Protein AF-A0A930MRJ0-F1 (afdb_monomer)

Structure (mmCIF, N/CA/C/O backbone):
data_AF-A0A930MRJ0-F1
#
_entry.id   AF-A0A930MRJ0-F1
#
loop_
_atom_site.group_PDB
_atom_site.id
_atom_site.type_symbol
_atom_site.label_atom_id
_atom_site.label_alt_id
_atom_site.label_comp_id
_atom_site.label_asym_id
_atom_site.label_entity_id
_atom_site.label_seq_id
_atom_site.pdbx_PDB_ins_code
_atom_site.Cartn_x
_atom_site.Cartn_y
_atom_site.Cartn_z
_atom_site.occupancy
_atom_site.B_iso_or_equiv
_atom_site.auth_seq_id
_atom_site.auth_comp_id
_atom_site.auth_asym_id
_atom_site.auth_atom_id
_atom_site.pdbx_PDB_model_num
ATOM 1 N N . MET A 1 1 ? 36.360 -1.601 20.497 1.00 36.69 1 MET A N 1
ATOM 2 C CA . MET A 1 1 ? 34.882 -1.577 20.535 1.00 36.69 1 MET A CA 1
ATOM 3 C C . MET A 1 1 ? 34.408 -1.280 19.130 1.00 36.69 1 MET A C 1
ATOM 5 O O . MET A 1 1 ? 34.891 -0.322 18.547 1.00 36.69 1 MET A O 1
ATOM 9 N N . GLU A 1 2 ? 33.556 -2.135 18.584 1.00 38.72 2 GLU A N 1
ATOM 10 C CA . GLU A 1 2 ? 33.038 -2.045 17.213 1.00 38.72 2 GLU A CA 1
ATOM 11 C C . GLU A 1 2 ? 31.787 -1.153 17.187 1.00 38.72 2 GLU A C 1
ATOM 13 O O . GLU A 1 2 ? 31.042 -1.131 18.170 1.00 38.72 2 GLU A O 1
ATOM 18 N N . THR A 1 3 ? 31.554 -0.384 16.120 1.00 42.75 3 THR A N 1
ATOM 19 C CA . THR A 1 3 ? 30.455 0.595 16.106 1.00 42.75 3 THR A CA 1
ATOM 20 C C . THR A 1 3 ? 29.156 0.026 15.532 1.00 42.75 3 THR A C 1
ATOM 22 O O . THR A 1 3 ? 29.142 -0.784 14.604 1.00 42.75 3 THR A O 1
ATOM 25 N N . VAL A 1 4 ? 28.021 0.527 16.035 1.00 45.91 4 VAL A N 1
ATOM 26 C CA . VAL A 1 4 ? 26.662 0.145 15.593 1.00 45.91 4 VAL A CA 1
ATOM 27 C C . VAL A 1 4 ? 26.475 0.302 14.074 1.00 45.91 4 VAL A C 1
ATOM 29 O O . VAL A 1 4 ? 25.718 -0.445 13.457 1.00 45.91 4 VAL A O 1
ATOM 32 N N . LYS A 1 5 ? 27.184 1.251 13.446 1.00 41.00 5 LYS A N 1
ATOM 33 C CA . LYS A 1 5 ? 27.139 1.478 11.996 1.00 41.00 5 LYS A CA 1
ATOM 34 C C . LYS A 1 5 ? 27.778 0.322 11.216 1.00 41.00 5 LYS A C 1
ATOM 36 O O . LYS A 1 5 ? 27.161 -0.194 10.289 1.00 41.00 5 LYS A O 1
ATOM 41 N N . GLU A 1 6 ? 28.957 -0.128 11.640 1.00 35.44 6 GLU A N 1
ATOM 42 C CA . GLU A 1 6 ? 29.717 -1.209 10.992 1.00 35.44 6 GLU A CA 1
ATOM 43 C C . GLU A 1 6 ? 29.015 -2.573 11.102 1.00 35.44 6 GLU A C 1
ATOM 45 O O . GLU A 1 6 ? 29.180 -3.422 10.225 1.00 35.44 6 GLU A O 1
ATOM 50 N N . ARG A 1 7 ? 28.196 -2.769 12.146 1.00 42.59 7 ARG A N 1
ATOM 51 C CA . ARG A 1 7 ? 27.325 -3.947 12.312 1.00 42.59 7 ARG A CA 1
ATOM 52 C C . ARG A 1 7 ? 26.046 -3.862 11.480 1.00 42.59 7 ARG A C 1
ATOM 54 O O . ARG A 1 7 ? 25.641 -4.849 10.867 1.00 42.59 7 ARG A O 1
ATOM 61 N N . LYS A 1 8 ? 25.446 -2.667 11.379 1.00 40.59 8 LYS A N 1
ATOM 62 C CA . LYS A 1 8 ? 24.260 -2.411 10.541 1.00 40.59 8 LYS A CA 1
ATOM 63 C C . LYS A 1 8 ? 24.542 -2.635 9.049 1.00 40.59 8 LYS A C 1
ATOM 65 O O . LYS A 1 8 ? 23.663 -3.108 8.337 1.00 40.59 8 LYS A O 1
ATOM 70 N N . GLU A 1 9 ? 25.761 -2.348 8.592 1.00 36.66 9 GLU A N 1
ATOM 71 C CA . GLU A 1 9 ? 26.215 -2.608 7.215 1.00 36.66 9 GLU A CA 1
ATOM 72 C C . GLU A 1 9 ? 26.545 -4.094 6.951 1.00 36.66 9 GLU A C 1
ATOM 74 O O . GLU A 1 9 ? 26.436 -4.546 5.813 1.00 36.66 9 GLU A O 1
ATOM 79 N N . ARG A 1 10 ? 26.861 -4.880 7.994 1.00 37.81 10 ARG A N 1
ATOM 80 C CA . ARG A 1 10 ? 27.078 -6.341 7.923 1.00 37.81 10 ARG A CA 1
ATOM 81 C C . ARG A 1 10 ? 25.826 -7.195 8.157 1.00 37.81 10 ARG A C 1
ATOM 83 O O . ARG A 1 10 ? 25.871 -8.406 7.970 1.00 37.81 10 ARG A O 1
ATOM 90 N N . GLY A 1 11 ? 24.698 -6.584 8.522 1.00 31.94 11 GLY A N 1
ATOM 91 C CA . GLY A 1 11 ? 23.419 -7.280 8.716 1.00 31.94 11 GLY A CA 1
ATOM 92 C C . GLY A 1 11 ? 23.287 -8.044 10.039 1.00 31.94 11 GLY A C 1
ATOM 93 O O . GLY A 1 11 ? 22.331 -8.810 10.200 1.00 31.94 11 GLY A O 1
ATOM 94 N N . GLU A 1 12 ? 24.209 -7.821 10.979 1.00 37.53 12 GLU A N 1
ATOM 95 C CA . GLU A 1 12 ? 24.170 -8.386 12.330 1.00 37.53 12 GLU A CA 1
ATOM 96 C C . GLU A 1 12 ? 22.950 -7.864 13.113 1.00 37.53 12 GLU A C 1
ATOM 98 O O . GLU A 1 12 ? 22.478 -6.740 12.908 1.00 37.53 12 GLU A O 1
ATOM 103 N N . ALA A 1 13 ? 22.402 -8.693 14.004 1.00 40.78 13 ALA A N 1
ATOM 104 C CA . ALA A 1 13 ? 21.230 -8.328 14.791 1.00 40.78 13 ALA A CA 1
ATOM 105 C C . ALA A 1 13 ? 21.582 -7.266 15.846 1.00 40.78 13 ALA A C 1
ATOM 107 O O . ALA A 1 13 ? 22.474 -7.462 16.669 1.00 40.78 13 ALA A O 1
ATOM 108 N N . LEU A 1 14 ? 20.838 -6.157 15.845 1.00 39.50 14 LEU A N 1
ATOM 109 C CA . LEU A 1 14 ? 20.881 -5.171 16.923 1.00 39.50 14 LEU A CA 1
ATOM 110 C C . LEU A 1 14 ? 20.321 -5.794 18.202 1.00 39.50 14 LEU A C 1
ATOM 112 O O . LEU A 1 14 ? 19.275 -6.446 18.179 1.00 39.50 14 LEU A O 1
ATOM 116 N N . THR A 1 15 ? 20.976 -5.545 19.331 1.00 43.47 15 THR A N 1
ATOM 117 C CA . THR A 1 15 ? 20.445 -5.939 20.637 1.00 43.47 15 THR A CA 1
ATOM 118 C C . THR A 1 15 ? 19.136 -5.197 20.930 1.00 43.47 15 THR A C 1
ATOM 120 O O . THR A 1 15 ? 18.896 -4.087 20.443 1.00 43.47 15 THR A O 1
ATOM 123 N N . ALA A 1 16 ? 18.284 -5.771 21.785 1.00 38.66 16 ALA A N 1
ATOM 124 C CA . ALA A 1 16 ? 17.015 -5.146 22.175 1.00 38.66 16 ALA A CA 1
ATOM 125 C C . ALA A 1 16 ? 17.194 -3.730 22.771 1.00 38.66 16 ALA A C 1
ATOM 127 O O . ALA A 1 16 ? 16.303 -2.888 22.658 1.00 38.66 16 ALA A O 1
ATOM 128 N N . GLN A 1 17 ? 18.356 -3.448 23.369 1.00 39.59 17 GLN A N 1
ATOM 129 C CA . GLN A 1 17 ? 18.710 -2.143 23.926 1.00 39.59 17 GLN A CA 1
ATOM 130 C C . GLN A 1 17 ? 19.064 -1.115 22.835 1.00 39.59 17 GLN A C 1
ATOM 132 O O . GLN A 1 17 ? 18.608 0.027 22.903 1.00 39.59 17 GLN A O 1
ATOM 137 N N . GLU A 1 18 ? 19.802 -1.515 21.796 1.00 42.56 18 GLU A N 1
ATOM 138 C CA . GLU A 1 18 ? 20.112 -0.662 20.638 1.00 42.56 18 GLU A CA 1
ATOM 139 C C . GLU A 1 18 ? 18.863 -0.388 19.792 1.00 42.56 18 GLU A C 1
ATOM 141 O O . GLU A 1 18 ? 18.624 0.747 19.379 1.00 42.56 18 GLU A O 1
ATOM 146 N N . ALA A 1 19 ? 18.018 -1.405 19.597 1.00 39.53 19 ALA A N 1
ATOM 147 C CA . ALA A 1 19 ? 16.734 -1.267 18.915 1.00 39.53 19 ALA A CA 1
ATOM 148 C C . ALA A 1 19 ? 15.808 -0.263 19.631 1.00 39.53 19 ALA A C 1
ATOM 150 O O . ALA A 1 19 ? 15.162 0.564 18.982 1.00 39.53 19 ALA A O 1
ATOM 151 N N . ARG A 1 20 ? 15.799 -0.275 20.972 1.00 41.88 20 ARG A N 1
ATOM 152 C CA . ARG A 1 20 ? 15.057 0.688 21.799 1.00 41.88 20 ARG A CA 1
ATOM 153 C C . ARG A 1 20 ? 15.613 2.109 21.670 1.00 41.88 20 ARG A C 1
ATOM 155 O O . ARG A 1 20 ? 14.845 3.026 21.406 1.00 41.88 20 ARG A O 1
ATOM 162 N N . ALA A 1 21 ? 16.934 2.281 21.737 1.00 44.88 21 ALA A N 1
ATOM 163 C CA . ALA A 1 21 ? 17.579 3.585 21.551 1.00 44.88 21 ALA A CA 1
ATOM 164 C C . ALA A 1 21 ? 17.336 4.190 20.150 1.00 44.88 21 ALA A C 1
ATOM 166 O O . ALA A 1 21 ? 17.237 5.410 20.003 1.00 44.88 21 ALA A O 1
ATOM 167 N N . ILE A 1 22 ? 17.208 3.349 19.118 1.00 43.28 22 ILE A N 1
ATOM 168 C CA . ILE A 1 22 ? 16.837 3.775 17.760 1.00 43.28 22 ILE A CA 1
ATOM 169 C C . ILE A 1 22 ? 15.354 4.164 17.691 1.00 43.28 22 ILE A C 1
ATOM 171 O O . ILE A 1 22 ? 15.039 5.202 17.111 1.00 43.28 22 ILE A O 1
ATOM 175 N N . ALA A 1 23 ? 14.450 3.402 18.315 1.00 37.34 23 ALA A N 1
ATOM 176 C CA . ALA A 1 23 ? 13.034 3.766 18.402 1.00 37.34 23 ALA A CA 1
ATOM 177 C C . ALA A 1 23 ? 12.826 5.106 19.137 1.00 37.34 23 ALA A C 1
ATOM 179 O O . ALA A 1 23 ? 12.067 5.953 18.664 1.00 37.34 23 ALA A O 1
ATOM 180 N N . ASP A 1 24 ? 13.553 5.338 20.234 1.00 41.97 24 ASP A N 1
ATOM 181 C CA . ASP A 1 24 ? 13.509 6.592 20.992 1.00 41.97 24 ASP A CA 1
ATOM 182 C C . ASP A 1 24 ? 14.036 7.784 20.158 1.00 41.97 24 ASP A C 1
ATOM 184 O O . ASP A 1 24 ? 13.410 8.847 20.137 1.00 41.97 24 ASP A O 1
ATOM 188 N N . LYS A 1 25 ? 15.119 7.604 19.378 1.00 41.34 25 LYS A N 1
ATOM 189 C CA . LYS A 1 25 ? 15.607 8.623 18.423 1.00 41.34 25 LYS A CA 1
ATOM 190 C C . LYS A 1 25 ? 14.627 8.906 17.280 1.00 41.34 25 LYS A C 1
ATOM 192 O O . LYS A 1 25 ? 14.383 10.068 16.968 1.00 41.34 25 LYS A O 1
ATOM 197 N N . LEU A 1 26 ? 14.052 7.874 16.664 1.00 36.84 26 LEU A N 1
ATOM 198 C CA . LEU A 1 26 ? 13.120 8.036 15.540 1.00 36.84 26 LEU A CA 1
ATOM 199 C C . LEU A 1 26 ? 11.805 8.700 15.975 1.00 36.84 26 LEU A C 1
ATOM 201 O O . LEU A 1 26 ? 11.248 9.503 15.226 1.00 36.84 26 LEU A O 1
ATOM 205 N N . ASN A 1 27 ? 11.338 8.433 17.199 1.00 40.59 27 ASN A N 1
ATOM 206 C CA . ASN A 1 27 ? 10.220 9.167 17.792 1.00 40.59 27 ASN A CA 1
ATOM 207 C C . ASN A 1 27 ? 10.571 10.655 17.998 1.00 40.59 27 ASN A C 1
ATOM 209 O O . ASN A 1 27 ? 9.750 11.521 17.697 1.00 40.59 27 ASN A O 1
ATOM 213 N N . ALA A 1 28 ? 11.794 10.977 18.437 1.00 38.97 28 ALA A N 1
ATOM 214 C CA . ALA A 1 28 ? 12.244 12.366 18.573 1.00 38.97 28 ALA A CA 1
ATOM 215 C C . ALA A 1 28 ? 12.326 13.109 17.219 1.00 38.97 28 ALA A C 1
ATOM 217 O O . ALA A 1 28 ? 11.880 14.254 17.121 1.00 38.97 28 ALA A O 1
ATOM 218 N N . GLU A 1 29 ? 12.822 12.462 16.159 1.00 34.25 29 GLU A N 1
ATOM 219 C CA . GLU A 1 29 ? 12.902 13.059 14.814 1.00 34.25 29 GLU A CA 1
ATOM 220 C C . GLU A 1 29 ? 11.520 13.294 14.173 1.00 34.25 29 GLU A C 1
ATOM 222 O O . GLU A 1 29 ? 11.321 14.302 13.486 1.00 34.25 29 GLU A O 1
ATOM 227 N N . GLU A 1 30 ? 10.527 12.436 14.443 1.00 41.44 30 GLU A N 1
ATOM 228 C CA . GLU A 1 30 ? 9.151 12.626 13.953 1.00 41.44 30 GLU A CA 1
ATOM 229 C C . GLU A 1 30 ? 8.503 13.914 14.509 1.00 41.44 30 GLU A C 1
ATOM 231 O O . GLU A 1 30 ? 7.670 14.545 13.848 1.00 41.44 30 GLU A O 1
ATOM 236 N N . HIS A 1 31 ? 8.932 14.362 15.693 1.00 42.34 31 HIS A N 1
ATOM 237 C CA . HIS A 1 31 ? 8.435 15.580 16.330 1.00 42.34 31 HIS A CA 1
ATOM 238 C C . HIS A 1 31 ? 9.049 16.884 15.803 1.00 42.34 31 HIS A C 1
ATOM 240 O O . HIS A 1 31 ? 8.455 17.938 16.034 1.00 42.34 31 HIS A O 1
ATOM 246 N N . HIS A 1 32 ? 10.175 16.848 15.082 1.00 32.59 32 HIS A N 1
ATOM 247 C CA . HIS A 1 32 ? 10.785 18.068 14.534 1.00 32.59 32 HIS A CA 1
ATOM 248 C C . HIS A 1 32 ? 10.084 18.573 13.263 1.00 32.59 32 HIS A C 1
ATOM 250 O O . HIS A 1 32 ? 10.121 19.768 12.986 1.00 32.59 32 HIS A O 1
ATOM 256 N N . LYS A 1 33 ? 9.425 17.683 12.500 1.00 38.72 33 LYS A N 1
ATOM 257 C CA . LYS A 1 33 ? 8.738 18.033 11.238 1.00 38.72 33 LYS A CA 1
ATOM 258 C C . LYS A 1 33 ? 7.238 18.304 11.387 1.00 38.72 33 LYS A C 1
ATOM 260 O O . LYS A 1 33 ? 6.704 19.115 10.644 1.00 38.72 33 LYS A O 1
ATOM 265 N N . LYS A 1 34 ? 6.552 17.683 12.356 1.00 39.47 34 LYS A N 1
ATOM 266 C CA . LYS A 1 34 ? 5.109 17.916 12.590 1.00 39.47 34 LYS A CA 1
ATOM 267 C C . LYS A 1 34 ? 4.784 19.255 13.267 1.00 39.47 34 LYS A C 1
ATOM 269 O O . LYS A 1 34 ? 3.635 19.675 13.249 1.00 39.47 34 LYS A O 1
ATOM 274 N N . ALA A 1 35 ? 5.777 19.937 13.840 1.00 32.47 35 ALA A N 1
ATOM 275 C CA . ALA A 1 35 ? 5.581 21.183 14.585 1.00 32.47 35 ALA A CA 1
ATOM 276 C C . ALA A 1 35 ? 5.267 22.425 13.718 1.00 32.47 35 ALA A C 1
ATOM 278 O O . ALA A 1 35 ? 5.011 23.483 14.285 1.00 32.47 35 ALA A O 1
ATOM 279 N N . GLN A 1 36 ? 5.293 22.318 12.380 1.00 31.27 36 GLN A N 1
ATOM 280 C CA . GLN A 1 36 ? 5.055 23.445 11.461 1.00 31.27 36 GLN A CA 1
ATOM 281 C C . GLN A 1 36 ? 3.738 23.394 10.662 1.00 31.27 36 GLN A C 1
ATOM 283 O O . GLN A 1 36 ? 3.381 24.423 10.100 1.00 31.27 36 GLN A O 1
ATOM 288 N N . GLU A 1 37 ? 3.006 22.270 10.606 1.00 37.09 37 GLU A N 1
ATOM 289 C CA . GLU A 1 37 ? 1.833 22.138 9.707 1.00 37.09 37 GLU A CA 1
ATOM 290 C C . GLU A 1 37 ? 0.458 21.998 10.395 1.00 37.09 37 GLU A C 1
ATOM 292 O O . GLU A 1 37 ? -0.533 22.416 9.808 1.00 37.09 37 GLU A O 1
ATOM 297 N N . GLU A 1 38 ? 0.343 21.449 11.613 1.00 31.97 38 GLU A N 1
ATOM 298 C CA . GLU A 1 38 ? -0.973 21.123 12.211 1.00 31.97 38 GLU A CA 1
ATOM 299 C C . GLU A 1 38 ? -1.105 21.650 13.659 1.00 31.97 38 GLU A C 1
ATOM 301 O O . GLU A 1 38 ? -0.845 20.952 14.642 1.00 31.97 38 GLU A O 1
ATOM 306 N N . ALA A 1 39 ? -1.515 22.917 13.804 1.00 32.44 39 ALA A N 1
ATOM 307 C CA . ALA A 1 39 ? -1.692 23.581 15.098 1.00 32.44 39 ALA A CA 1
ATOM 308 C C . ALA A 1 39 ? -3.151 23.552 15.614 1.00 32.44 39 ALA A C 1
ATOM 310 O O . ALA A 1 39 ? -3.941 24.433 15.286 1.00 32.44 39 ALA A O 1
ATOM 311 N N . LYS A 1 40 ? -3.423 22.631 16.561 1.00 33.75 40 LYS A N 1
ATOM 312 C CA . LYS A 1 40 ? -4.632 22.518 17.430 1.00 33.75 40 LYS A CA 1
ATOM 313 C C . LYS A 1 40 ? -5.942 22.089 16.722 1.00 33.75 40 LYS A C 1
ATOM 315 O O . LYS A 1 40 ? -6.050 22.250 15.514 1.00 33.75 40 LYS A O 1
ATOM 320 N N . PRO A 1 41 ? -6.980 21.620 17.460 1.00 46.19 41 PRO A N 1
ATOM 321 C CA . PRO A 1 41 ? -7.074 21.252 18.889 1.00 46.19 41 PRO A CA 1
ATOM 322 C C . PRO A 1 41 ? -7.307 19.713 19.051 1.00 46.19 41 PRO A C 1
ATOM 324 O O . PRO A 1 41 ? -7.173 18.987 18.079 1.00 46.19 41 PRO A O 1
ATOM 327 N N . MET A 1 42 ? -7.621 19.086 20.198 1.00 35.62 42 MET A N 1
ATOM 328 C CA . MET A 1 42 ? -7.706 19.486 21.615 1.00 35.62 42 MET A CA 1
ATOM 329 C C . MET A 1 42 ? -7.318 18.278 22.506 1.00 35.62 42 MET A C 1
ATOM 331 O O . MET A 1 42 ? -7.718 17.161 22.201 1.00 35.62 42 MET A O 1
ATOM 335 N N . ALA A 1 43 ? -6.608 18.491 23.624 1.00 32.09 43 ALA A N 1
ATOM 336 C CA . ALA A 1 43 ? -6.448 17.499 24.706 1.00 32.09 43 ALA A CA 1
ATOM 337 C C . ALA A 1 43 ? -5.956 18.188 25.994 1.00 32.09 43 ALA A C 1
ATOM 339 O O . ALA A 1 43 ? -4.779 18.510 26.118 1.00 32.09 43 ALA A O 1
ATOM 340 N N . GLU A 1 44 ? -6.867 18.512 26.904 1.00 31.75 44 GLU A N 1
ATOM 341 C CA . GLU A 1 44 ? -6.611 18.946 28.288 1.00 31.75 44 GLU A CA 1
ATOM 342 C C . GLU A 1 44 ? -7.864 18.606 29.101 1.00 31.75 44 GLU A C 1
ATOM 344 O O . GLU A 1 44 ? -8.968 18.730 28.561 1.00 31.75 44 GLU A O 1
ATOM 349 N N . GLN A 1 45 ? -7.665 18.220 30.369 1.00 35.75 45 GLN A N 1
ATOM 350 C CA . GLN A 1 45 ? -8.633 17.551 31.260 1.00 35.75 45 GLN A CA 1
ATOM 351 C C . GLN A 1 45 ? -8.889 16.090 30.817 1.00 35.75 45 GLN A C 1
ATOM 353 O O . GLN A 1 45 ? -9.151 15.825 29.649 1.00 35.75 45 GLN A O 1
ATOM 358 N N . GLU A 1 46 ? -8.760 15.076 31.676 1.00 31.69 46 GLU A N 1
ATOM 359 C CA . GLU A 1 46 ? -8.905 15.058 33.142 1.00 31.69 46 GLU A CA 1
ATOM 360 C C . GLU A 1 46 ? -7.569 14.933 33.917 1.00 31.69 46 GLU A C 1
ATOM 362 O O . GLU A 1 46 ? -6.908 13.901 33.857 1.00 31.69 46 GLU A O 1
ATOM 367 N N . GLU A 1 47 ? -7.225 15.932 34.739 1.00 36.94 47 GLU A N 1
ATOM 368 C CA . GLU A 1 47 ? -6.481 15.709 35.991 1.00 36.94 47 GLU A CA 1
ATOM 369 C C . GLU A 1 47 ? -6.852 16.801 37.015 1.00 36.94 47 GLU A C 1
ATOM 371 O O . GLU A 1 47 ? -6.871 17.981 36.663 1.00 36.94 47 GLU A O 1
ATOM 376 N N . LYS A 1 48 ? -7.099 16.395 38.277 1.00 30.14 48 LYS A N 1
ATOM 377 C CA . LYS A 1 48 ? -7.605 17.197 39.427 1.00 30.14 48 LYS A CA 1
ATOM 378 C C . LYS A 1 48 ? -9.096 17.593 39.276 1.00 30.14 48 LYS A C 1
ATOM 380 O O . LYS A 1 48 ? -9.500 18.072 38.227 1.00 30.14 48 LYS A O 1
ATOM 385 N N . GLN A 1 49 ? -9.982 17.408 40.262 1.00 28.75 49 GLN A N 1
ATOM 386 C CA . GLN A 1 49 ? -9.821 17.335 41.730 1.00 28.75 49 GLN A CA 1
ATOM 387 C C . GLN A 1 49 ? -10.538 16.122 42.395 1.00 28.75 49 GLN A C 1
ATOM 389 O O . GLN A 1 49 ? -11.206 15.367 41.691 1.00 28.75 49 GLN A O 1
ATOM 394 N N . PRO A 1 50 ? -10.347 15.874 43.715 1.00 42.25 50 PRO A N 1
ATOM 395 C CA . PRO A 1 50 ? -10.702 14.606 44.363 1.00 42.25 50 PRO A CA 1
ATOM 396 C C . PRO A 1 50 ? -11.980 14.666 45.216 1.00 42.25 50 PRO A C 1
ATOM 398 O O . PRO A 1 50 ? -12.112 15.549 46.060 1.00 42.25 50 PRO A O 1
ATOM 401 N N . GLU A 1 51 ? -12.842 13.650 45.113 1.00 28.12 51 GLU A N 1
ATOM 402 C CA . GLU A 1 51 ? -13.921 13.415 46.083 1.00 28.12 51 GLU A CA 1
ATOM 403 C C . GLU A 1 51 ? -13.974 11.961 46.578 1.00 28.12 51 GLU A C 1
ATOM 405 O O . GLU A 1 51 ? -13.470 11.030 45.954 1.00 28.12 51 GLU A O 1
ATOM 410 N N . LYS A 1 52 ? -14.500 11.840 47.797 1.00 28.73 52 LYS A N 1
ATOM 411 C CA . LYS A 1 52 ? -14.204 10.838 48.826 1.00 28.73 52 LYS A CA 1
ATOM 412 C C . LYS A 1 52 ? -14.648 9.403 48.527 1.00 28.73 52 LYS A C 1
ATOM 414 O O . LYS A 1 52 ? -15.579 9.128 47.781 1.00 28.73 52 LYS A O 1
ATOM 419 N N . GLU A 1 53 ? -13.983 8.497 49.236 1.00 31.61 53 GLU A N 1
ATOM 420 C CA . GLU A 1 53 ? -14.265 7.067 49.346 1.00 31.61 53 GLU A CA 1
ATOM 421 C C . GLU A 1 53 ? -15.733 6.756 49.691 1.00 31.61 53 GLU A C 1
ATOM 423 O O . GLU A 1 53 ? -16.289 7.314 50.635 1.00 31.61 53 GLU A O 1
ATOM 428 N N . THR A 1 54 ? -16.314 5.738 49.051 1.00 27.62 54 THR A N 1
ATOM 429 C CA . THR A 1 54 ? -16.575 4.454 49.738 1.00 27.62 54 THR A CA 1
ATOM 430 C C . THR A 1 54 ? -17.064 3.367 48.776 1.00 27.62 54 THR A C 1
ATOM 432 O O . THR A 1 54 ? -18.141 3.467 48.204 1.00 27.62 54 THR A O 1
ATOM 435 N N . GLN A 1 55 ? -16.271 2.298 48.642 1.00 29.61 55 GLN A N 1
ATOM 436 C CA . GLN A 1 55 ? -16.649 0.872 48.747 1.00 29.61 55 GLN A CA 1
ATOM 437 C C . GLN A 1 55 ? -15.605 -0.009 48.042 1.00 29.61 55 GLN A C 1
ATOM 439 O O . GLN A 1 55 ? -15.112 0.294 46.957 1.00 29.61 55 GLN A O 1
ATOM 444 N N . ALA A 1 56 ? -15.221 -1.095 48.711 1.00 37.69 56 ALA A N 1
ATOM 445 C CA . ALA A 1 56 ? -13.996 -1.829 48.424 1.00 37.69 56 ALA A CA 1
ATOM 446 C C . ALA A 1 56 ? -13.985 -2.541 47.057 1.00 37.69 56 ALA A C 1
ATOM 448 O O . ALA A 1 56 ? -14.725 -3.496 46.820 1.00 37.69 56 ALA A O 1
ATOM 449 N N . LYS A 1 57 ? -13.013 -2.181 46.213 1.00 30.80 57 LYS A N 1
ATOM 450 C CA . LYS A 1 57 ? -12.396 -3.097 45.244 1.00 30.80 57 LYS A CA 1
ATOM 451 C C . LYS A 1 57 ? -10.897 -3.150 45.523 1.00 30.80 57 LYS A C 1
ATOM 453 O O . LYS A 1 57 ? -10.292 -2.126 45.830 1.00 30.80 57 LYS A O 1
ATOM 458 N N . LYS A 1 58 ? -10.319 -4.357 45.459 1.00 29.02 58 LYS A N 1
ATOM 459 C CA . LYS A 1 58 ? -8.890 -4.610 45.719 1.00 29.02 58 LYS A CA 1
ATOM 460 C C . LYS A 1 58 ? -8.014 -3.645 44.904 1.00 29.02 58 LYS A C 1
ATOM 462 O O . LYS A 1 58 ? -8.352 -3.407 43.741 1.00 29.02 58 LYS A O 1
ATOM 467 N N . PRO A 1 59 ? -6.892 -3.142 45.450 1.00 30.38 59 PRO A N 1
ATOM 468 C CA . PRO A 1 59 ? -5.989 -2.293 44.687 1.00 30.38 59 PRO A CA 1
ATOM 469 C C . PRO A 1 59 ? -5.385 -3.096 43.529 1.00 30.38 59 PRO A C 1
ATOM 471 O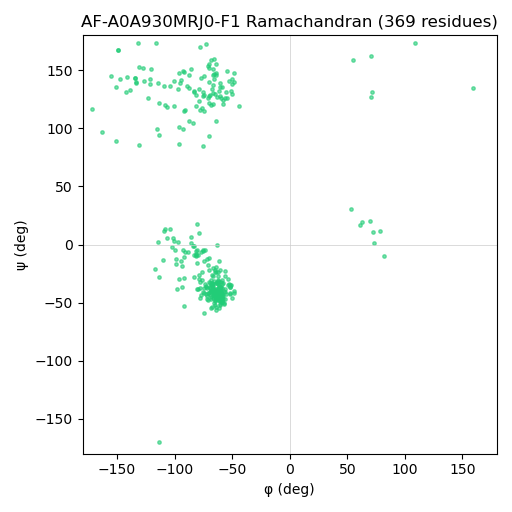 O . PRO A 1 59 ? -4.524 -3.948 43.728 1.00 30.38 59 PRO A O 1
ATOM 474 N N . GLN A 1 60 ? -5.848 -2.826 42.307 1.00 35.09 60 GLN A N 1
ATOM 475 C CA . GLN A 1 60 ? -5.049 -3.104 41.120 1.00 35.09 60 GLN A CA 1
ATOM 476 C C . GLN A 1 60 ? -3.893 -2.109 41.118 1.00 35.09 60 GLN A C 1
ATOM 478 O O . GLN A 1 60 ? -4.116 -0.896 41.116 1.00 35.09 60 GLN A O 1
ATOM 483 N N . GLU A 1 61 ? -2.667 -2.623 41.123 1.00 38.00 61 GLU A N 1
ATOM 484 C CA . GLU A 1 61 ? -1.465 -1.809 40.978 1.00 38.00 61 GLU A CA 1
ATOM 485 C C . GLU A 1 61 ? -1.577 -0.962 39.702 1.00 38.00 61 GLU A C 1
ATOM 487 O O . GLU A 1 61 ? -1.848 -1.473 38.608 1.00 38.00 61 GLU A O 1
ATOM 492 N N . LYS A 1 62 ? -1.409 0.359 39.840 1.00 43.66 62 LYS A N 1
ATOM 493 C CA . LYS A 1 62 ? -1.410 1.279 38.699 1.00 43.66 62 LYS A CA 1
ATOM 494 C C . LYS A 1 62 ? -0.138 1.046 37.884 1.00 43.66 62 LYS A C 1
ATOM 496 O O . LYS A 1 62 ? 0.892 1.650 38.175 1.00 43.66 62 LYS A O 1
ATOM 501 N N . LYS A 1 63 ? -0.237 0.186 36.865 1.00 57.25 63 LYS A N 1
ATOM 502 C CA . LYS A 1 63 ? 0.833 -0.063 35.890 1.00 57.25 63 LYS A CA 1
ATOM 503 C C . LYS A 1 63 ? 1.395 1.245 35.347 1.00 57.25 63 LYS A C 1
ATOM 505 O O . LYS A 1 63 ? 0.637 2.170 35.038 1.00 57.25 63 LYS A O 1
ATOM 510 N N . THR A 1 64 ? 2.710 1.315 35.180 1.00 67.31 64 THR A N 1
ATOM 511 C CA . THR A 1 64 ? 3.341 2.504 34.606 1.00 67.31 64 THR A CA 1
ATOM 512 C C . THR A 1 64 ? 3.014 2.631 33.119 1.00 67.31 64 THR A C 1
ATOM 514 O O . THR A 1 64 ? 2.778 1.652 32.407 1.00 67.31 64 THR A O 1
ATOM 517 N N . THR A 1 65 ? 3.067 3.854 32.594 1.00 62.09 65 THR A N 1
ATOM 518 C CA . THR A 1 65 ? 2.891 4.124 31.159 1.00 62.09 65 THR A CA 1
ATOM 519 C C . THR A 1 65 ? 3.823 3.279 30.279 1.00 62.09 65 THR A C 1
ATOM 521 O O . THR A 1 65 ? 3.433 2.855 29.191 1.00 62.09 65 THR A O 1
ATOM 524 N N . LYS A 1 66 ? 5.044 2.990 30.754 1.00 67.75 66 LYS A N 1
ATOM 525 C CA . LYS A 1 66 ? 6.018 2.152 30.038 1.00 67.75 66 LYS A CA 1
ATOM 526 C C . LYS A 1 66 ? 5.575 0.688 29.966 1.00 67.75 66 LYS A C 1
ATOM 528 O O . LYS A 1 66 ? 5.740 0.078 28.913 1.00 67.75 66 LYS A O 1
ATOM 533 N N . GLU A 1 67 ? 4.985 0.144 31.032 1.00 72.31 67 GLU A N 1
ATOM 534 C CA . GLU A 1 67 ? 4.393 -1.202 31.019 1.00 72.31 67 GLU A CA 1
ATOM 535 C C . GLU A 1 67 ? 3.212 -1.279 30.051 1.00 72.31 67 GLU A C 1
ATOM 537 O O . GLU A 1 67 ? 3.176 -2.180 29.222 1.00 72.31 67 GLU A O 1
ATOM 542 N N . LEU A 1 68 ? 2.297 -0.304 30.075 1.00 67.62 68 LEU A N 1
ATOM 543 C CA . LEU A 1 68 ? 1.121 -0.295 29.193 1.00 67.62 68 LEU A CA 1
ATOM 544 C C . LEU A 1 68 ? 1.493 -0.262 27.700 1.00 67.62 68 LEU A C 1
ATOM 546 O O . LEU A 1 68 ? 0.892 -0.972 26.893 1.00 67.62 68 LEU A O 1
ATOM 550 N N . VAL A 1 69 ? 2.510 0.522 27.322 1.00 70.19 69 VAL A N 1
ATOM 551 C CA . VAL A 1 69 ? 3.037 0.547 25.943 1.00 70.19 69 VAL A CA 1
ATOM 552 C C . VAL A 1 69 ? 3.754 -0.765 25.591 1.00 70.19 69 VAL A C 1
ATOM 554 O O . VAL A 1 69 ? 3.614 -1.260 24.470 1.00 70.19 69 VAL A O 1
ATOM 557 N N . SER A 1 70 ? 4.484 -1.357 26.542 1.00 75.88 70 SER A N 1
ATOM 558 C CA . SER A 1 70 ? 5.149 -2.656 26.370 1.00 75.88 70 SER A CA 1
ATOM 559 C C . SER A 1 70 ? 4.136 -3.790 26.165 1.00 75.88 70 SER A C 1
ATOM 561 O O . SER A 1 70 ? 4.292 -4.603 25.257 1.00 75.88 70 SER A O 1
ATOM 563 N N . GLU A 1 71 ? 3.050 -3.808 26.942 1.00 77.75 71 GLU A N 1
ATOM 564 C CA . GLU A 1 71 ? 1.951 -4.772 26.813 1.00 77.75 71 GLU A CA 1
ATOM 565 C C . GLU A 1 71 ? 1.203 -4.620 25.487 1.00 77.75 71 GLU A C 1
ATOM 567 O O . GLU A 1 71 ? 0.940 -5.623 24.825 1.00 77.75 71 GLU A O 1
ATOM 572 N N . ALA A 1 72 ? 0.923 -3.386 25.050 1.00 75.75 72 ALA A N 1
ATOM 573 C CA . ALA A 1 72 ? 0.331 -3.135 23.736 1.00 75.75 72 ALA A CA 1
ATOM 574 C C . ALA A 1 72 ? 1.239 -3.638 22.595 1.00 75.75 72 ALA A C 1
ATOM 576 O O . ALA A 1 72 ? 0.765 -4.305 21.677 1.00 75.75 72 ALA A O 1
ATOM 577 N N . SER A 1 73 ? 2.550 -3.383 22.683 1.00 77.94 73 SER A N 1
ATOM 578 C CA . SER A 1 73 ? 3.536 -3.824 21.683 1.00 77.94 73 SER A CA 1
ATOM 579 C C . SER A 1 73 ? 3.707 -5.345 21.655 1.00 77.94 73 SER A C 1
ATOM 581 O O . SER A 1 73 ? 3.872 -5.922 20.578 1.00 77.94 73 SER A O 1
ATOM 583 N N . LYS A 1 74 ? 3.627 -6.009 22.818 1.00 83.94 74 LYS A N 1
ATOM 584 C CA . LYS A 1 74 ? 3.644 -7.472 22.909 1.00 83.94 74 LYS A CA 1
ATOM 585 C C . LYS A 1 74 ? 2.375 -8.079 22.309 1.00 83.94 74 LYS A C 1
ATOM 587 O O . LYS A 1 74 ? 2.483 -8.864 21.380 1.00 83.94 74 LYS A O 1
ATOM 592 N N . ALA A 1 75 ? 1.192 -7.657 22.760 1.00 82.25 75 ALA A N 1
ATOM 593 C CA . ALA A 1 75 ? -0.084 -8.171 22.251 1.00 82.25 75 ALA A CA 1
ATOM 594 C C . ALA A 1 75 ? -0.243 -7.960 20.734 1.00 82.25 75 ALA A C 1
ATOM 596 O O . ALA A 1 75 ? -0.839 -8.786 20.045 1.00 82.25 75 ALA A O 1
ATOM 597 N N . PHE A 1 76 ? 0.317 -6.868 20.203 1.00 82.75 76 PHE A N 1
ATOM 598 C CA . PHE A 1 76 ? 0.449 -6.665 18.766 1.00 82.75 76 PHE A CA 1
ATOM 599 C C . PHE A 1 76 ? 1.390 -7.687 18.118 1.00 82.75 76 PHE A C 1
ATOM 601 O O . PHE A 1 76 ? 0.997 -8.333 17.152 1.00 82.75 76 PHE A O 1
ATOM 608 N N . SER A 1 77 ? 2.606 -7.854 18.644 1.00 84.38 77 SER A N 1
ATOM 609 C CA . SER A 1 77 ? 3.596 -8.789 18.091 1.00 84.38 77 SER A CA 1
ATOM 610 C C . SER A 1 77 ? 3.073 -10.227 18.065 1.00 84.38 77 SER A C 1
ATOM 612 O O . SER A 1 77 ? 3.171 -10.876 17.027 1.00 84.38 77 SER A O 1
ATOM 614 N N . ASP A 1 78 ? 2.446 -10.673 19.158 1.00 87.50 78 ASP A N 1
ATOM 615 C CA . ASP A 1 78 ? 1.840 -12.001 19.292 1.00 87.50 78 ASP A CA 1
ATOM 616 C C . ASP A 1 78 ? 0.750 -12.215 18.212 1.00 87.50 78 ASP A C 1
ATOM 618 O O . ASP A 1 78 ? 0.785 -13.206 17.482 1.00 87.50 78 ASP A O 1
ATOM 622 N N . ARG A 1 79 ? -0.160 -11.240 18.020 1.00 88.12 79 ARG A N 1
ATOM 623 C CA . ARG A 1 79 ? -1.191 -11.282 16.960 1.00 88.12 79 ARG A CA 1
ATOM 624 C C . ARG A 1 79 ? -0.585 -11.334 15.560 1.00 88.12 79 ARG A C 1
ATOM 626 O O . ARG A 1 79 ? -1.047 -12.102 14.723 1.00 88.12 79 ARG A O 1
ATOM 633 N N . MET A 1 80 ? 0.417 -10.502 15.272 1.00 88.56 80 MET A N 1
ATOM 634 C CA . MET A 1 80 ? 1.014 -10.470 13.933 1.00 88.56 80 MET A CA 1
ATOM 635 C C . MET A 1 80 ? 1.792 -11.748 13.620 1.00 88.56 80 MET A C 1
ATOM 637 O O . MET A 1 80 ? 1.816 -12.167 12.465 1.00 88.56 80 MET A O 1
ATOM 641 N N . GLN A 1 81 ? 2.375 -12.384 14.638 1.00 88.31 81 GLN A N 1
ATOM 642 C CA . GLN A 1 81 ? 3.008 -13.692 14.521 1.00 88.31 81 GLN A CA 1
ATOM 643 C C . GLN A 1 81 ? 1.993 -14.788 14.184 1.00 88.31 81 GLN A C 1
ATOM 645 O O . GLN A 1 81 ? 2.218 -15.547 13.242 1.00 88.31 81 GLN A O 1
ATOM 650 N N . GLU A 1 82 ? 0.866 -14.838 14.896 1.00 90.31 82 GLU A N 1
ATOM 651 C CA . GLU A 1 82 ? -0.234 -15.772 14.625 1.00 90.31 82 GLU A CA 1
ATOM 652 C C . GLU A 1 82 ? -0.825 -15.563 13.219 1.00 90.31 82 GLU A C 1
ATOM 654 O O . GLU A 1 82 ? -0.956 -16.514 12.442 1.00 90.31 82 GLU A O 1
ATOM 659 N N . ALA A 1 83 ? -1.106 -14.311 12.846 1.00 91.94 83 ALA A N 1
ATOM 660 C CA . ALA A 1 83 ? -1.622 -13.961 11.526 1.00 91.94 83 ALA A CA 1
ATOM 661 C C . ALA A 1 83 ? -0.641 -14.342 10.403 1.00 91.94 83 ALA A C 1
ATOM 663 O O . ALA A 1 83 ? -1.049 -14.905 9.391 1.00 91.94 83 ALA A O 1
ATOM 664 N N . HIS A 1 84 ? 0.661 -14.096 10.582 1.00 90.62 84 HIS A N 1
ATOM 665 C CA . HIS A 1 84 ? 1.664 -14.435 9.573 1.00 90.62 84 HIS A CA 1
ATOM 666 C C . HIS A 1 84 ? 1.859 -15.947 9.411 1.00 90.62 84 HIS A C 1
ATOM 668 O O . HIS A 1 84 ? 1.920 -16.442 8.283 1.00 90.62 84 HIS A O 1
ATOM 674 N N . ALA A 1 85 ? 1.919 -16.680 10.528 1.00 89.69 85 ALA A N 1
ATOM 675 C CA . ALA A 1 85 ? 2.075 -18.133 10.542 1.00 89.69 85 ALA A CA 1
ATOM 676 C C . ALA A 1 85 ? 0.863 -18.868 9.942 1.00 89.69 85 ALA A C 1
ATOM 678 O O . ALA A 1 85 ? 1.027 -19.919 9.329 1.00 89.69 85 ALA A O 1
ATOM 679 N N . SER A 1 86 ? -0.340 -18.300 10.075 1.00 91.69 86 SER A N 1
ATOM 680 C CA . SER A 1 86 ? -1.576 -18.817 9.467 1.00 91.69 86 SER A CA 1
ATOM 681 C C . SER A 1 86 ? -1.801 -18.376 8.011 1.00 91.69 86 SER A C 1
ATOM 683 O O . SER A 1 86 ? -2.799 -18.763 7.409 1.00 91.69 86 SER A O 1
ATOM 685 N N . GLY A 1 87 ? -0.904 -17.571 7.426 1.00 91.50 87 GLY A N 1
ATOM 686 C CA . GLY A 1 87 ? -1.079 -17.027 6.072 1.00 91.50 87 GLY A CA 1
ATOM 687 C C . GLY A 1 87 ? -2.148 -15.928 5.966 1.00 91.50 87 GLY A C 1
ATOM 688 O O . GLY A 1 87 ? -2.533 -15.551 4.861 1.00 91.50 87 GLY A O 1
ATOM 689 N N . ASN A 1 88 ? -2.640 -15.418 7.099 1.00 93.62 88 ASN A N 1
ATOM 690 C CA . ASN A 1 88 ? -3.734 -14.452 7.191 1.00 93.62 88 ASN A CA 1
ATOM 691 C C . ASN A 1 88 ? -3.271 -13.038 7.599 1.00 93.62 88 ASN A C 1
ATOM 693 O O . ASN A 1 88 ? -4.099 -12.195 7.950 1.00 93.62 88 ASN A O 1
ATOM 697 N N . ALA A 1 89 ? -1.969 -12.734 7.558 1.00 94.00 89 ALA A N 1
ATOM 698 C CA . ALA A 1 89 ? -1.514 -11.363 7.762 1.00 94.00 89 ALA A CA 1
ATOM 699 C C . ALA A 1 89 ? -1.989 -10.465 6.612 1.00 94.00 89 ALA A C 1
ATOM 701 O O . ALA A 1 89 ? -2.016 -10.880 5.453 1.00 94.00 89 ALA A O 1
ATOM 702 N N . VAL A 1 90 ? -2.294 -9.200 6.904 1.00 94.94 90 VAL A N 1
ATOM 703 C CA . VAL A 1 90 ? -2.781 -8.235 5.903 1.00 94.94 90 VAL A CA 1
ATOM 704 C C . VAL A 1 90 ? -1.890 -8.142 4.655 1.00 94.94 90 VAL A C 1
ATOM 706 O O . VAL A 1 90 ? -2.389 -7.995 3.544 1.00 94.94 90 VAL A O 1
ATOM 709 N N . TRP A 1 91 ? -0.570 -8.275 4.801 1.00 93.00 91 TRP A N 1
ATOM 710 C CA . TRP A 1 91 ? 0.374 -8.231 3.678 1.00 93.00 91 TRP A CA 1
ATOM 711 C C . TRP A 1 91 ? 0.510 -9.547 2.897 1.00 93.00 91 TRP A C 1
ATOM 713 O O . TRP A 1 91 ? 1.160 -9.551 1.858 1.00 93.00 91 TRP A O 1
ATOM 723 N N . GLN A 1 92 ? -0.079 -10.648 3.371 1.00 93.62 92 GLN A N 1
ATOM 724 C CA . GLN A 1 92 ? -0.171 -11.921 2.641 1.00 93.62 92 GLN A CA 1
ATOM 725 C C . GLN A 1 92 ? -1.425 -11.999 1.755 1.00 93.62 92 GLN A C 1
ATOM 727 O O . GLN A 1 92 ? -1.567 -12.946 0.985 1.00 93.62 92 GLN A O 1
ATOM 732 N N . LYS A 1 93 ? -2.332 -11.015 1.834 1.00 94.50 93 LYS A N 1
ATOM 733 C CA . LYS A 1 93 ? -3.521 -10.955 0.976 1.00 94.50 93 LYS A CA 1
ATOM 734 C C . LYS A 1 93 ? -3.175 -10.623 -0.484 1.00 94.50 93 LYS A C 1
ATOM 736 O O . LYS A 1 93 ? -2.166 -9.950 -0.729 1.00 94.50 93 LYS A O 1
ATOM 741 N N . PRO A 1 94 ? -4.010 -11.043 -1.455 1.00 90.69 94 PRO A N 1
ATOM 742 C CA . PRO A 1 94 ? -3.929 -10.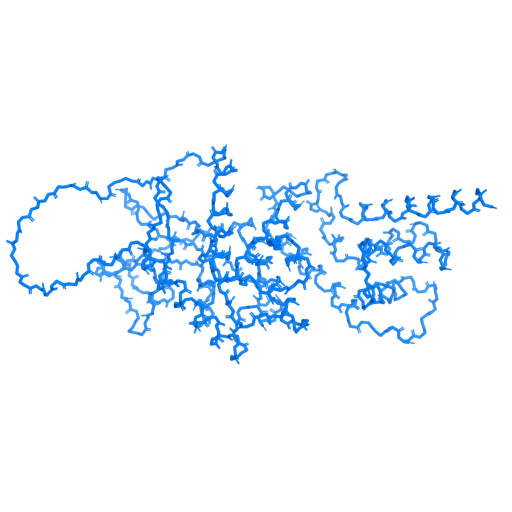594 -2.842 1.00 90.69 94 PRO A CA 1
ATOM 743 C C . PRO A 1 94 ? -3.818 -9.073 -2.951 1.00 90.69 94 PRO A C 1
ATOM 745 O O . PRO A 1 94 ? -4.334 -8.327 -2.115 1.00 90.69 94 PRO A O 1
ATOM 748 N N . TYR A 1 95 ? -3.110 -8.599 -3.970 1.00 87.62 95 TYR A N 1
ATOM 749 C CA . TYR A 1 95 ? -2.805 -7.180 -4.119 1.00 87.62 95 TYR A CA 1
ATOM 750 C C . TYR A 1 95 ? -4.080 -6.318 -4.232 1.00 87.62 95 TYR A C 1
ATOM 752 O O . TYR A 1 95 ? -4.149 -5.240 -3.634 1.00 87.62 95 TYR A O 1
ATOM 760 N N . GLU A 1 96 ? -5.098 -6.840 -4.917 1.00 86.88 96 GLU A N 1
ATOM 761 C CA . GLU A 1 96 ? -6.427 -6.262 -5.121 1.00 86.88 96 GLU A CA 1
ATOM 762 C C . GLU A 1 96 ? -7.155 -6.036 -3.791 1.00 86.88 96 GLU A C 1
ATOM 764 O O . GLU A 1 96 ? -7.680 -4.950 -3.552 1.00 86.88 96 GLU A O 1
ATOM 769 N N . GLU A 1 97 ? -7.133 -7.026 -2.891 1.00 91.38 97 GLU A N 1
ATOM 770 C CA . GLU A 1 97 ? -7.686 -6.889 -1.539 1.00 91.38 97 GLU A CA 1
ATOM 771 C C . GLU A 1 97 ? -6.932 -5.809 -0.758 1.00 91.38 97 GLU A C 1
ATOM 773 O O . GLU A 1 97 ? -7.549 -4.933 -0.152 1.00 91.38 97 GLU A O 1
ATOM 778 N N . ARG A 1 98 ? -5.592 -5.810 -0.834 1.00 91.81 98 ARG A N 1
ATOM 779 C CA . ARG A 1 98 ? -4.730 -4.858 -0.112 1.00 91.81 98 ARG A CA 1
ATOM 780 C C . ARG A 1 98 ? -4.929 -3.400 -0.546 1.00 91.81 98 ARG A C 1
ATOM 782 O O . ARG A 1 98 ? -4.636 -2.511 0.251 1.00 91.81 98 ARG A O 1
ATOM 789 N N . GLN A 1 99 ? -5.428 -3.140 -1.761 1.00 85.12 99 GLN A N 1
ATOM 790 C CA . GLN A 1 99 ? -5.732 -1.778 -2.232 1.00 85.12 99 GLN A CA 1
ATOM 791 C C . GLN A 1 99 ? -7.013 -1.192 -1.641 1.00 85.12 99 GLN A C 1
ATOM 793 O O . GLN A 1 99 ? -7.094 0.021 -1.475 1.00 85.12 99 GLN A O 1
ATOM 798 N N . ASN A 1 100 ? -7.998 -2.032 -1.322 1.00 88.88 100 ASN A N 1
ATOM 799 C CA . ASN A 1 100 ? -9.302 -1.584 -0.824 1.00 88.88 100 ASN A CA 1
ATOM 800 C C . ASN A 1 100 ? -9.298 -1.305 0.691 1.00 88.88 100 ASN A C 1
ATOM 802 O O . ASN A 1 100 ? -10.306 -0.897 1.258 1.00 88.88 100 ASN A O 1
ATOM 806 N N . ILE A 1 101 ? -8.160 -1.519 1.357 1.00 92.88 101 ILE A N 1
ATOM 807 C CA . ILE A 1 101 ? -7.996 -1.274 2.787 1.00 92.88 101 ILE A CA 1
ATOM 808 C C . ILE A 1 101 ? -7.822 0.225 3.033 1.00 92.88 101 ILE A C 1
ATOM 810 O O . ILE A 1 101 ? -6.806 0.809 2.655 1.00 92.88 101 ILE A O 1
ATOM 814 N N . HIS A 1 102 ? -8.772 0.831 3.734 1.00 93.88 102 HIS A N 1
ATOM 815 C CA . HIS A 1 102 ? -8.675 2.220 4.175 1.00 93.88 102 HIS A CA 1
ATOM 816 C C . HIS A 1 102 ? -7.928 2.358 5.504 1.00 93.88 102 HIS A C 1
ATOM 818 O O . HIS A 1 102 ? -7.977 1.483 6.374 1.00 93.88 102 HIS A O 1
ATOM 824 N N . ALA A 1 103 ? -7.273 3.501 5.701 1.00 95.12 103 ALA A N 1
ATOM 825 C CA . ALA A 1 103 ? -6.670 3.847 6.975 1.00 95.12 103 ALA A CA 1
ATOM 826 C C . ALA A 1 103 ? -7.733 3.917 8.090 1.00 95.12 103 ALA A C 1
ATOM 828 O O . ALA A 1 103 ? -8.823 4.457 7.871 1.00 95.12 103 ALA A O 1
ATOM 829 N N . PRO A 1 104 ? -7.432 3.398 9.298 1.00 95.69 104 PRO A N 1
ATOM 830 C CA . PRO A 1 104 ? -8.376 3.414 10.405 1.00 95.69 104 PRO A CA 1
ATOM 831 C C . PRO A 1 104 ? -8.654 4.846 10.870 1.00 95.69 104 PRO A C 1
ATOM 833 O O . PRO A 1 104 ? -7.741 5.668 10.954 1.00 95.69 104 PRO A O 1
ATOM 836 N N . VAL A 1 105 ? -9.904 5.125 11.233 1.00 95.88 105 VAL A N 1
ATOM 837 C CA . VAL A 1 105 ? -10.367 6.423 11.731 1.00 95.88 105 VAL A CA 1
ATOM 838 C C . VAL A 1 105 ? -11.005 6.246 13.100 1.00 95.88 105 VAL A C 1
ATOM 840 O O . VAL A 1 105 ? -11.930 5.457 13.274 1.00 95.88 105 VAL A O 1
ATOM 843 N N . LEU A 1 106 ? -10.530 7.002 14.083 1.00 94.88 106 LEU A N 1
ATOM 844 C CA . LEU A 1 106 ? -11.141 7.072 15.405 1.00 94.88 106 LEU A CA 1
ATOM 845 C C . LEU A 1 106 ? -12.304 8.066 15.370 1.00 94.88 106 LEU A C 1
ATOM 847 O O . LEU A 1 106 ? -12.139 9.189 14.894 1.00 94.88 106 LEU A O 1
ATOM 851 N N . ILE A 1 107 ? -13.457 7.663 15.892 1.00 94.69 107 ILE A N 1
ATOM 852 C CA . ILE A 1 107 ? -14.652 8.492 16.032 1.00 94.69 107 ILE A CA 1
ATOM 853 C C . ILE A 1 107 ? -14.835 8.796 17.518 1.00 94.69 107 ILE A C 1
ATOM 855 O O . ILE A 1 107 ? -14.974 7.877 18.323 1.00 94.69 107 ILE A O 1
ATOM 859 N N . TYR A 1 108 ? -14.826 10.076 17.875 1.00 88.94 108 TYR A N 1
ATOM 860 C CA . TYR A 1 108 ? -15.014 10.556 19.246 1.00 88.94 108 TYR A CA 1
ATOM 861 C C . TYR A 1 108 ? -16.225 11.474 19.323 1.00 88.94 108 TYR A C 1
ATOM 863 O O . TYR A 1 108 ? -16.505 12.195 18.364 1.00 88.94 108 TYR A O 1
ATOM 871 N N . GLN A 1 109 ? -16.887 11.522 20.476 1.00 85.69 109 GLN A N 1
ATOM 872 C CA . GLN A 1 109 ? -17.857 12.579 20.747 1.00 85.69 109 GLN A CA 1
ATOM 873 C C . GLN A 1 109 ? -17.147 13.860 21.219 1.00 85.69 109 GLN A C 1
ATOM 875 O O . GLN A 1 109 ? -16.300 13.835 22.114 1.00 85.69 109 GLN A O 1
ATOM 880 N N . GLY A 1 110 ? -17.466 14.989 20.588 1.00 79.44 110 GLY A N 1
ATOM 881 C CA . GLY A 1 110 ? -17.009 16.319 20.974 1.00 79.44 110 GLY A CA 1
ATOM 882 C C . GLY A 1 110 ? -17.779 16.886 22.171 1.00 79.44 110 GLY A C 1
ATOM 883 O O . GLY A 1 110 ? -18.806 16.357 22.588 1.00 79.44 110 GLY A O 1
ATOM 884 N N . ARG A 1 111 ? -17.289 18.005 22.724 1.00 78.81 111 ARG A N 1
ATOM 885 C CA . ARG A 1 111 ? -17.934 18.723 23.849 1.00 78.81 111 ARG A CA 1
ATOM 886 C C . ARG A 1 111 ? -19.308 19.309 23.487 1.00 78.81 111 ARG A C 1
ATOM 888 O O . ARG A 1 111 ? -20.109 19.583 24.368 1.00 78.81 111 ARG A O 1
ATOM 895 N N . ASP A 1 112 ? -19.536 19.500 22.195 1.00 83.12 112 ASP A N 1
ATOM 896 C CA . ASP A 1 112 ? -20.779 19.903 21.536 1.00 83.12 112 ASP A CA 1
ATOM 897 C C . ASP A 1 112 ? -21.764 18.737 21.336 1.00 83.12 112 ASP A C 1
ATOM 899 O O . ASP A 1 112 ? -22.874 18.944 20.859 1.00 83.12 112 ASP A O 1
ATOM 903 N N . GLY A 1 113 ? -21.373 17.507 21.683 1.00 80.81 113 GLY A N 1
ATOM 904 C CA . GLY A 1 113 ? -22.147 16.294 21.420 1.00 80.81 113 GLY A CA 1
ATOM 905 C C . GLY A 1 113 ? -21.979 15.744 19.998 1.00 80.81 113 GLY A C 1
ATOM 906 O O . GLY A 1 113 ? -22.400 14.615 19.742 1.00 80.81 113 GLY A O 1
ATOM 907 N N . GLU A 1 114 ? -21.332 16.485 19.093 1.00 87.12 114 GLU A N 1
ATOM 908 C CA . GLU A 1 114 ? -21.095 16.074 17.706 1.00 87.12 114 GLU A CA 1
ATOM 909 C C . GLU A 1 114 ? -19.962 15.050 17.580 1.00 87.12 114 GLU A C 1
ATOM 911 O O . GLU A 1 114 ? -18.931 15.140 18.249 1.00 87.12 114 GLU A O 1
ATOM 916 N N . HIS A 1 115 ? -20.106 14.095 16.663 1.00 89.12 115 HIS A N 1
ATOM 917 C CA . HIS A 1 115 ? -19.055 13.120 16.380 1.00 89.12 115 HIS A CA 1
ATOM 918 C C . HIS A 1 115 ? -17.963 13.708 15.482 1.00 89.12 115 HIS A C 1
ATOM 920 O O . HIS A 1 115 ? -18.252 14.315 14.453 1.00 89.12 115 HIS A O 1
ATOM 926 N N . LYS A 1 116 ? -16.698 13.485 15.849 1.00 90.62 116 LYS A N 1
ATOM 927 C CA . LYS A 1 116 ? -15.511 13.988 15.142 1.00 90.62 116 LYS A CA 1
ATOM 928 C C . LYS A 1 116 ? -14.547 12.851 14.820 1.00 90.62 116 LYS A C 1
ATOM 930 O O . LYS A 1 116 ? -14.343 11.945 15.629 1.00 90.62 116 LYS A O 1
ATOM 935 N N . SER A 1 117 ? -13.958 12.910 13.630 1.00 91.38 117 SER A N 1
ATOM 936 C CA . SER A 1 117 ? -13.017 11.919 13.101 1.00 91.38 117 SER A CA 1
ATOM 937 C C . SER A 1 117 ? -11.560 12.308 13.352 1.00 91.38 117 SER A C 1
ATOM 939 O O . SER A 1 117 ? -11.181 13.458 13.134 1.00 91.38 117 SER A O 1
ATOM 941 N N . PHE A 1 118 ? -10.722 11.342 13.723 1.00 89.69 118 PHE A N 1
ATOM 942 C CA . PHE A 1 118 ? -9.285 11.530 13.926 1.00 89.69 118 PHE A CA 1
ATOM 943 C C . PHE A 1 118 ? -8.485 10.317 13.434 1.00 89.69 118 PHE A C 1
ATOM 945 O O . PHE A 1 118 ? -8.779 9.180 13.802 1.00 89.69 118 PHE A O 1
ATOM 952 N N . TYR A 1 119 ? -7.429 10.543 12.650 1.00 90.69 119 TYR A N 1
ATOM 953 C CA . TYR A 1 119 ? -6.524 9.472 12.227 1.00 90.69 119 TYR A CA 1
ATOM 954 C C . TYR A 1 119 ? -5.536 9.117 13.352 1.00 90.69 119 TYR A C 1
ATOM 956 O O . TYR A 1 119 ? -4.799 9.994 13.810 1.00 90.69 119 TYR A O 1
ATOM 964 N N . PRO A 1 120 ? -5.466 7.849 13.796 1.00 89.94 120 PRO A N 1
ATOM 965 C CA . PRO A 1 120 ? -4.583 7.440 14.877 1.00 89.94 120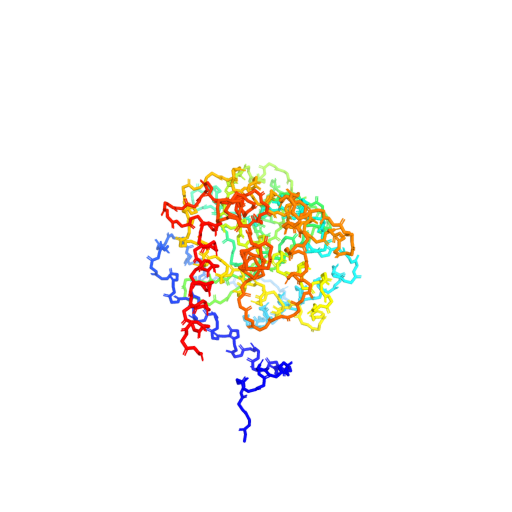 PRO A CA 1
ATOM 966 C C . PRO A 1 120 ? -3.103 7.581 14.472 1.00 89.94 120 PRO A C 1
ATOM 968 O O . PRO A 1 120 ? -2.769 7.562 13.282 1.00 89.94 120 PRO A O 1
ATOM 971 N N . PRO A 1 121 ? -2.175 7.655 15.446 1.00 85.75 121 PRO A N 1
ATOM 972 C CA . PRO A 1 121 ? -0.745 7.560 15.170 1.00 85.75 121 PRO A CA 1
ATOM 973 C C . PRO A 1 121 ? -0.420 6.303 14.357 1.00 85.75 121 PRO A C 1
ATOM 975 O O . PRO A 1 121 ? -0.960 5.233 14.637 1.00 85.75 121 PRO A O 1
ATOM 978 N N . VAL A 1 122 ? 0.504 6.428 13.398 1.00 83.12 122 VAL A N 1
ATOM 979 C CA . VAL A 1 122 ? 0.858 5.396 12.399 1.00 83.12 122 VAL A CA 1
ATOM 980 C C . VAL A 1 122 ? 1.154 4.022 13.015 1.00 83.12 122 VAL A C 1
ATOM 982 O O . VAL A 1 122 ? 0.786 3.003 12.440 1.00 83.12 122 VAL A O 1
ATOM 985 N N . ALA A 1 123 ? 1.748 3.985 14.212 1.00 80.19 123 ALA A N 1
ATOM 986 C CA . ALA A 1 123 ? 2.026 2.749 14.948 1.00 80.19 123 ALA A CA 1
ATOM 987 C C . ALA A 1 123 ? 0.777 1.878 15.204 1.00 80.19 123 ALA A C 1
ATOM 989 O O . ALA A 1 123 ? 0.908 0.673 15.384 1.00 80.19 123 ALA A O 1
ATOM 990 N N . ASN A 1 124 ? -0.424 2.466 15.187 1.00 87.62 124 ASN A N 1
ATOM 991 C CA . ASN A 1 124 ? -1.693 1.764 15.377 1.00 87.62 124 ASN A CA 1
ATOM 992 C C . ASN A 1 124 ? -2.345 1.292 14.068 1.00 87.62 124 ASN A C 1
ATOM 994 O O . ASN A 1 124 ? -3.299 0.523 14.127 1.00 87.62 124 ASN A O 1
ATOM 998 N N . MET A 1 125 ? -1.861 1.732 12.897 1.00 91.06 125 MET A N 1
ATOM 999 C CA . MET A 1 125 ? -2.524 1.453 11.618 1.00 91.06 125 MET A CA 1
ATOM 1000 C C . MET A 1 125 ? -2.542 -0.043 11.288 1.00 91.06 125 MET A C 1
ATOM 1002 O O . MET A 1 125 ? -3.617 -0.615 11.150 1.00 91.06 125 MET A O 1
ATOM 1006 N N . LEU A 1 126 ? -1.378 -0.701 11.235 1.00 90.62 126 LEU A N 1
ATOM 1007 C CA . LEU A 1 126 ? -1.308 -2.150 10.998 1.00 90.62 126 LEU A CA 1
ATOM 1008 C C . LEU A 1 126 ? -1.997 -2.999 12.093 1.00 90.62 126 LEU A C 1
ATOM 1010 O O . LEU A 1 126 ? -2.732 -3.908 11.714 1.00 90.62 126 LEU A O 1
ATOM 1014 N N . PRO A 1 127 ? -1.854 -2.726 13.412 1.00 88.44 127 PRO A N 1
ATOM 1015 C CA . PRO A 1 127 ? -2.611 -3.446 14.446 1.00 88.44 127 PRO A CA 1
ATOM 1016 C C . PRO A 1 127 ? -4.136 -3.376 14.280 1.00 88.44 127 PRO A C 1
ATOM 1018 O O . PRO A 1 127 ? -4.829 -4.366 14.529 1.00 88.44 127 PRO A O 1
ATOM 1021 N N . ALA A 1 128 ? -4.655 -2.209 13.886 1.00 93.81 128 ALA A N 1
ATOM 1022 C CA . ALA A 1 128 ? -6.077 -1.985 13.647 1.00 93.81 128 ALA A CA 1
ATOM 1023 C C . ALA A 1 128 ? -6.549 -2.713 12.381 1.00 93.81 128 ALA A C 1
ATOM 1025 O O . ALA A 1 128 ? -7.522 -3.460 12.430 1.00 93.81 128 ALA A O 1
ATOM 1026 N N . VAL A 1 129 ? -5.809 -2.567 11.282 1.00 95.62 129 VAL A N 1
ATOM 1027 C CA . VAL A 1 129 ? -6.110 -3.206 9.995 1.00 95.62 129 VAL A CA 1
ATOM 1028 C C . VAL A 1 129 ? -6.058 -4.729 10.082 1.00 95.62 129 VAL A C 1
ATOM 1030 O O . VAL A 1 129 ? -6.947 -5.394 9.555 1.00 95.62 129 VAL A O 1
ATOM 1033 N N . GLN A 1 130 ? -5.082 -5.299 10.798 1.00 94.88 130 GLN A N 1
ATOM 1034 C CA . GLN A 1 130 ? -5.080 -6.739 11.047 1.00 94.88 130 GLN A CA 1
ATOM 1035 C C . GLN A 1 130 ? -6.330 -7.156 11.824 1.00 94.88 130 GLN A C 1
ATOM 1037 O O . GLN A 1 130 ? -6.976 -8.120 11.447 1.00 94.88 130 GLN A O 1
ATOM 1042 N N . HIS A 1 131 ? -6.727 -6.404 12.854 1.00 94.81 131 HIS A N 1
ATOM 1043 C CA . HIS A 1 131 ? -7.931 -6.736 13.612 1.00 94.81 131 HIS A CA 1
ATOM 1044 C C . HIS A 1 131 ? -9.213 -6.672 12.776 1.00 94.81 131 HIS A C 1
ATOM 1046 O O . HIS A 1 131 ? -10.071 -7.534 12.927 1.00 94.81 131 HIS A O 1
ATOM 1052 N N . GLN A 1 132 ? -9.343 -5.667 11.903 1.00 95.38 132 GLN A N 1
ATOM 1053 C CA . GLN A 1 132 ? -10.451 -5.559 10.951 1.00 95.38 132 GLN A CA 1
ATOM 1054 C C . GLN A 1 132 ? -10.532 -6.808 10.074 1.00 95.38 132 GLN A C 1
ATOM 1056 O O . GLN A 1 132 ? -11.599 -7.410 9.972 1.00 95.38 132 GLN A O 1
ATOM 1061 N N . LEU A 1 133 ? -9.393 -7.252 9.538 1.00 95.56 133 LEU A N 1
ATOM 1062 C CA . LEU A 1 133 ? -9.295 -8.494 8.784 1.00 95.56 133 LEU A CA 1
ATOM 1063 C C . LEU A 1 133 ? -9.657 -9.729 9.634 1.00 95.56 133 LEU A C 1
ATOM 1065 O O . LEU A 1 133 ? -10.440 -10.559 9.177 1.00 95.56 133 LEU A O 1
ATOM 1069 N N . ASP A 1 134 ? -9.159 -9.828 10.872 1.00 93.69 134 ASP A N 1
ATOM 1070 C CA . ASP A 1 134 ? -9.437 -10.942 11.795 1.00 93.69 134 ASP A CA 1
ATOM 1071 C C . ASP A 1 134 ? -10.943 -11.098 12.101 1.00 93.69 134 ASP A C 1
ATOM 1073 O O . ASP A 1 134 ? -11.406 -12.209 12.356 1.00 93.69 134 ASP A O 1
ATOM 1077 N N . ILE A 1 135 ? -11.713 -10.000 12.085 1.00 94.38 135 ILE A N 1
ATOM 1078 C CA . ILE A 1 135 ? -13.169 -9.999 12.329 1.00 94.38 135 ILE A CA 1
ATOM 1079 C C . ILE A 1 135 ? -14.020 -9.919 11.048 1.00 94.38 135 ILE A C 1
ATOM 1081 O O . ILE A 1 135 ? -15.245 -9.832 11.148 1.00 94.38 135 ILE A O 1
ATOM 1085 N N . GLY A 1 136 ? -13.400 -9.919 9.861 1.00 93.94 136 GLY A N 1
ATOM 1086 C CA . GLY A 1 136 ? -14.085 -9.792 8.567 1.00 93.94 136 GLY A CA 1
ATOM 1087 C C . GLY A 1 136 ? -14.689 -8.408 8.278 1.00 93.94 136 GLY A C 1
ATOM 1088 O O . GLY A 1 136 ? -15.595 -8.296 7.455 1.00 93.94 136 GLY A O 1
ATOM 1089 N N . SER A 1 137 ? -14.225 -7.355 8.955 1.00 94.56 137 SER A N 1
ATOM 1090 C CA . SER A 1 137 ? -14.736 -5.988 8.810 1.00 94.56 137 SER A CA 1
ATOM 1091 C C . SER A 1 137 ? -14.016 -5.207 7.710 1.00 94.56 137 SER A C 1
ATOM 1093 O O . SER A 1 137 ? -12.789 -5.202 7.636 1.00 94.56 137 SER A O 1
ATOM 1095 N N . GLN A 1 138 ? -14.796 -4.479 6.909 1.00 91.81 138 GLN A N 1
ATOM 1096 C CA . GLN A 1 138 ? -14.319 -3.428 5.998 1.00 91.81 138 GLN A CA 1
ATOM 1097 C C . GLN A 1 138 ? -14.574 -2.015 6.558 1.00 91.81 138 GLN A C 1
ATOM 1099 O O . GLN A 1 138 ? -14.204 -1.024 5.934 1.00 91.81 138 GLN A O 1
ATOM 1104 N N . ASP A 1 139 ? -15.212 -1.894 7.729 1.00 93.94 139 ASP A N 1
ATOM 1105 C CA . ASP A 1 139 ? -15.498 -0.591 8.325 1.00 93.94 139 ASP A CA 1
ATOM 1106 C C . ASP A 1 139 ? -14.207 -0.002 8.901 1.00 93.94 139 ASP A C 1
ATOM 1108 O O . ASP A 1 139 ? -13.623 -0.541 9.850 1.00 93.94 139 ASP A O 1
ATOM 1112 N N . ASN A 1 140 ? -13.740 1.112 8.336 1.00 94.88 140 ASN A N 1
ATOM 1113 C CA . ASN A 1 140 ? -12.503 1.746 8.773 1.00 94.88 140 ASN A CA 1
ATOM 1114 C C . ASN A 1 140 ? -12.640 2.512 10.101 1.00 94.88 140 ASN A C 1
ATOM 1116 O O . ASN A 1 140 ? -11.637 2.998 10.623 1.00 94.88 140 ASN A O 1
ATOM 1120 N N . ARG A 1 141 ? -13.845 2.611 10.672 1.00 96.06 141 ARG A N 1
ATOM 1121 C CA . ARG A 1 141 ? -14.153 3.440 11.841 1.00 96.06 141 ARG A CA 1
ATOM 1122 C C . ARG A 1 141 ? -14.022 2.676 13.161 1.00 96.06 141 ARG A C 1
ATOM 1124 O O . ARG A 1 141 ? -14.282 1.475 13.254 1.00 96.06 141 ARG A O 1
ATOM 1131 N N . TRP A 1 142 ? -13.654 3.407 14.208 1.00 96.62 142 TRP A N 1
ATOM 1132 C CA . TRP A 1 142 ? -13.365 2.874 15.539 1.00 96.62 142 TRP A CA 1
ATOM 1133 C C . TRP A 1 142 ? -13.944 3.760 16.634 1.00 96.62 142 TRP A C 1
ATOM 1135 O O . TRP A 1 142 ? -13.723 4.969 16.624 1.00 96.62 142 TRP A O 1
ATOM 1145 N N . ILE A 1 143 ? -14.621 3.161 17.613 1.00 94.75 143 ILE A N 1
ATOM 1146 C CA . ILE A 1 143 ? -15.203 3.863 18.762 1.00 94.75 143 ILE A CA 1
ATOM 1147 C C . ILE A 1 143 ? -14.430 3.546 20.053 1.00 94.75 143 ILE A C 1
ATOM 1149 O O . ILE A 1 143 ? -14.099 2.385 20.314 1.00 94.75 143 ILE A O 1
ATOM 1153 N N . PRO A 1 144 ? -14.134 4.543 20.901 1.00 93.38 144 PRO A N 1
ATOM 1154 C CA . PRO A 1 144 ? -13.648 4.333 22.257 1.00 93.38 144 PRO A CA 1
ATOM 1155 C C . PRO A 1 144 ? -14.474 3.346 23.083 1.00 93.38 144 PRO A C 1
ATOM 1157 O O . PRO A 1 144 ? -15.673 3.525 23.277 1.00 93.38 144 PRO A O 1
ATOM 1160 N N . ALA A 1 145 ? -13.809 2.371 23.701 1.00 92.00 145 ALA A N 1
ATOM 1161 C CA . ALA A 1 145 ? -14.467 1.381 24.553 1.00 92.00 145 ALA A CA 1
ATOM 1162 C C . ALA A 1 145 ? -15.153 1.999 25.793 1.00 92.00 145 ALA A C 1
ATOM 1164 O O . ALA A 1 145 ? -16.171 1.478 26.238 1.00 92.00 145 ALA A O 1
ATOM 1165 N N . LYS A 1 146 ? -14.632 3.120 26.331 1.00 89.00 146 LYS A N 1
ATOM 1166 C CA . LYS A 1 146 ? -15.268 3.872 27.439 1.00 89.00 146 LYS A CA 1
ATOM 1167 C C . LYS A 1 146 ? -16.583 4.525 26.997 1.00 89.00 146 LYS A C 1
ATOM 1169 O O . LYS A 1 146 ? -17.528 4.522 27.769 1.00 89.00 146 LYS A O 1
ATOM 1174 N N . GLU A 1 147 ? -16.641 5.070 25.781 1.00 87.94 147 GLU A N 1
ATOM 1175 C CA . GLU A 1 147 ? -17.838 5.749 25.258 1.00 87.94 147 GLU A CA 1
ATOM 1176 C C . GLU A 1 147 ? -18.883 4.711 24.813 1.00 87.94 147 GLU A C 1
ATOM 1178 O O . GLU A 1 147 ? -20.038 4.799 25.216 1.00 87.94 147 GLU A O 1
ATOM 1183 N N . ALA A 1 148 ? -18.455 3.652 24.113 1.00 89.25 148 ALA A N 1
ATOM 1184 C CA . ALA A 1 148 ? -19.313 2.523 23.745 1.00 89.25 148 ALA A CA 1
ATOM 1185 C C . ALA A 1 148 ? -19.931 1.811 24.962 1.00 89.25 148 ALA A C 1
ATOM 1187 O O . ALA A 1 148 ? -21.107 1.477 24.938 1.00 89.25 148 ALA A O 1
ATOM 1188 N N . GLY A 1 149 ? -19.155 1.590 26.030 1.00 86.94 149 GLY A N 1
ATOM 1189 C CA . GLY A 1 149 ? -19.628 0.907 27.240 1.00 86.94 149 GLY A CA 1
ATOM 1190 C C . GLY A 1 149 ? -20.412 1.782 28.227 1.00 86.94 149 GLY A C 1
ATOM 1191 O O . GLY A 1 149 ? -20.972 1.244 29.177 1.00 86.94 149 GLY A O 1
ATOM 1192 N N . ALA A 1 150 ? -20.432 3.106 28.039 1.00 88.12 150 ALA A N 1
ATOM 1193 C CA . ALA A 1 150 ? -21.197 4.038 28.873 1.00 88.12 150 ALA A CA 1
ATOM 1194 C C . ALA A 1 150 ? -22.538 4.454 28.242 1.00 88.12 150 ALA A C 1
ATOM 1196 O O . ALA A 1 150 ? -23.396 4.988 28.941 1.00 88.12 150 ALA A O 1
ATOM 1197 N N . ASN A 1 151 ? -22.720 4.231 26.937 1.00 87.69 151 ASN A N 1
ATOM 1198 C CA . ASN A 1 151 ? -23.931 4.602 26.214 1.00 87.69 151 ASN A CA 1
ATOM 1199 C C . ASN A 1 151 ? -24.948 3.437 26.223 1.00 87.69 151 ASN A C 1
ATOM 1201 O O . ASN A 1 151 ? -24.660 2.398 25.629 1.00 87.69 151 ASN A O 1
ATOM 1205 N N . PRO A 1 152 ? -26.138 3.583 26.842 1.00 91.31 152 PRO A N 1
ATOM 1206 C CA . PRO A 1 152 ? -27.141 2.515 26.897 1.00 91.31 152 PRO A CA 1
ATOM 1207 C C . PRO A 1 152 ? -27.749 2.171 25.527 1.00 91.31 152 PRO A C 1
ATOM 1209 O O . PRO A 1 152 ? -28.262 1.068 25.355 1.00 91.31 152 PRO A O 1
ATOM 1212 N N . ASP A 1 153 ? -27.662 3.072 24.541 1.00 94.06 153 ASP A N 1
ATOM 1213 C CA . ASP A 1 153 ? -28.124 2.840 23.168 1.00 94.06 153 ASP A CA 1
ATOM 1214 C C . ASP A 1 153 ? -27.070 2.145 22.280 1.00 94.06 153 ASP A C 1
ATOM 1216 O O . ASP A 1 153 ? -27.280 2.009 21.068 1.00 94.06 153 ASP A O 1
ATOM 1220 N N . ILE A 1 154 ? -25.937 1.710 22.853 1.00 93.31 154 ILE A N 1
ATOM 1221 C CA . ILE A 1 154 ? -24.900 0.918 22.179 1.00 93.31 154 ILE A CA 1
ATOM 1222 C C . ILE A 1 154 ? -24.833 -0.487 22.788 1.00 93.31 154 ILE A C 1
ATOM 1224 O O . ILE A 1 154 ? -24.541 -0.679 23.964 1.00 93.31 154 ILE A O 1
ATOM 1228 N N . THR A 1 155 ? -25.035 -1.498 21.948 1.00 94.19 155 THR A N 1
ATOM 1229 C CA . THR A 1 155 ? -24.796 -2.908 22.267 1.00 94.19 155 THR A CA 1
ATOM 1230 C C . THR A 1 155 ? -23.467 -3.352 21.665 1.00 94.19 155 THR A C 1
ATOM 1232 O O . THR A 1 155 ? -23.294 -3.342 20.445 1.00 94.19 155 THR A O 1
ATOM 1235 N N . ILE A 1 156 ? -22.537 -3.770 22.524 1.00 93.56 156 ILE A N 1
ATOM 1236 C CA . ILE A 1 156 ? -21.264 -4.390 22.134 1.00 93.56 156 ILE A CA 1
ATOM 1237 C C . ILE A 1 156 ? -21.509 -5.886 21.878 1.00 93.56 156 ILE A C 1
ATOM 1239 O O . ILE A 1 156 ? -22.130 -6.568 22.696 1.00 93.56 156 ILE A O 1
ATOM 1243 N N . ARG A 1 157 ? -21.018 -6.411 20.750 1.00 93.06 157 ARG A N 1
ATOM 1244 C CA . ARG A 1 157 ? -21.100 -7.837 20.396 1.00 93.06 157 ARG A CA 1
ATOM 1245 C C . ARG A 1 157 ? -20.403 -8.689 21.466 1.00 93.06 157 ARG A C 1
ATOM 1247 O O . ARG A 1 157 ? -19.302 -8.363 21.895 1.00 93.06 157 ARG A O 1
ATOM 1254 N N . LYS A 1 158 ? -21.029 -9.800 21.877 1.00 85.44 158 LYS A N 1
ATOM 1255 C CA . LYS A 1 158 ? -20.604 -10.637 23.022 1.00 85.44 158 LYS A CA 1
ATOM 1256 C C . LYS A 1 158 ? -19.109 -10.990 23.029 1.00 85.44 158 LYS A C 1
ATOM 1258 O O . LYS A 1 158 ? -18.479 -10.927 24.080 1.00 85.44 158 LYS A O 1
ATOM 1263 N N . ASP A 1 159 ? -18.564 -11.330 21.864 1.00 88.06 159 ASP A N 1
ATOM 1264 C CA . ASP A 1 159 ? -17.180 -11.792 21.696 1.00 88.06 159 ASP A CA 1
ATOM 1265 C C . ASP A 1 159 ? -16.246 -10.709 21.103 1.00 88.06 159 ASP A C 1
ATOM 1267 O O . ASP A 1 159 ? -15.127 -11.007 20.678 1.00 88.06 159 ASP A O 1
ATOM 1271 N N . ALA A 1 160 ? -16.691 -9.445 21.079 1.00 90.19 160 ALA A N 1
ATOM 1272 C CA . ALA A 1 160 ? -15.919 -8.298 20.601 1.00 90.19 160 ALA A CA 1
ATOM 1273 C C . ALA A 1 160 ? -14.636 -8.082 21.415 1.00 90.19 160 ALA A C 1
ATOM 1275 O O . ALA A 1 160 ? -14.647 -8.067 22.651 1.00 90.19 160 ALA A O 1
ATOM 1276 N N . LYS A 1 161 ? -13.516 -7.825 20.731 1.00 90.50 161 LYS A N 1
ATOM 1277 C CA . LYS A 1 161 ? -12.204 -7.638 21.371 1.00 90.50 161 LYS A CA 1
ATOM 1278 C C . LYS A 1 161 ? -11.694 -6.219 21.158 1.00 90.50 161 LYS A C 1
ATOM 1280 O O . LYS A 1 161 ? -11.081 -5.921 20.141 1.00 90.50 161 LYS A O 1
ATOM 1285 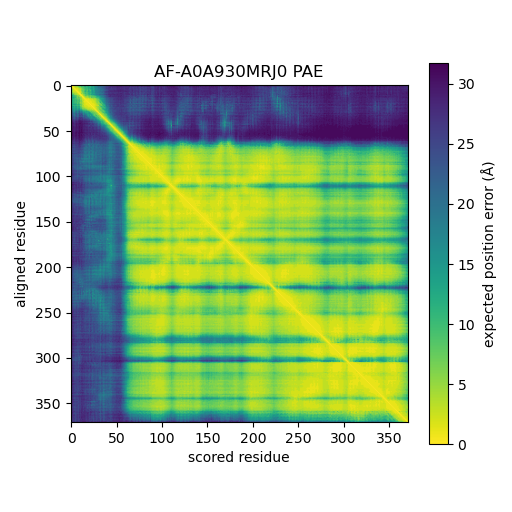N N . ALA A 1 162 ? -11.862 -5.362 22.165 1.00 91.50 162 ALA A N 1
ATOM 1286 C CA . ALA A 1 162 ? -11.332 -4.002 22.106 1.00 91.50 162 ALA A CA 1
ATOM 1287 C C . ALA A 1 162 ? -9.798 -4.009 21.938 1.00 91.50 162 ALA A C 1
ATOM 1289 O O . ALA A 1 162 ? -9.074 -4.603 22.743 1.00 91.50 162 ALA A O 1
ATOM 1290 N N . VAL A 1 163 ? -9.301 -3.309 20.921 1.00 91.19 163 VAL A N 1
ATOM 1291 C CA . VAL A 1 163 ? -7.873 -3.183 20.613 1.00 91.19 163 VAL A CA 1
ATOM 1292 C C . VAL A 1 163 ? -7.278 -2.018 21.400 1.00 91.19 163 VAL A C 1
ATOM 1294 O O . VAL A 1 163 ? -7.857 -0.933 21.470 1.00 91.19 163 VAL A O 1
ATOM 1297 N N . THR A 1 164 ? -6.109 -2.234 22.004 1.00 89.31 164 THR A N 1
ATOM 1298 C CA . THR A 1 164 ? -5.350 -1.186 22.699 1.00 89.31 164 THR A CA 1
ATOM 1299 C C . THR A 1 164 ? -4.555 -0.365 21.686 1.00 89.31 164 THR A C 1
ATOM 1301 O O . THR A 1 164 ? -3.675 -0.901 21.020 1.00 89.31 164 THR A O 1
ATOM 1304 N N . PHE A 1 165 ? -4.834 0.934 21.602 1.00 87.31 165 PHE A N 1
ATOM 1305 C CA . PHE A 1 165 ? -4.079 1.887 20.789 1.00 87.31 165 PHE A CA 1
ATOM 1306 C C . PHE A 1 165 ? -3.112 2.672 21.682 1.00 87.31 165 PHE A C 1
ATOM 1308 O O . PHE A 1 165 ? -3.478 3.078 22.789 1.00 87.31 165 PHE A O 1
ATOM 1315 N N . VAL A 1 166 ? -1.903 2.931 21.181 1.00 85.81 166 VAL A N 1
ATOM 1316 C CA . VAL A 1 166 ? -0.920 3.841 21.784 1.00 85.81 166 VAL A CA 1
ATOM 1317 C C . VAL A 1 166 ? -1.115 5.238 21.191 1.00 85.81 166 VAL A C 1
ATOM 1319 O O . VAL A 1 166 ? -0.931 5.460 19.992 1.00 85.81 166 VAL A O 1
ATOM 1322 N N . LEU A 1 167 ? -1.511 6.177 22.042 1.00 84.00 167 LEU A N 1
ATOM 1323 C CA . LEU A 1 167 ? -1.787 7.578 21.729 1.00 84.00 167 LEU A CA 1
ATOM 1324 C C . LEU A 1 167 ? -0.797 8.486 22.474 1.00 84.00 167 LEU A C 1
ATOM 1326 O O . LEU A 1 167 ? -0.011 8.007 23.286 1.00 84.00 167 LEU A O 1
ATOM 1330 N N . PHE A 1 168 ? -0.824 9.791 22.199 1.00 80.19 168 PHE A N 1
ATOM 1331 C CA . PHE A 1 168 ? 0.094 10.768 22.795 1.00 80.19 168 PHE A CA 1
ATOM 1332 C C . PHE A 1 168 ? -0.663 12.003 23.291 1.00 80.19 168 PHE A C 1
ATOM 1334 O O . PHE A 1 168 ? -1.603 12.457 22.635 1.00 80.19 168 PHE A O 1
ATOM 1341 N N . THR A 1 169 ? -0.276 12.539 24.450 1.00 78.19 169 THR A N 1
ATOM 1342 C CA . THR A 1 169 ? -0.770 13.830 24.957 1.00 78.19 169 THR A CA 1
ATOM 1343 C C . THR A 1 169 ? -0.180 14.999 24.154 1.00 78.19 169 THR A C 1
ATOM 1345 O O . THR A 1 169 ? 0.734 14.807 23.346 1.00 78.19 169 THR A O 1
ATOM 1348 N N . LYS A 1 170 ? -0.653 16.235 24.397 1.00 75.50 170 LYS A N 1
ATOM 1349 C CA . LYS A 1 170 ? -0.014 17.459 23.863 1.00 75.50 170 LYS A CA 1
ATOM 1350 C C . LYS A 1 170 ? 1.486 17.498 24.172 1.00 75.50 170 LYS A C 1
ATOM 1352 O O . LYS A 1 170 ? 2.292 17.781 23.290 1.00 75.50 170 LYS A O 1
ATOM 1357 N N . ASP A 1 171 ? 1.845 17.120 25.397 1.00 81.44 171 ASP A N 1
ATOM 1358 C CA . ASP A 1 171 ? 3.219 17.090 25.918 1.00 81.44 171 ASP A CA 1
ATOM 1359 C C . ASP A 1 171 ? 3.999 15.837 25.486 1.00 81.44 171 ASP A C 1
ATOM 1361 O O . ASP A 1 171 ? 5.024 15.486 26.075 1.00 81.44 171 ASP A O 1
ATOM 1365 N N . LYS A 1 172 ? 3.503 15.146 24.447 1.00 74.62 172 LYS A N 1
ATOM 1366 C CA . LYS A 1 172 ? 4.113 13.978 23.797 1.00 74.62 172 LYS A CA 1
ATOM 1367 C C . LYS A 1 172 ? 4.304 12.778 24.730 1.00 74.62 172 LYS A C 1
ATOM 1369 O O . LYS A 1 172 ? 5.036 11.852 24.390 1.00 74.62 172 LYS A O 1
ATOM 1374 N N . GLN A 1 173 ? 3.625 12.753 25.878 1.00 77.56 173 GLN A N 1
ATOM 1375 C CA . GLN A 1 173 ? 3.635 11.584 26.751 1.00 77.56 173 GLN A CA 1
ATOM 1376 C C . GLN A 1 173 ? 2.737 10.503 26.146 1.00 77.56 173 GLN A C 1
ATOM 1378 O O . GLN A 1 173 ? 1.587 10.800 25.803 1.00 77.56 173 GLN A O 1
ATOM 1383 N N . PRO A 1 174 ? 3.226 9.263 25.979 1.00 79.75 174 PRO A N 1
ATOM 1384 C CA . PRO A 1 174 ? 2.389 8.185 25.488 1.00 79.75 174 PRO A CA 1
ATOM 1385 C C . PRO A 1 174 ? 1.301 7.849 26.515 1.00 79.75 174 PRO A C 1
ATOM 1387 O O . PRO A 1 174 ? 1.493 7.993 27.719 1.00 79.75 174 PRO A O 1
ATOM 1390 N N . TYR A 1 175 ? 0.163 7.358 26.047 1.00 80.44 175 TYR A N 1
ATOM 1391 C CA . TYR A 1 175 ? -0.860 6.717 26.869 1.00 80.44 175 TYR A CA 1
ATOM 1392 C C . TYR A 1 175 ? -1.581 5.653 26.041 1.00 80.44 175 TYR A C 1
ATOM 1394 O O . TYR A 1 175 ? -1.427 5.590 24.821 1.00 80.44 175 TYR A O 1
ATOM 1402 N N . THR A 1 176 ? -2.364 4.793 26.691 1.00 84.44 176 THR A N 1
ATOM 1403 C CA . THR A 1 176 ? -3.150 3.769 25.992 1.00 84.44 176 THR A CA 1
ATOM 1404 C C . THR A 1 176 ? -4.645 4.018 26.148 1.00 84.44 176 THR A C 1
ATOM 1406 O O . THR A 1 176 ? -5.115 4.371 27.228 1.00 84.44 176 THR A O 1
ATOM 1409 N N . LYS A 1 177 ? -5.409 3.832 25.068 1.00 89.25 177 LYS A N 1
ATOM 1410 C CA . LYS A 1 177 ? -6.882 3.840 25.085 1.00 89.25 177 LYS A CA 1
ATOM 1411 C C . LYS A 1 177 ? -7.382 2.652 24.259 1.00 89.25 177 LYS A C 1
ATOM 1413 O O . LYS A 1 177 ? -6.753 2.271 23.274 1.00 89.25 177 LYS A O 1
ATOM 1418 N N . LYS A 1 178 ? -8.472 2.017 24.698 1.00 91.75 178 LYS A N 1
ATOM 1419 C CA . LYS A 1 178 ? -9.073 0.858 24.017 1.00 91.75 178 LYS A CA 1
ATOM 1420 C C . LYS A 1 178 ? -10.190 1.294 23.075 1.00 91.75 178 LYS A C 1
ATOM 1422 O O . LYS A 1 178 ? -10.970 2.177 23.435 1.00 91.75 178 LYS A O 1
ATOM 1427 N N . PHE A 1 179 ? -10.283 0.640 21.921 1.00 95.12 179 PHE A N 1
ATOM 1428 C CA . PHE A 1 179 ? -11.264 0.923 20.874 1.00 95.12 179 PHE A CA 1
ATOM 1429 C C . PHE A 1 179 ? -11.890 -0.366 20.345 1.00 95.12 179 PHE A C 1
ATOM 1431 O O . PHE A 1 179 ? -11.194 -1.368 20.196 1.00 95.12 179 PHE A O 1
ATOM 1438 N N . PHE A 1 180 ? -13.178 -0.324 20.026 1.00 95.62 180 PHE A N 1
ATOM 1439 C CA . PHE A 1 180 ? -13.843 -1.336 19.207 1.00 95.62 180 PHE A CA 1
ATOM 1440 C C . PHE A 1 180 ? -13.894 -0.858 17.756 1.00 95.62 180 PHE A C 1
ATOM 1442 O O . PHE A 1 180 ? -14.008 0.345 17.506 1.00 95.62 180 PHE A O 1
ATOM 1449 N N . ASN A 1 181 ? -13.827 -1.784 16.803 1.00 97.12 181 ASN A N 1
ATOM 1450 C CA . ASN A 1 181 ? -14.203 -1.481 15.427 1.00 97.12 181 ASN A CA 1
ATOM 1451 C C . ASN A 1 181 ? -15.729 -1.284 15.351 1.00 97.12 181 ASN A C 1
ATOM 1453 O O . ASN A 1 181 ? -16.458 -1.884 16.140 1.00 97.12 181 ASN A O 1
ATOM 1457 N N . MET A 1 182 ? -16.237 -0.481 14.413 1.00 95.62 182 MET A N 1
ATOM 1458 C CA . MET A 1 182 ? -17.691 -0.274 14.313 1.00 95.62 182 MET A CA 1
ATOM 1459 C C . MET A 1 182 ? -18.481 -1.560 14.004 1.00 95.62 182 MET A C 1
ATOM 1461 O O . MET A 1 182 ? -19.630 -1.655 14.414 1.00 95.62 182 MET A O 1
ATOM 1465 N N . ALA A 1 183 ? -17.874 -2.587 13.393 1.00 95.50 183 ALA A N 1
ATOM 1466 C CA . ALA A 1 183 ? -18.522 -3.891 13.191 1.00 95.50 183 ALA A CA 1
ATOM 1467 C C . ALA A 1 183 ? -18.725 -4.716 14.485 1.00 95.50 183 ALA A C 1
ATOM 1469 O O . ALA A 1 183 ? -19.432 -5.724 14.469 1.00 95.50 183 ALA A O 1
ATOM 1470 N N . ASP A 1 184 ? -18.114 -4.313 15.605 1.00 95.62 184 ASP A N 1
ATOM 1471 C CA . ASP A 1 184 ? -18.298 -4.930 16.928 1.00 95.62 184 ASP A CA 1
ATOM 1472 C C . ASP A 1 184 ? -19.402 -4.264 17.769 1.00 95.62 184 ASP A C 1
ATOM 1474 O O . ASP A 1 184 ? -19.704 -4.739 18.867 1.00 95.62 184 ASP A O 1
ATOM 1478 N N . VAL A 1 185 ? -20.005 -3.171 17.290 1.00 94.12 185 VAL A N 1
ATOM 1479 C CA . VAL A 1 185 ? -21.031 -2.408 18.014 1.00 94.12 185 VAL A CA 1
ATOM 1480 C C . VAL A 1 185 ? -22.289 -2.208 17.172 1.00 94.12 185 VAL A C 1
ATOM 1482 O O . VAL A 1 185 ? -22.256 -2.182 15.947 1.00 94.12 185 VAL A O 1
ATOM 1485 N N . SER A 1 186 ? -23.431 -2.075 17.838 1.00 94.88 186 SER A N 1
ATOM 1486 C CA . SER A 1 186 ? -24.741 -1.899 17.202 1.00 94.88 186 SER A CA 1
ATOM 1487 C C . SER A 1 186 ? -25.670 -1.065 18.087 1.00 94.88 186 SER A C 1
ATOM 1489 O O . SER A 1 186 ? -25.372 -0.849 19.259 1.00 94.88 186 SER A O 1
ATOM 1491 N N . GLY A 1 187 ? -26.794 -0.596 17.543 1.00 93.62 187 GLY A N 1
ATOM 1492 C CA . GLY A 1 187 ? -27.780 0.208 18.274 1.00 93.62 187 GLY A CA 1
ATOM 1493 C C . GLY A 1 187 ? -27.811 1.680 17.853 1.00 93.62 187 GLY A C 1
ATOM 1494 O O . GLY A 1 187 ? -27.010 2.130 17.035 1.00 93.62 187 GLY A O 1
ATOM 1495 N N . LYS A 1 188 ? -28.782 2.429 18.387 1.00 92.75 188 LYS A N 1
ATOM 1496 C CA . LYS A 1 188 ? -29.071 3.817 17.976 1.00 92.75 188 LYS A CA 1
ATOM 1497 C C . LYS A 1 188 ? -27.988 4.814 18.397 1.00 92.75 188 LYS A C 1
ATOM 1499 O O . LYS A 1 188 ? -27.880 5.869 17.784 1.00 92.75 188 LYS A O 1
ATOM 1504 N N . GLY A 1 189 ? -27.194 4.481 19.414 1.00 88.50 189 GLY A N 1
ATOM 1505 C CA . GLY A 1 189 ? -26.091 5.315 19.886 1.00 88.50 189 GLY A CA 1
ATOM 1506 C C . GLY A 1 189 ? -24.821 5.213 19.037 1.00 88.50 189 GLY A C 1
ATOM 1507 O O . GLY A 1 189 ? -23.890 5.983 19.261 1.00 88.50 189 GLY A O 1
ATOM 1508 N N . VAL A 1 190 ? -24.746 4.277 18.079 1.00 92.19 190 VAL A N 1
ATOM 1509 C CA . VAL A 1 190 ? -23.550 4.095 17.243 1.00 92.19 190 VAL A CA 1
ATOM 1510 C C . VAL A 1 190 ? -23.383 5.287 16.285 1.00 92.19 190 VAL A C 1
ATOM 1512 O O . VAL A 1 190 ? -24.321 5.617 15.557 1.00 92.19 190 VAL A O 1
ATOM 1515 N N . PRO A 1 191 ? -22.199 5.931 16.228 1.00 90.25 191 PRO A N 1
ATOM 1516 C CA . PRO A 1 191 ? -21.976 7.092 15.374 1.00 90.25 191 PRO A CA 1
ATOM 1517 C C . PRO A 1 191 ? -22.231 6.824 13.882 1.00 90.25 191 PRO A C 1
ATOM 1519 O O . PRO A 1 191 ? -21.543 6.029 13.238 1.00 90.25 191 PRO A O 1
ATOM 1522 N N . ALA A 1 192 ? -23.162 7.581 13.297 1.00 89.00 192 ALA A N 1
ATOM 1523 C CA . ALA A 1 192 ? -23.457 7.547 11.863 1.00 89.00 192 ALA A CA 1
ATOM 1524 C C . ALA A 1 192 ? -22.399 8.252 10.984 1.00 89.00 192 ALA A C 1
ATOM 1526 O O . ALA A 1 192 ? -22.493 8.202 9.761 1.00 89.00 192 ALA A O 1
ATOM 1527 N N . LEU A 1 193 ? -21.393 8.910 11.582 1.00 89.44 193 LEU A N 1
ATOM 1528 C CA . LEU A 1 193 ? -20.354 9.639 10.849 1.00 89.44 193 LEU A CA 1
ATOM 1529 C C . LEU A 1 193 ? -19.610 8.705 9.881 1.00 89.44 193 LEU A C 1
ATOM 1531 O O . LEU A 1 193 ? -19.042 7.699 10.309 1.00 89.44 193 LEU A O 1
ATOM 1535 N N . ALA A 1 194 ? -19.578 9.071 8.600 1.00 88.38 194 ALA A N 1
ATOM 1536 C CA . ALA A 1 194 ? -18.841 8.390 7.539 1.00 88.38 194 ALA A CA 1
ATOM 1537 C C . ALA A 1 194 ? -17.715 9.316 7.034 1.00 88.38 194 ALA A C 1
ATOM 1539 O O . ALA A 1 194 ? -17.977 10.197 6.215 1.00 88.38 194 ALA A O 1
ATOM 1540 N N . PRO A 1 195 ? -16.480 9.193 7.556 1.00 85.50 195 PRO A N 1
ATOM 1541 C CA . PRO A 1 195 ? -15.366 10.044 7.149 1.00 85.50 195 PRO A CA 1
ATOM 1542 C C . PRO A 1 195 ? -14.959 9.767 5.699 1.00 85.50 195 PRO A C 1
ATOM 1544 O O . PRO A 1 195 ? -14.761 8.612 5.323 1.00 85.50 195 PRO A O 1
ATOM 1547 N N . THR A 1 196 ? -14.765 10.818 4.901 1.00 84.00 196 THR A N 1
ATOM 1548 C CA . THR A 1 196 ? -14.180 10.693 3.559 1.00 84.00 196 THR A CA 1
ATOM 1549 C C . THR A 1 196 ? -12.755 10.118 3.655 1.00 84.00 196 THR A C 1
ATOM 1551 O O . THR A 1 196 ? -11.967 10.628 4.461 1.00 84.00 196 THR A O 1
ATOM 1554 N N . PRO A 1 197 ? -12.384 9.103 2.847 1.00 81.69 197 PRO A N 1
ATOM 1555 C CA . PRO A 1 197 ? -11.021 8.568 2.822 1.00 81.69 197 PRO A CA 1
ATOM 1556 C C . PRO A 1 197 ? -9.962 9.645 2.529 1.00 81.69 197 PRO A C 1
ATOM 1558 O O . PRO A 1 197 ? -10.041 10.353 1.525 1.00 81.69 197 PRO A O 1
ATOM 1561 N N . GLU A 1 198 ? -8.941 9.768 3.386 1.00 88.69 198 GLU A N 1
ATOM 1562 C CA . GLU A 1 198 ? -7.804 10.672 3.157 1.00 88.69 198 GLU A CA 1
ATOM 1563 C C . GLU A 1 198 ? -6.727 9.944 2.334 1.00 88.69 198 GLU A C 1
ATOM 1565 O O . GLU A 1 198 ? -5.984 9.115 2.863 1.00 88.69 198 GLU A O 1
ATOM 1570 N N . LEU A 1 199 ? -6.588 10.300 1.049 1.00 90.56 199 LEU A N 1
ATOM 1571 C CA . LEU A 1 199 ? -5.642 9.673 0.109 1.00 90.56 199 LEU A CA 1
ATOM 1572 C C . LEU A 1 199 ? -4.214 9.535 0.670 1.00 90.56 199 LEU A C 1
ATOM 1574 O O . LEU A 1 199 ? -3.553 8.518 0.473 1.00 90.56 199 LEU A O 1
ATOM 1578 N N . ARG A 1 200 ? -3.737 10.555 1.392 1.00 90.69 200 ARG A N 1
ATOM 1579 C CA . ARG A 1 200 ? -2.417 10.576 2.042 1.00 90.69 200 ARG A CA 1
ATOM 1580 C C . ARG A 1 200 ? -2.243 9.453 3.072 1.00 90.69 200 ARG A C 1
ATOM 1582 O O . ARG A 1 200 ? -1.137 8.930 3.196 1.00 90.69 200 ARG A O 1
ATOM 1589 N N . ARG A 1 201 ? -3.294 9.092 3.816 1.00 91.69 201 ARG A N 1
ATOM 1590 C CA . ARG A 1 201 ? -3.257 8.044 4.854 1.00 91.69 201 ARG A CA 1
ATOM 1591 C C . ARG A 1 201 ? -3.299 6.667 4.223 1.00 91.69 201 ARG A C 1
ATOM 1593 O O . ARG A 1 201 ? -2.468 5.835 4.573 1.00 91.69 201 ARG A O 1
ATOM 1600 N N . ASP A 1 202 ? -4.197 6.475 3.263 1.00 93.06 202 ASP A N 1
ATOM 1601 C CA . ASP A 1 202 ? -4.330 5.227 2.513 1.00 93.06 202 ASP A CA 1
ATOM 1602 C C . ASP A 1 202 ? -3.035 4.919 1.755 1.00 93.06 202 ASP A C 1
ATOM 1604 O O . ASP A 1 202 ? -2.427 3.879 1.981 1.00 93.06 202 ASP A O 1
ATOM 1608 N N . ALA A 1 203 ? -2.506 5.869 0.975 1.00 91.56 203 ALA A N 1
ATOM 1609 C CA . ALA A 1 203 ? -1.252 5.683 0.241 1.00 91.56 203 ALA A CA 1
ATOM 1610 C C . ALA A 1 203 ? -0.047 5.385 1.156 1.00 91.56 203 ALA A C 1
ATOM 1612 O O . ALA A 1 203 ? 0.856 4.647 0.756 1.00 91.56 203 ALA A O 1
ATOM 1613 N N . TYR A 1 204 ? -0.021 5.937 2.376 1.00 92.94 204 TYR A N 1
ATOM 1614 C CA . TYR A 1 204 ? 1.007 5.633 3.374 1.00 92.94 204 TYR A CA 1
ATOM 1615 C C . TYR A 1 204 ? 0.831 4.220 3.953 1.00 92.94 204 TYR A C 1
ATOM 1617 O O . TYR A 1 204 ? 1.795 3.458 4.026 1.00 92.94 204 TYR A O 1
ATOM 1625 N N . LEU A 1 205 ? -0.395 3.850 4.338 1.00 94.75 205 LEU A N 1
ATOM 1626 C CA . LEU A 1 205 ? -0.734 2.516 4.835 1.00 94.75 205 LEU A CA 1
ATOM 1627 C C . LEU A 1 205 ? -0.428 1.440 3.787 1.00 94.75 205 LEU A C 1
ATOM 1629 O O . LEU A 1 205 ? 0.234 0.449 4.098 1.00 94.75 205 LEU A O 1
ATOM 1633 N N . HIS A 1 206 ? -0.852 1.638 2.539 1.00 94.69 206 HIS A N 1
ATOM 1634 C CA . HIS A 1 206 ? -0.604 0.679 1.468 1.00 94.69 206 HIS A CA 1
ATOM 1635 C C . HIS A 1 206 ? 0.891 0.520 1.174 1.00 94.69 206 HIS A C 1
ATOM 1637 O O . HIS A 1 206 ? 1.324 -0.587 0.873 1.00 94.69 206 HIS A O 1
ATOM 1643 N N . ASP A 1 207 ? 1.699 1.578 1.311 1.00 93.31 207 ASP A N 1
ATOM 1644 C CA . ASP A 1 207 ? 3.160 1.474 1.198 1.00 93.31 207 ASP A CA 1
ATOM 1645 C C . ASP A 1 207 ? 3.780 0.655 2.349 1.00 93.31 207 ASP A C 1
ATOM 1647 O O . ASP A 1 207 ? 4.723 -0.101 2.107 1.00 93.31 207 ASP A O 1
ATOM 1651 N N . MET A 1 208 ? 3.250 0.738 3.581 1.00 94.38 208 MET A N 1
ATOM 1652 C CA . MET A 1 208 ? 3.669 -0.150 4.683 1.00 94.38 208 MET A CA 1
ATOM 1653 C C . MET A 1 208 ? 3.313 -1.613 4.384 1.00 94.38 208 MET A C 1
ATOM 1655 O O . MET A 1 208 ? 4.135 -2.508 4.585 1.00 94.38 208 MET A O 1
ATOM 1659 N N . ILE A 1 209 ? 2.091 -1.856 3.899 1.00 94.88 209 ILE A N 1
ATOM 1660 C CA . ILE A 1 209 ? 1.587 -3.195 3.571 1.00 94.88 209 ILE A CA 1
ATOM 1661 C C . ILE A 1 209 ? 2.395 -3.804 2.411 1.00 94.88 209 ILE A C 1
ATOM 1663 O O . ILE A 1 209 ? 2.870 -4.932 2.529 1.00 94.88 209 ILE A O 1
ATOM 1667 N N . ASP A 1 210 ? 2.612 -3.061 1.321 1.00 92.44 210 ASP A N 1
ATOM 1668 C CA . ASP A 1 210 ? 3.408 -3.503 0.166 1.00 92.44 210 ASP A CA 1
ATOM 1669 C C . ASP A 1 210 ? 4.863 -3.790 0.530 1.00 92.44 210 ASP A C 1
ATOM 1671 O O . ASP A 1 210 ? 5.470 -4.707 -0.027 1.00 92.44 210 ASP A O 1
ATOM 1675 N N . TYR A 1 211 ? 5.444 -3.013 1.448 1.00 91.88 211 TYR A N 1
ATOM 1676 C CA . TYR A 1 211 ? 6.789 -3.281 1.938 1.00 91.88 211 TYR A CA 1
ATOM 1677 C C . TYR A 1 211 ? 6.858 -4.660 2.609 1.00 91.88 211 TYR A C 1
ATOM 1679 O O . TYR A 1 211 ? 7.714 -5.473 2.261 1.00 91.88 211 TYR A O 1
ATOM 1687 N N . LEU A 1 212 ? 5.920 -4.966 3.510 1.00 92.31 212 LEU A N 1
ATOM 1688 C CA . LEU A 1 212 ? 5.863 -6.255 4.207 1.00 92.31 212 LEU A CA 1
ATOM 1689 C C . LEU A 1 212 ? 5.518 -7.425 3.266 1.00 92.31 212 LEU A C 1
ATOM 1691 O O . LEU A 1 212 ? 6.090 -8.509 3.415 1.00 92.31 212 LEU A O 1
ATOM 1695 N N . ALA A 1 213 ? 4.676 -7.193 2.254 1.00 92.06 213 ALA A N 1
ATOM 1696 C CA . ALA A 1 213 ? 4.350 -8.172 1.215 1.00 92.06 213 ALA A CA 1
ATOM 1697 C C . ALA A 1 213 ? 5.611 -8.566 0.433 1.00 92.06 213 ALA A C 1
ATOM 1699 O O . ALA A 1 213 ? 6.035 -9.719 0.474 1.00 92.06 213 ALA A O 1
ATOM 1700 N N . ARG A 1 214 ? 6.331 -7.578 -0.117 1.00 87.38 214 ARG A N 1
ATOM 1701 C CA . ARG A 1 214 ? 7.600 -7.782 -0.844 1.00 87.38 214 ARG A CA 1
ATOM 1702 C C . ARG A 1 214 ? 8.679 -8.449 0.007 1.00 87.38 214 ARG A C 1
ATOM 1704 O O . ARG A 1 214 ? 9.504 -9.197 -0.514 1.00 87.38 214 ARG A O 1
ATOM 1711 N N . ARG A 1 215 ? 8.721 -8.174 1.316 1.00 87.31 215 ARG A N 1
ATOM 1712 C CA . ARG A 1 215 ? 9.661 -8.831 2.245 1.00 87.31 215 ARG A CA 1
ATOM 1713 C C . ARG A 1 215 ? 9.315 -10.314 2.418 1.00 87.31 215 ARG A C 1
ATOM 1715 O O . ARG A 1 215 ? 10.241 -11.127 2.429 1.00 87.31 215 ARG A O 1
ATOM 1722 N N . THR A 1 216 ? 8.020 -10.637 2.480 1.00 87.88 216 THR A N 1
ATOM 1723 C CA . THR A 1 216 ? 7.463 -12.001 2.554 1.00 87.88 216 THR A CA 1
ATOM 1724 C C . THR A 1 216 ? 7.707 -12.784 1.264 1.00 87.88 216 THR A C 1
ATOM 1726 O O . THR A 1 216 ? 8.350 -13.826 1.313 1.00 87.88 216 THR A O 1
ATOM 1729 N N . GLU A 1 217 ? 7.306 -12.240 0.110 1.00 84.50 217 GLU A N 1
ATOM 1730 C CA . GLU A 1 217 ? 7.506 -12.823 -1.232 1.00 84.50 217 GLU A CA 1
ATOM 1731 C C . GLU A 1 217 ? 8.969 -13.215 -1.498 1.00 84.50 217 GLU A C 1
ATOM 1733 O O . GLU A 1 217 ? 9.253 -14.228 -2.130 1.00 84.50 217 GLU A O 1
ATOM 1738 N N . ARG A 1 218 ? 9.917 -12.415 -0.997 1.00 81.31 218 ARG A N 1
ATOM 1739 C CA . ARG A 1 218 ? 11.362 -12.625 -1.183 1.00 81.31 218 ARG A CA 1
ATOM 1740 C C . ARG A 1 218 ? 12.000 -13.565 -0.154 1.00 81.31 218 ARG A C 1
ATOM 1742 O O . ARG A 1 218 ? 13.218 -13.705 -0.166 1.00 81.31 218 ARG A O 1
ATOM 1749 N N . GLY A 1 219 ? 11.236 -14.122 0.790 1.00 81.00 219 GLY A N 1
ATOM 1750 C CA . GLY A 1 219 ? 11.785 -14.911 1.902 1.00 81.00 219 GLY A CA 1
ATOM 1751 C C . GLY A 1 219 ? 12.714 -14.114 2.830 1.00 81.00 219 GLY A C 1
ATOM 1752 O O . GLY A 1 219 ? 13.521 -14.689 3.550 1.00 81.00 219 GLY A O 1
ATOM 1753 N N . THR A 1 220 ? 12.628 -12.778 2.814 1.00 78.88 220 THR A N 1
ATOM 1754 C CA . THR A 1 220 ? 13.481 -11.886 3.629 1.00 78.88 220 THR A CA 1
ATOM 1755 C C . THR A 1 220 ? 12.772 -11.352 4.878 1.00 78.88 220 THR A C 1
ATOM 1757 O O . THR A 1 220 ? 13.307 -10.493 5.586 1.00 78.88 220 THR A O 1
ATOM 1760 N N . PHE A 1 221 ? 11.555 -11.834 5.126 1.00 73.88 221 PHE A N 1
ATOM 1761 C CA . PHE A 1 221 ? 10.743 -11.510 6.287 1.00 73.88 221 PHE A CA 1
ATOM 1762 C C . PHE A 1 221 ? 11.376 -12.109 7.550 1.00 73.88 221 PHE A C 1
ATOM 1764 O O . PHE A 1 221 ? 11.563 -13.320 7.646 1.00 73.88 221 PHE A O 1
ATOM 1771 N N . LYS A 1 222 ? 11.730 -11.256 8.516 1.00 70.25 222 LYS A N 1
ATOM 1772 C CA . LYS A 1 222 ? 12.318 -11.681 9.789 1.00 70.25 222 LYS A CA 1
ATOM 1773 C C . LYS A 1 222 ? 11.196 -11.862 10.817 1.00 70.25 222 LYS A C 1
ATOM 1775 O O . LYS A 1 222 ? 10.671 -10.887 11.347 1.00 70.25 222 LYS A O 1
ATOM 1780 N N . GLY A 1 223 ? 10.782 -13.114 11.021 1.00 63.16 223 GLY A N 1
ATOM 1781 C CA . GLY A 1 223 ? 9.640 -13.491 11.868 1.00 63.16 223 GLY A CA 1
ATOM 1782 C C . GLY A 1 223 ? 9.914 -13.511 13.378 1.00 63.16 223 GLY A C 1
ATOM 1783 O O . GLY A 1 223 ? 9.090 -14.016 14.130 1.00 63.16 223 GLY A O 1
ATOM 1784 N N . ASP A 1 224 ? 11.064 -13.000 13.817 1.00 67.69 224 ASP A N 1
ATOM 1785 C CA . ASP A 1 224 ? 11.535 -12.968 15.205 1.00 67.69 224 ASP A CA 1
ATOM 1786 C C . ASP A 1 224 ? 11.177 -11.666 15.949 1.00 67.69 224 ASP A C 1
ATOM 1788 O O . ASP A 1 224 ? 11.175 -11.645 17.180 1.00 67.69 224 ASP A O 1
ATOM 1792 N N . ASN A 1 225 ? 10.837 -10.576 15.242 1.00 69.56 225 ASN A N 1
ATOM 1793 C CA . ASN A 1 225 ? 10.366 -9.336 15.873 1.00 69.56 225 ASN A CA 1
ATOM 1794 C C . ASN A 1 225 ? 9.409 -8.511 14.985 1.00 69.56 225 ASN A C 1
ATOM 1796 O O . ASN A 1 225 ? 9.811 -7.594 14.261 1.00 69.56 225 ASN A O 1
ATOM 1800 N N . TYR A 1 226 ? 8.108 -8.797 15.094 1.00 75.25 226 TYR A N 1
ATOM 1801 C CA . TYR A 1 226 ? 7.053 -8.122 14.324 1.00 75.25 226 TYR A CA 1
ATOM 1802 C C . TYR A 1 226 ? 6.943 -6.618 14.608 1.00 75.25 226 TYR A C 1
ATOM 1804 O O . TYR A 1 226 ? 6.672 -5.845 13.688 1.00 75.25 226 TYR A O 1
ATOM 1812 N N . PHE A 1 227 ? 7.206 -6.171 15.841 1.00 73.88 227 PHE A N 1
ATOM 1813 C CA . PHE A 1 227 ? 7.213 -4.743 16.168 1.00 73.88 227 PHE A CA 1
ATOM 1814 C C . PHE A 1 227 ? 8.307 -3.985 15.399 1.00 73.88 227 PHE A C 1
ATOM 1816 O O . PHE A 1 227 ? 8.031 -2.945 14.798 1.00 73.88 227 PHE A O 1
ATOM 1823 N N . LEU A 1 228 ? 9.534 -4.518 15.346 1.00 74.31 228 LEU A N 1
ATOM 1824 C CA . LEU A 1 228 ? 10.618 -3.902 14.571 1.00 74.31 228 LEU A CA 1
ATOM 1825 C C . LEU A 1 228 ? 10.351 -3.945 13.063 1.00 74.31 228 LEU A C 1
ATOM 1827 O O . LEU A 1 228 ? 10.605 -2.951 12.388 1.00 74.31 228 LEU A O 1
ATOM 1831 N N . MET A 1 229 ? 9.774 -5.032 12.541 1.00 79.38 229 MET A N 1
ATOM 1832 C CA . MET A 1 229 ? 9.354 -5.113 11.134 1.00 79.38 229 MET A CA 1
ATOM 1833 C C . MET A 1 229 ? 8.317 -4.038 10.766 1.00 79.38 229 MET A C 1
ATOM 1835 O O . MET A 1 229 ? 8.365 -3.470 9.677 1.00 79.38 229 MET A O 1
ATOM 1839 N N . VAL A 1 230 ? 7.404 -3.708 11.681 1.00 80.31 230 VAL A N 1
ATOM 1840 C CA . VAL A 1 230 ? 6.394 -2.652 11.494 1.00 80.31 230 VAL A CA 1
ATOM 1841 C C . VAL A 1 230 ? 7.007 -1.252 11.576 1.00 80.31 230 VAL A C 1
ATOM 1843 O O . VAL A 1 230 ? 6.600 -0.359 10.830 1.00 80.31 230 VAL A O 1
ATOM 1846 N N . MET A 1 231 ? 8.030 -1.059 12.412 1.00 81.25 231 MET A N 1
ATOM 1847 C CA . MET A 1 231 ? 8.809 0.184 12.446 1.00 81.25 231 MET A CA 1
ATOM 1848 C C . MET A 1 231 ? 9.677 0.368 11.188 1.00 81.25 231 MET A C 1
ATOM 1850 O O . MET A 1 231 ? 9.762 1.483 10.678 1.00 81.25 231 MET A O 1
ATOM 1854 N N . ASP A 1 232 ? 10.244 -0.708 10.636 1.00 85.56 232 ASP A N 1
ATOM 1855 C CA . ASP A 1 232 ? 10.949 -0.713 9.344 1.00 85.56 232 ASP A CA 1
ATOM 1856 C C . ASP A 1 232 ? 9.985 -0.383 8.186 1.00 85.56 232 ASP A C 1
ATOM 1858 O O . ASP A 1 232 ? 10.250 0.512 7.382 1.00 85.56 232 ASP A O 1
ATOM 1862 N N . ALA A 1 233 ? 8.792 -0.992 8.169 1.00 90.00 233 ALA A N 1
ATOM 1863 C CA . ALA A 1 233 ? 7.732 -0.662 7.213 1.00 90.00 233 ALA A CA 1
ATOM 1864 C C . ALA A 1 233 ? 7.272 0.805 7.314 1.00 90.00 233 ALA A C 1
ATOM 1866 O O . ALA A 1 233 ? 7.084 1.462 6.290 1.00 90.00 233 ALA A O 1
ATOM 1867 N N . LYS A 1 234 ? 7.150 1.352 8.533 1.00 89.31 234 LYS A N 1
ATOM 1868 C CA . LYS A 1 234 ? 6.892 2.783 8.787 1.00 89.31 234 LYS A CA 1
ATOM 1869 C C . LYS A 1 234 ? 8.022 3.664 8.235 1.00 89.31 234 LYS A C 1
ATOM 1871 O O . LYS A 1 234 ? 7.752 4.690 7.610 1.00 89.31 234 LYS A O 1
ATOM 1876 N N . GLU A 1 235 ? 9.286 3.297 8.446 1.00 88.88 235 GLU A N 1
ATOM 1877 C CA . GLU A 1 235 ? 10.429 4.063 7.933 1.00 88.88 235 GLU A CA 1
ATOM 1878 C C . GLU A 1 235 ? 10.468 4.042 6.393 1.00 88.88 235 GLU A C 1
ATOM 1880 O O . GLU A 1 235 ? 10.650 5.089 5.763 1.00 88.88 235 GLU A O 1
ATOM 1885 N N . ALA A 1 236 ? 10.220 2.881 5.780 1.00 89.38 236 ALA A N 1
ATOM 1886 C CA . ALA A 1 236 ? 10.111 2.711 4.334 1.00 89.38 236 ALA A CA 1
ATOM 1887 C C . ALA A 1 236 ? 8.941 3.517 3.738 1.00 89.38 236 ALA A C 1
ATOM 1889 O O . ALA A 1 236 ? 9.143 4.268 2.780 1.00 89.38 236 ALA A O 1
ATOM 1890 N N . ALA A 1 237 ? 7.748 3.445 4.339 1.00 91.56 237 ALA A N 1
ATOM 1891 C CA . ALA A 1 237 ? 6.579 4.222 3.928 1.00 91.56 237 ALA A CA 1
ATOM 1892 C C . ALA A 1 237 ? 6.800 5.734 4.097 1.00 91.56 237 ALA A C 1
ATOM 1894 O O . ALA A 1 237 ? 6.435 6.509 3.217 1.00 91.56 237 ALA A O 1
ATOM 1895 N N . ASN A 1 238 ? 7.484 6.177 5.161 1.00 90.00 238 ASN A N 1
ATOM 1896 C CA . ASN A 1 238 ? 7.866 7.583 5.303 1.00 90.00 238 ASN A CA 1
ATOM 1897 C C . ASN A 1 238 ? 8.835 8.022 4.197 1.00 90.00 238 ASN A C 1
ATOM 1899 O O . ASN A 1 238 ? 8.596 9.047 3.568 1.00 90.00 238 ASN A O 1
ATOM 1903 N N . LYS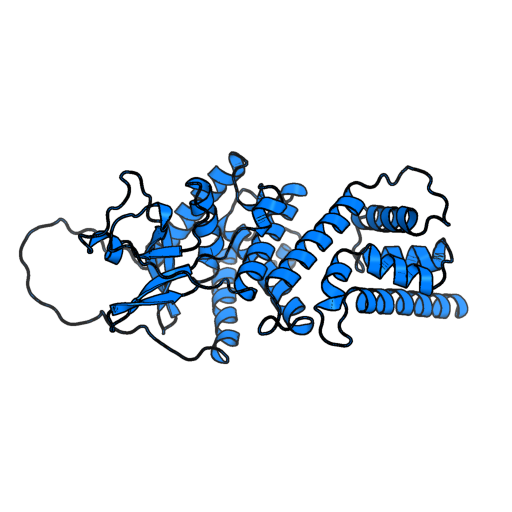 A 1 239 ? 9.891 7.250 3.901 1.00 89.75 239 LYS A N 1
ATOM 1904 C CA . LYS A 1 239 ? 10.815 7.555 2.790 1.00 89.75 239 LYS A CA 1
ATOM 1905 C C . LYS A 1 239 ? 10.085 7.615 1.445 1.00 89.75 239 LYS A C 1
ATOM 1907 O O . LYS A 1 239 ? 10.293 8.562 0.689 1.00 89.75 239 LYS A O 1
ATOM 1912 N N . SER A 1 240 ? 9.192 6.656 1.186 1.00 88.25 240 SER A N 1
ATOM 1913 C CA . SER A 1 240 ? 8.315 6.644 0.010 1.00 88.25 240 SER A CA 1
ATOM 1914 C C . SER A 1 240 ? 7.457 7.910 -0.057 1.00 88.25 240 SER A C 1
ATOM 1916 O O . SER A 1 240 ? 7.495 8.621 -1.058 1.00 88.25 240 SER A O 1
ATOM 1918 N N . TYR A 1 241 ? 6.765 8.270 1.029 1.00 89.25 241 TYR A N 1
ATOM 1919 C CA . TYR A 1 241 ? 5.951 9.482 1.109 1.00 89.25 241 TYR A CA 1
ATOM 1920 C C . TYR A 1 241 ? 6.767 10.766 0.884 1.00 89.25 241 TYR A C 1
ATOM 1922 O O . TYR A 1 241 ? 6.347 11.620 0.103 1.00 89.25 241 TYR A O 1
ATOM 1930 N N . GLN A 1 242 ? 7.952 10.898 1.499 1.00 88.00 242 GLN A N 1
ATOM 1931 C CA . GLN A 1 242 ? 8.827 12.059 1.288 1.00 88.00 242 GLN A CA 1
ATOM 1932 C C . GLN A 1 242 ? 9.320 12.165 -0.165 1.00 88.00 242 GLN A C 1
ATOM 1934 O O . GLN A 1 242 ? 9.478 13.277 -0.649 1.00 88.00 242 GLN A O 1
ATOM 1939 N N . ALA A 1 243 ? 9.531 11.052 -0.876 1.00 86.94 243 ALA A N 1
ATOM 1940 C CA . ALA A 1 243 ? 9.847 11.084 -2.307 1.00 86.94 243 ALA A CA 1
ATOM 1941 C C . ALA A 1 243 ? 8.606 11.407 -3.162 1.00 86.94 243 ALA A C 1
ATOM 1943 O O . ALA A 1 243 ? 8.676 12.196 -4.104 1.00 86.94 243 ALA A O 1
ATOM 1944 N N . LYS A 1 244 ? 7.451 10.825 -2.818 1.00 88.00 244 LYS A N 1
ATOM 1945 C CA . LYS A 1 244 ? 6.179 11.008 -3.527 1.00 88.00 244 LYS A CA 1
ATOM 1946 C C . LYS A 1 244 ? 5.672 12.453 -3.447 1.00 88.00 244 LYS A C 1
ATOM 1948 O O . LYS A 1 244 ? 5.273 12.981 -4.477 1.00 88.00 244 LYS A O 1
ATOM 1953 N N . LYS A 1 245 ? 5.730 13.127 -2.292 1.00 88.19 245 LYS A N 1
ATOM 1954 C CA . LYS A 1 245 ? 5.225 14.512 -2.121 1.00 88.19 245 LYS A CA 1
ATOM 1955 C C . LYS A 1 245 ? 5.958 15.578 -2.959 1.00 88.19 245 LYS A C 1
ATOM 1957 O O . LYS A 1 245 ? 5.446 16.680 -3.137 1.00 88.19 245 LYS A O 1
ATOM 1962 N N . GLU A 1 246 ? 7.169 15.284 -3.439 1.00 86.75 246 GLU A N 1
ATOM 1963 C CA . GLU A 1 246 ? 7.928 16.174 -4.334 1.00 86.75 246 GLU A CA 1
ATOM 1964 C C . GLU A 1 246 ? 7.406 16.080 -5.778 1.00 86.75 246 GLU A C 1
ATOM 1966 O O . GLU A 1 246 ? 7.456 17.048 -6.540 1.00 86.75 246 GLU A O 1
ATOM 1971 N N . VAL A 1 247 ? 6.872 14.910 -6.140 1.00 87.56 247 VAL A N 1
ATOM 1972 C CA . VAL A 1 247 ? 6.338 14.576 -7.468 1.00 87.56 247 VAL A CA 1
ATOM 1973 C C . VAL A 1 247 ? 4.832 14.827 -7.550 1.00 87.56 247 VAL A C 1
ATOM 1975 O O . VAL A 1 247 ? 4.354 15.275 -8.586 1.00 87.56 247 VAL A O 1
ATOM 1978 N N . TYR A 1 248 ? 4.096 14.573 -6.470 1.00 89.12 248 TYR A N 1
ATOM 1979 C CA . TYR A 1 248 ? 2.635 14.536 -6.424 1.00 89.12 248 TYR A CA 1
ATOM 1980 C C . TYR A 1 248 ? 2.078 15.539 -5.416 1.00 89.12 248 TYR A C 1
ATOM 1982 O O . TYR A 1 248 ? 2.621 15.698 -4.322 1.00 89.12 248 TYR A O 1
ATOM 1990 N N . ASP A 1 249 ? 0.954 16.164 -5.757 1.00 88.19 249 ASP A N 1
ATOM 1991 C CA . ASP A 1 249 ? 0.212 17.016 -4.833 1.00 88.19 249 ASP A CA 1
ATOM 1992 C C . ASP A 1 249 ? -0.938 16.251 -4.162 1.00 88.19 249 ASP A C 1
ATOM 1994 O O . ASP A 1 249 ? -2.075 16.261 -4.625 1.00 88.19 249 ASP A O 1
ATOM 1998 N N . PHE A 1 250 ? -0.638 15.568 -3.055 1.00 85.56 250 PHE A N 1
ATOM 1999 C CA . PHE A 1 250 ? -1.620 14.763 -2.319 1.00 85.56 250 PHE A CA 1
ATOM 2000 C C . PHE A 1 250 ? -2.816 15.546 -1.755 1.00 85.56 250 PHE A C 1
ATOM 2002 O O . PHE A 1 250 ? -3.785 14.905 -1.359 1.00 85.56 250 PHE A O 1
ATOM 2009 N N . GLN A 1 251 ? -2.770 16.883 -1.696 1.00 84.38 251 GLN A N 1
ATOM 2010 C CA . GLN A 1 251 ? -3.913 17.691 -1.252 1.00 84.38 251 GLN A CA 1
ATOM 2011 C C . GLN A 1 251 ? -4.979 17.836 -2.346 1.00 84.38 251 GLN A C 1
ATOM 2013 O O . GLN A 1 251 ? -6.163 17.893 -2.033 1.00 84.38 251 GLN A O 1
ATOM 2018 N N . ASN A 1 252 ? -4.559 17.862 -3.615 1.00 86.12 252 ASN A N 1
ATOM 2019 C CA . ASN A 1 252 ? -5.421 18.126 -4.773 1.00 86.12 252 ASN A CA 1
ATOM 2020 C C . ASN A 1 252 ? -5.566 16.916 -5.718 1.00 86.12 252 ASN A C 1
ATOM 2022 O O . ASN A 1 252 ? -6.211 17.014 -6.762 1.00 86.12 252 ASN A O 1
ATOM 2026 N N . LEU A 1 253 ? -4.954 15.776 -5.385 1.00 90.06 253 LEU A N 1
ATOM 2027 C CA . LEU A 1 253 ? -5.073 14.543 -6.160 1.00 90.06 253 LEU A CA 1
ATOM 2028 C C . LEU A 1 253 ? -6.434 13.870 -5.963 1.00 90.06 253 LEU A C 1
ATOM 2030 O O . LEU A 1 253 ? -6.816 13.541 -4.841 1.00 90.06 253 LEU A O 1
ATOM 2034 N N . ASP A 1 254 ? -7.103 13.557 -7.074 1.00 90.69 254 ASP A N 1
ATOM 2035 C CA . ASP A 1 254 ? -8.281 12.693 -7.059 1.00 90.69 254 ASP A CA 1
ATOM 2036 C C . ASP A 1 254 ? -7.929 11.276 -6.570 1.00 90.69 254 ASP A C 1
ATOM 2038 O O . ASP A 1 254 ? -7.048 10.597 -7.116 1.00 90.69 254 ASP A O 1
ATOM 2042 N N . TYR A 1 255 ? -8.668 10.820 -5.558 1.00 90.88 255 TYR A N 1
ATOM 2043 C CA . TYR A 1 255 ? -8.499 9.513 -4.932 1.00 90.88 255 TYR A CA 1
ATOM 2044 C C . TYR A 1 255 ? -8.679 8.377 -5.947 1.00 90.88 255 TYR A C 1
ATOM 2046 O O . TYR A 1 255 ? -7.830 7.489 -6.056 1.00 90.88 255 TYR A O 1
ATOM 2054 N N . GLY A 1 256 ? -9.762 8.419 -6.732 1.00 91.69 256 GLY A N 1
ATOM 2055 C CA . GLY A 1 256 ? -10.106 7.347 -7.667 1.00 91.69 256 GLY A CA 1
ATOM 2056 C C . GLY A 1 256 ? -9.057 7.173 -8.766 1.00 91.69 256 GLY A C 1
ATOM 2057 O O . GLY A 1 256 ? -8.694 6.050 -9.120 1.00 91.69 256 GLY A O 1
ATOM 2058 N N . THR A 1 257 ? -8.523 8.278 -9.281 1.00 93.06 257 THR A N 1
ATOM 2059 C CA . THR A 1 257 ? -7.480 8.280 -10.310 1.00 93.06 257 THR A CA 1
ATOM 2060 C C . THR A 1 257 ? -6.134 7.823 -9.744 1.00 93.06 257 THR A C 1
ATOM 2062 O O . THR A 1 257 ? -5.443 7.050 -10.410 1.00 93.06 257 THR A O 1
ATOM 2065 N N . TYR A 1 258 ? -5.778 8.193 -8.505 1.00 93.00 258 TYR A N 1
ATOM 2066 C CA . TYR A 1 258 ? -4.584 7.646 -7.846 1.00 93.00 258 TYR A CA 1
ATOM 2067 C C . TYR A 1 258 ? -4.671 6.128 -7.663 1.00 93.00 258 TYR A C 1
ATOM 2069 O O . TYR A 1 258 ? -3.726 5.414 -8.006 1.00 93.00 258 TYR A O 1
ATOM 2077 N N . MET A 1 259 ? -5.807 5.616 -7.180 1.00 91.81 259 MET A N 1
ATOM 2078 C CA . MET A 1 259 ? -5.987 4.175 -6.987 1.00 91.81 259 MET A CA 1
ATOM 2079 C C . MET A 1 259 ? -5.965 3.409 -8.318 1.00 91.81 259 MET A C 1
ATOM 2081 O O . MET A 1 259 ? -5.305 2.376 -8.410 1.00 91.81 259 MET A O 1
ATOM 2085 N N . LYS A 1 260 ? -6.557 3.953 -9.392 1.00 93.06 260 LYS A N 1
ATOM 2086 C CA . LYS A 1 260 ? -6.434 3.392 -10.754 1.00 93.06 260 LYS A CA 1
ATOM 2087 C C . LYS A 1 260 ? -4.983 3.349 -11.248 1.00 93.06 260 LYS A C 1
ATOM 2089 O O . LYS A 1 260 ? -4.554 2.320 -11.765 1.00 93.06 260 LYS A O 1
ATOM 2094 N N . ALA A 1 261 ? -4.213 4.424 -11.058 1.00 94.25 261 ALA A N 1
ATOM 2095 C CA . ALA A 1 261 ? -2.789 4.454 -11.403 1.00 94.25 261 ALA A CA 1
ATOM 2096 C C . ALA A 1 261 ? -1.978 3.418 -10.603 1.00 94.25 261 ALA A C 1
ATOM 2098 O O . ALA A 1 261 ? -1.067 2.786 -11.137 1.00 94.25 261 ALA A O 1
ATOM 2099 N N . ARG A 1 262 ? -2.338 3.202 -9.333 1.00 92.56 262 ARG A N 1
ATOM 2100 C CA . ARG A 1 262 ? -1.699 2.230 -8.440 1.00 92.56 262 ARG A CA 1
ATOM 2101 C C . ARG A 1 262 ? -1.997 0.779 -8.849 1.00 92.56 262 ARG A C 1
ATOM 2103 O O . ARG A 1 262 ? -1.056 -0.012 -8.906 1.00 92.56 262 ARG A O 1
ATOM 2110 N N . LEU A 1 263 ? -3.238 0.469 -9.241 1.00 91.81 263 LEU A N 1
ATOM 2111 C CA . LEU A 1 263 ? -3.618 -0.820 -9.840 1.00 91.81 263 LEU A CA 1
ATOM 2112 C C . LEU A 1 263 ? -2.853 -1.085 -11.151 1.00 91.81 263 LEU A C 1
ATOM 2114 O O . LEU A 1 263 ? -2.203 -2.119 -11.292 1.00 91.81 263 LEU A O 1
ATOM 2118 N N . GLU A 1 264 ? -2.855 -0.128 -12.084 1.00 94.81 264 GLU A N 1
ATOM 2119 C CA . GLU A 1 264 ? -2.150 -0.243 -13.372 1.00 94.81 264 GLU A CA 1
ATOM 2120 C C . GLU A 1 264 ? -0.630 -0.406 -13.198 1.00 94.81 264 GLU A C 1
ATOM 2122 O O . GLU A 1 264 ? 0.001 -1.181 -13.918 1.00 94.81 264 GLU A O 1
ATOM 2127 N N . ALA A 1 265 ? -0.028 0.269 -12.212 1.00 94.00 265 ALA A N 1
ATOM 2128 C CA . ALA A 1 265 ? 1.386 0.101 -11.890 1.00 94.00 265 ALA A CA 1
ATOM 2129 C C . ALA A 1 265 ? 1.728 -1.340 -11.478 1.00 94.00 265 ALA A C 1
ATOM 2131 O O . ALA A 1 265 ? 2.793 -1.839 -11.845 1.00 94.00 265 ALA A O 1
ATOM 2132 N N . ASN A 1 266 ? 0.844 -2.016 -10.738 1.00 91.38 266 ASN A N 1
ATOM 2133 C CA . ASN A 1 266 ? 1.087 -3.394 -10.311 1.00 91.38 266 ASN A CA 1
ATOM 2134 C C . ASN A 1 266 ? 0.764 -4.398 -11.421 1.00 91.38 266 ASN A C 1
ATOM 2136 O O . ASN A 1 266 ? 1.617 -5.232 -11.692 1.00 91.38 266 ASN A O 1
ATOM 2140 N N . ARG A 1 267 ? -0.298 -4.197 -12.218 1.00 93.62 267 ARG A N 1
ATOM 2141 C CA . ARG A 1 267 ? -0.530 -4.977 -13.453 1.00 93.62 267 ARG A CA 1
ATOM 2142 C C . ARG A 1 267 ? 0.699 -4.987 -14.379 1.00 93.62 267 ARG A C 1
ATOM 2144 O O . ARG A 1 267 ? 1.063 -6.024 -14.931 1.00 93.62 267 ARG A O 1
ATOM 2151 N N . ARG A 1 268 ? 1.371 -3.837 -14.535 1.00 96.06 268 ARG A N 1
ATOM 2152 C CA . ARG A 1 268 ? 2.644 -3.728 -15.277 1.00 96.06 268 ARG A CA 1
ATOM 2153 C C . ARG A 1 268 ? 3.787 -4.477 -14.599 1.00 96.06 268 ARG A C 1
ATOM 2155 O O . ARG A 1 268 ? 4.584 -5.111 -15.283 1.00 96.06 268 ARG A O 1
ATOM 2162 N N . LEU A 1 269 ? 3.890 -4.393 -13.273 1.00 93.12 269 LEU A N 1
ATOM 2163 C CA . LEU A 1 269 ? 4.916 -5.103 -12.512 1.00 93.12 269 LEU A CA 1
ATOM 2164 C C . LEU A 1 269 ? 4.741 -6.621 -12.635 1.00 93.12 269 LEU A C 1
ATOM 2166 O O . LEU A 1 269 ? 5.725 -7.306 -12.891 1.00 93.12 269 LEU A O 1
ATOM 2170 N N . ASP A 1 270 ? 3.516 -7.127 -12.544 1.00 91.62 270 ASP A N 1
ATOM 2171 C CA . ASP A 1 270 ? 3.204 -8.552 -12.657 1.00 91.62 270 ASP A CA 1
ATOM 2172 C C . ASP A 1 270 ? 3.498 -9.082 -14.064 1.00 91.62 270 ASP A C 1
ATOM 2174 O O . ASP A 1 270 ? 4.111 -10.139 -14.206 1.00 91.62 270 ASP A O 1
ATOM 2178 N N . ALA A 1 271 ? 3.185 -8.307 -15.110 1.00 95.00 271 ALA A N 1
ATOM 2179 C CA . ALA A 1 271 ? 3.578 -8.629 -16.484 1.00 95.00 271 ALA A CA 1
ATOM 2180 C C . ALA A 1 271 ? 5.109 -8.743 -16.652 1.00 95.00 271 ALA A C 1
ATOM 2182 O O . ALA A 1 271 ? 5.591 -9.626 -17.360 1.00 95.00 271 ALA A O 1
ATOM 2183 N N . ILE A 1 272 ? 5.889 -7.894 -15.970 1.00 95.38 272 ILE A N 1
ATOM 2184 C CA . ILE A 1 272 ? 7.359 -7.980 -15.953 1.00 95.38 272 ILE A CA 1
ATOM 2185 C C . ILE A 1 272 ? 7.833 -9.190 -15.132 1.00 95.38 272 ILE A C 1
ATOM 2187 O O . ILE A 1 272 ? 8.730 -9.917 -15.557 1.00 95.38 272 ILE A O 1
ATOM 2191 N N . LEU A 1 273 ? 7.249 -9.431 -13.956 1.00 90.88 273 LEU A N 1
ATOM 2192 C CA . LEU A 1 273 ? 7.645 -10.530 -13.072 1.00 90.88 273 LEU A CA 1
ATOM 2193 C C . LEU A 1 273 ? 7.308 -11.906 -13.660 1.00 90.88 273 LEU A C 1
ATOM 2195 O O . LEU A 1 273 ? 8.100 -12.831 -13.481 1.00 90.88 273 LEU A O 1
ATOM 2199 N N . GLY A 1 274 ? 6.195 -12.027 -14.387 1.00 91.75 274 GLY A N 1
ATOM 2200 C CA . GLY A 1 274 ? 5.747 -13.248 -15.061 1.00 91.75 274 GLY A CA 1
ATOM 2201 C C . GLY A 1 274 ? 6.404 -13.526 -16.418 1.00 91.75 274 GLY A C 1
ATOM 2202 O O . GLY A 1 274 ? 6.236 -14.617 -16.955 1.00 91.75 274 GLY A O 1
ATOM 2203 N N . ALA A 1 275 ? 7.169 -12.585 -16.982 1.00 94.06 275 ALA A N 1
ATOM 2204 C CA . ALA A 1 275 ? 7.769 -12.755 -18.304 1.00 94.06 275 ALA A CA 1
ATOM 2205 C C . ALA A 1 275 ? 8.830 -13.871 -18.338 1.00 94.06 275 ALA A C 1
ATOM 2207 O O . ALA A 1 275 ? 9.781 -13.875 -17.538 1.00 94.06 275 ALA A O 1
ATOM 2208 N N . ASP A 1 276 ? 8.725 -14.780 -19.313 1.00 91.12 276 ASP A N 1
ATOM 2209 C CA . ASP A 1 276 ? 9.828 -15.686 -19.627 1.00 91.12 276 ASP A CA 1
ATOM 2210 C C . ASP A 1 276 ? 10.967 -14.896 -20.283 1.00 91.12 276 ASP A C 1
ATOM 2212 O O . ASP A 1 276 ? 10.778 -14.151 -21.243 1.00 91.12 276 ASP A O 1
ATOM 2216 N N . VAL A 1 277 ? 12.168 -15.056 -19.734 1.00 89.75 277 VAL A N 1
ATOM 2217 C CA . VAL A 1 277 ? 13.403 -14.400 -20.186 1.00 89.75 277 VAL A CA 1
ATOM 2218 C C . VAL A 1 277 ? 14.273 -15.307 -21.056 1.00 89.75 277 VAL A C 1
ATOM 2220 O O . VAL A 1 277 ? 15.310 -14.848 -21.544 1.00 89.75 277 VAL A O 1
ATOM 2223 N N . ARG A 1 278 ? 13.871 -16.577 -21.218 1.00 87.25 278 ARG A N 1
ATOM 2224 C CA . ARG A 1 278 ? 14.508 -17.585 -22.075 1.00 87.25 278 ARG A CA 1
ATOM 2225 C C . ARG A 1 278 ? 13.911 -17.615 -23.480 1.00 87.25 278 ARG A C 1
ATOM 2227 O O . ARG A 1 278 ? 14.630 -17.950 -24.416 1.00 87.25 278 ARG A O 1
ATOM 2234 N N . GLU A 1 279 ? 12.637 -17.254 -23.632 1.00 86.38 279 GLU A N 1
ATOM 2235 C CA . GLU A 1 279 ? 11.992 -17.115 -24.939 1.00 86.38 279 GLU A CA 1
ATOM 2236 C C . GLU A 1 279 ? 12.769 -16.142 -25.846 1.00 86.38 279 GLU A C 1
ATOM 2238 O O . GLU A 1 279 ? 13.108 -15.026 -25.443 1.00 86.38 279 GLU A O 1
ATOM 2243 N N . VAL A 1 280 ? 13.037 -16.551 -27.089 1.00 83.44 280 VAL A N 1
ATOM 2244 C CA . VAL A 1 280 ? 13.709 -15.708 -28.085 1.00 83.44 280 VAL A CA 1
ATOM 2245 C C . VAL A 1 280 ? 12.678 -14.811 -28.765 1.00 83.44 280 VAL A C 1
ATOM 2247 O O . VAL A 1 280 ? 11.919 -15.252 -29.625 1.00 83.44 280 VAL A O 1
ATOM 2250 N N . VAL A 1 281 ? 12.668 -13.535 -28.387 1.00 82.12 281 VAL A N 1
ATOM 2251 C CA . VAL A 1 281 ? 11.759 -12.524 -28.938 1.00 82.12 281 VAL A CA 1
ATOM 2252 C C . VAL A 1 281 ? 12.467 -11.724 -30.040 1.00 82.12 281 VAL A C 1
ATOM 2254 O O . VAL A 1 281 ? 13.605 -11.289 -29.837 1.00 82.12 281 VAL A O 1
ATOM 2257 N N . PRO A 1 282 ? 11.840 -11.490 -31.211 1.00 83.25 282 PRO A N 1
ATOM 2258 C CA . PRO A 1 282 ? 12.421 -10.641 -32.248 1.00 83.25 282 PRO A CA 1
ATOM 2259 C C . PRO A 1 282 ? 12.641 -9.214 -31.733 1.00 83.25 282 PRO A C 1
ATOM 2261 O O . PRO A 1 282 ? 11.695 -8.565 -31.305 1.00 83.25 282 PRO A O 1
ATOM 2264 N N . ALA A 1 283 ? 13.849 -8.662 -31.871 1.00 77.88 283 ALA A N 1
ATOM 2265 C CA . ALA A 1 283 ? 14.210 -7.342 -31.322 1.00 77.88 283 ALA A CA 1
ATOM 2266 C C . ALA A 1 283 ? 13.435 -6.127 -31.899 1.00 77.88 283 ALA A C 1
ATOM 2268 O O . ALA A 1 283 ? 13.698 -4.989 -31.504 1.00 77.88 283 ALA A O 1
ATOM 2269 N N . LYS A 1 284 ? 12.515 -6.354 -32.851 1.00 83.81 284 LYS A N 1
ATOM 2270 C CA . LYS A 1 284 ? 11.551 -5.372 -33.384 1.00 83.81 284 LYS A CA 1
ATOM 2271 C C . LYS A 1 284 ? 10.182 -5.424 -32.686 1.00 83.81 284 LYS A C 1
ATOM 2273 O O . LYS A 1 284 ? 9.405 -4.489 -32.839 1.00 83.81 284 LYS A O 1
ATOM 2278 N N . ASP A 1 285 ? 9.891 -6.474 -31.919 1.00 90.81 285 ASP A N 1
ATOM 2279 C CA . ASP A 1 285 ? 8.783 -6.501 -30.963 1.00 90.81 285 ASP A CA 1
ATOM 2280 C C . ASP A 1 285 ? 9.201 -5.673 -29.740 1.00 90.81 285 ASP A C 1
ATOM 2282 O O . ASP A 1 285 ? 9.787 -6.173 -28.774 1.00 90.81 285 ASP A O 1
ATOM 2286 N N . TYR A 1 286 ? 8.989 -4.359 -29.845 1.00 92.12 286 TYR A N 1
ATOM 2287 C CA . TYR A 1 286 ? 9.433 -3.387 -28.850 1.00 92.12 286 TYR A CA 1
ATOM 2288 C C . TYR A 1 286 ? 8.792 -3.603 -27.477 1.00 92.12 286 TYR A C 1
ATOM 2290 O O . TYR A 1 286 ? 9.426 -3.325 -26.461 1.00 92.12 286 TYR A O 1
ATOM 2298 N N . GLU A 1 287 ? 7.558 -4.101 -27.428 1.00 93.94 287 GLU A N 1
ATOM 2299 C CA . GLU A 1 287 ? 6.850 -4.318 -26.171 1.00 93.94 287 GLU A CA 1
ATOM 2300 C C . GLU A 1 287 ? 7.405 -5.539 -25.445 1.00 93.94 287 GLU A C 1
ATOM 2302 O O . GLU A 1 287 ? 7.958 -5.418 -24.345 1.00 93.94 287 GLU A O 1
ATOM 2307 N N . LYS A 1 288 ? 7.355 -6.706 -26.092 1.00 93.69 288 LYS A N 1
ATOM 2308 C CA . LYS A 1 288 ? 7.757 -7.965 -25.468 1.00 93.69 288 LYS A CA 1
ATOM 2309 C C . LYS A 1 288 ? 9.257 -7.997 -25.168 1.00 93.69 288 LYS A C 1
ATOM 2311 O O . LYS A 1 288 ? 9.660 -8.447 -24.094 1.00 93.69 288 LYS A O 1
ATOM 2316 N N . THR A 1 289 ? 10.087 -7.426 -26.047 1.00 95.25 289 THR A N 1
ATOM 2317 C CA . THR A 1 289 ? 11.535 -7.305 -25.804 1.00 95.25 289 THR A CA 1
ATOM 2318 C C . THR A 1 289 ? 11.837 -6.388 -24.612 1.00 95.25 289 THR A C 1
ATOM 2320 O O . THR A 1 289 ? 12.717 -6.699 -23.808 1.00 95.25 289 THR A O 1
ATOM 2323 N N . PHE A 1 290 ? 11.117 -5.269 -24.445 1.00 96.69 290 PHE A N 1
ATOM 2324 C CA . PHE A 1 290 ? 11.370 -4.363 -23.319 1.00 96.69 290 PHE A CA 1
ATOM 2325 C C . PHE A 1 290 ? 10.879 -4.944 -21.988 1.00 96.69 290 PHE A C 1
ATOM 2327 O O . PHE A 1 290 ? 11.576 -4.812 -20.982 1.00 96.69 290 PHE A O 1
ATOM 2334 N N . ILE A 1 291 ? 9.749 -5.662 -21.984 1.00 96.75 291 ILE A N 1
ATOM 2335 C CA . ILE A 1 291 ? 9.294 -6.443 -20.823 1.00 96.75 291 ILE A CA 1
ATOM 2336 C C . ILE A 1 291 ? 10.366 -7.468 -20.418 1.00 96.75 291 ILE A C 1
ATOM 2338 O O . ILE A 1 291 ? 10.742 -7.519 -19.247 1.00 96.75 291 ILE A O 1
ATOM 2342 N N . GLN A 1 292 ? 10.931 -8.225 -21.368 1.00 95.06 292 GLN A N 1
ATOM 2343 C CA . GLN A 1 292 ? 12.020 -9.166 -21.075 1.00 95.06 292 GLN A CA 1
ATOM 2344 C C . GLN A 1 292 ? 13.281 -8.488 -20.521 1.00 95.06 292 GLN A C 1
ATOM 2346 O O . GLN A 1 292 ? 13.904 -9.032 -19.608 1.00 95.06 292 GLN A O 1
ATOM 2351 N N . LEU A 1 293 ? 13.672 -7.317 -21.041 1.00 95.06 293 LEU A N 1
ATOM 2352 C CA . LEU A 1 293 ? 14.795 -6.549 -20.490 1.00 95.06 293 LEU A CA 1
ATOM 2353 C C . LEU A 1 293 ? 14.518 -6.131 -19.041 1.00 95.06 293 LEU A C 1
ATOM 2355 O O . LEU A 1 293 ? 15.357 -6.363 -18.174 1.00 95.06 293 LEU A O 1
ATOM 2359 N N . LEU A 1 294 ? 13.335 -5.581 -18.753 1.00 95.94 294 LEU A N 1
ATOM 2360 C CA . LEU A 1 294 ? 12.932 -5.223 -17.390 1.00 95.94 294 LEU A CA 1
ATOM 2361 C C . LEU A 1 294 ? 12.933 -6.453 -16.463 1.00 95.94 294 LEU A C 1
ATOM 2363 O O . LEU A 1 294 ? 13.410 -6.362 -15.334 1.00 95.94 294 LEU A O 1
ATOM 2367 N N . ALA A 1 295 ? 12.467 -7.607 -16.945 1.00 94.88 295 ALA A N 1
ATOM 2368 C CA . ALA A 1 295 ? 12.417 -8.852 -16.182 1.00 94.88 295 ALA A CA 1
ATOM 2369 C C . ALA A 1 295 ? 13.815 -9.398 -15.847 1.00 94.88 295 ALA A C 1
ATOM 2371 O O . ALA A 1 295 ? 14.059 -9.793 -14.706 1.00 94.88 295 ALA A O 1
ATOM 2372 N N . LYS A 1 296 ? 14.752 -9.375 -16.809 1.00 93.38 296 LYS A N 1
ATOM 2373 C CA . LYS A 1 296 ? 16.171 -9.715 -16.585 1.00 93.38 296 LYS A CA 1
ATOM 2374 C C . LYS A 1 296 ? 16.783 -8.782 -15.537 1.00 93.38 296 LYS A C 1
ATOM 2376 O O . LYS A 1 296 ? 17.309 -9.246 -14.531 1.00 93.38 296 LYS A O 1
ATOM 2381 N N . GLU A 1 297 ? 16.590 -7.475 -15.694 1.00 93.31 297 GLU A N 1
ATOM 2382 C CA . GLU A 1 297 ? 17.139 -6.456 -14.791 1.00 93.31 297 GLU A CA 1
ATOM 2383 C C . GLU A 1 297 ? 16.543 -6.461 -13.372 1.00 93.31 297 GLU A C 1
ATOM 2385 O O . GLU A 1 297 ? 17.211 -6.039 -12.429 1.00 93.31 297 GLU A O 1
ATOM 2390 N N . ILE A 1 298 ? 15.305 -6.926 -13.175 1.00 89.75 298 ILE A N 1
ATOM 2391 C CA . ILE A 1 298 ? 14.754 -7.143 -11.825 1.00 89.75 298 ILE A CA 1
ATOM 2392 C C . ILE A 1 298 ? 15.394 -8.366 -11.152 1.00 89.75 298 ILE A C 1
ATOM 2394 O O . ILE A 1 298 ? 15.576 -8.363 -9.933 1.00 89.75 298 ILE A O 1
ATOM 2398 N N . ARG A 1 299 ? 15.701 -9.413 -11.928 1.00 87.94 299 ARG A N 1
ATOM 2399 C CA . ARG A 1 299 ? 16.220 -10.698 -11.430 1.00 87.94 299 ARG A CA 1
ATOM 2400 C C . ARG A 1 299 ? 17.736 -10.672 -11.195 1.00 87.94 299 ARG A C 1
ATOM 2402 O O . ARG A 1 299 ? 18.213 -11.389 -10.322 1.00 87.94 299 ARG A O 1
ATOM 2409 N N . GLU A 1 300 ? 18.479 -9.845 -11.930 1.00 85.38 300 GLU A N 1
ATOM 2410 C CA . GLU A 1 300 ? 19.927 -9.643 -11.772 1.00 85.38 300 GLU A CA 1
ATOM 2411 C C . GLU A 1 300 ? 20.255 -8.762 -10.540 1.00 85.38 300 GLU A C 1
ATOM 2413 O O . GLU A 1 300 ? 19.882 -7.582 -10.501 1.00 85.38 300 GLU A O 1
ATOM 2418 N N . PRO A 1 301 ? 20.981 -9.280 -9.523 1.00 75.88 301 PRO A N 1
ATOM 2419 C CA . PRO A 1 301 ? 21.439 -8.471 -8.396 1.00 75.88 301 PRO A CA 1
ATOM 2420 C C . PRO A 1 301 ? 22.431 -7.399 -8.857 1.00 75.88 301 PRO A C 1
ATOM 2422 O O . PRO A 1 301 ? 23.432 -7.700 -9.502 1.00 75.88 301 PRO A O 1
ATOM 2425 N N . SER A 1 302 ? 22.199 -6.144 -8.471 1.00 77.06 302 SER A N 1
ATOM 2426 C CA . SER A 1 302 ? 23.102 -5.034 -8.780 1.00 77.06 302 SER A CA 1
ATOM 2427 C C . SER A 1 302 ? 23.216 -4.067 -7.608 1.00 77.06 302 SER A C 1
ATOM 2429 O O . SER A 1 302 ? 22.239 -3.800 -6.906 1.00 77.06 302 SER A O 1
ATOM 2431 N N . LYS A 1 303 ? 24.421 -3.519 -7.423 1.00 69.88 303 LYS A N 1
ATOM 2432 C CA . LYS A 1 303 ? 24.707 -2.443 -6.464 1.00 69.88 303 LYS A CA 1
ATOM 2433 C C . LYS A 1 303 ? 24.381 -1.050 -7.024 1.00 69.88 303 LYS A C 1
ATOM 2435 O O . LYS A 1 303 ? 24.399 -0.084 -6.268 1.00 69.88 303 LYS A O 1
ATOM 2440 N N . GLU A 1 304 ? 24.076 -0.932 -8.320 1.00 66.50 304 GLU A N 1
ATOM 2441 C CA . GLU A 1 304 ? 24.009 0.352 -9.026 1.00 66.50 304 GLU A CA 1
ATOM 2442 C C . GLU A 1 304 ? 22.759 0.530 -9.899 1.00 66.50 304 GLU A C 1
ATOM 2444 O O . GLU A 1 304 ? 22.378 -0.338 -10.687 1.00 66.50 304 GLU A O 1
ATOM 2449 N N . THR A 1 305 ? 22.197 1.744 -9.849 1.00 72.50 305 THR A N 1
ATOM 2450 C CA . THR A 1 305 ? 21.066 2.258 -10.654 1.00 72.50 305 THR A CA 1
ATOM 2451 C C . THR A 1 305 ? 19.757 1.448 -10.620 1.00 72.50 305 THR A C 1
ATOM 2453 O O . THR A 1 305 ? 19.696 0.278 -10.262 1.00 72.50 305 THR A O 1
ATOM 2456 N N . ASN A 1 306 ? 18.648 2.106 -10.970 1.00 87.56 306 ASN A N 1
ATOM 2457 C CA . ASN A 1 306 ? 17.326 1.479 -11.035 1.00 87.56 306 ASN A CA 1
ATOM 2458 C C . ASN A 1 306 ? 17.250 0.491 -12.222 1.00 87.56 306 ASN A C 1
ATOM 2460 O O . ASN A 1 306 ? 17.732 0.815 -13.307 1.00 87.56 306 ASN A O 1
ATOM 2464 N N . TYR A 1 307 ? 16.608 -0.670 -12.044 1.00 92.19 307 TYR A N 1
ATOM 2465 C CA . TYR A 1 307 ? 16.446 -1.698 -13.087 1.00 92.19 307 TYR A CA 1
ATOM 2466 C C . TYR A 1 307 ? 15.866 -1.14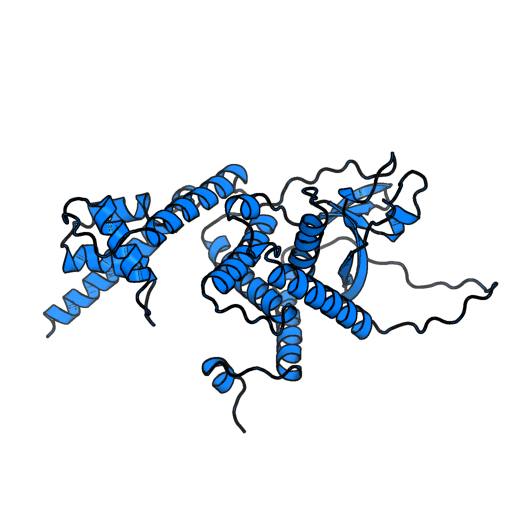3 -14.404 1.00 92.19 307 TYR A C 1
ATOM 2468 O O . TYR A 1 307 ? 16.321 -1.511 -15.483 1.00 92.19 307 TYR A O 1
ATOM 2476 N N . VAL A 1 308 ? 14.938 -0.179 -14.327 1.00 94.44 308 VAL A N 1
ATOM 2477 C CA . VAL A 1 308 ? 14.351 0.503 -15.494 1.00 94.44 308 VAL A CA 1
ATOM 2478 C C . VAL A 1 308 ? 15.407 1.280 -16.281 1.00 94.44 308 VAL A C 1
ATOM 2480 O O . VAL A 1 308 ? 15.410 1.265 -17.509 1.00 94.44 308 VAL A O 1
ATOM 2483 N N . ILE A 1 309 ? 16.325 1.951 -15.578 1.00 94.38 309 ILE A N 1
ATOM 2484 C CA . ILE A 1 309 ? 17.415 2.725 -16.188 1.00 94.38 309 ILE A CA 1
ATOM 2485 C C . ILE A 1 309 ? 18.378 1.778 -16.909 1.00 94.38 309 ILE A C 1
ATOM 2487 O O . ILE A 1 309 ? 18.822 2.085 -18.013 1.00 94.38 309 ILE A O 1
ATOM 2491 N N . ARG A 1 310 ? 18.677 0.617 -16.313 1.00 93.75 310 ARG A N 1
ATOM 2492 C CA . ARG A 1 310 ? 19.560 -0.390 -16.916 1.00 93.75 310 ARG A CA 1
ATOM 2493 C C . ARG A 1 310 ? 18.918 -1.035 -18.149 1.00 93.75 310 ARG A C 1
ATOM 2495 O O . ARG A 1 310 ? 19.542 -1.029 -19.205 1.00 93.75 310 ARG A O 1
ATOM 2502 N N . ALA A 1 311 ? 17.643 -1.423 -18.077 1.00 95.38 311 ALA A N 1
ATOM 2503 C CA . ALA A 1 311 ? 16.881 -1.928 -19.224 1.00 95.38 311 ALA A CA 1
ATOM 2504 C C . ALA A 1 311 ? 16.826 -0.911 -20.382 1.00 95.38 311 ALA A C 1
ATOM 2506 O O . ALA A 1 311 ? 17.084 -1.259 -21.534 1.00 95.38 311 ALA A O 1
ATOM 2507 N N . ALA A 1 312 ? 16.571 0.368 -20.081 1.00 96.12 312 ALA A N 1
ATOM 2508 C CA . ALA A 1 312 ? 16.602 1.446 -21.070 1.00 96.12 312 ALA A CA 1
ATOM 2509 C C . ALA A 1 312 ? 17.995 1.630 -21.701 1.00 96.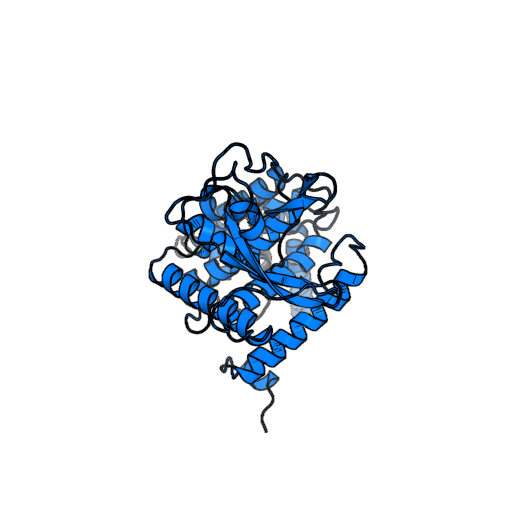12 312 ALA A C 1
ATOM 2511 O O . ALA A 1 312 ? 18.097 1.821 -22.912 1.00 96.12 312 ALA A O 1
ATOM 2512 N N . ARG A 1 313 ? 19.077 1.519 -20.916 1.00 94.12 313 ARG A N 1
ATOM 2513 C CA . ARG A 1 313 ? 20.456 1.552 -21.435 1.00 94.12 313 ARG A CA 1
ATOM 2514 C C . ARG A 1 313 ? 20.758 0.359 -22.345 1.00 94.12 313 ARG A C 1
ATOM 2516 O O . ARG A 1 313 ? 21.312 0.587 -23.417 1.00 94.12 313 ARG A O 1
ATOM 2523 N N . LYS A 1 314 ? 20.350 -0.867 -21.990 1.00 93.81 314 LYS A N 1
ATOM 2524 C CA . LYS A 1 314 ? 20.498 -2.053 -22.859 1.00 93.81 314 LYS A CA 1
ATOM 2525 C C . LYS A 1 314 ? 19.736 -1.883 -24.180 1.00 93.81 314 LYS A C 1
ATOM 2527 O O . LYS A 1 314 ? 20.306 -2.093 -25.247 1.00 93.81 314 LYS A O 1
ATOM 2532 N N . ALA A 1 315 ? 18.500 -1.379 -24.144 1.00 95.19 315 ALA A N 1
ATOM 2533 C CA . ALA A 1 315 ? 17.735 -1.085 -25.360 1.00 95.19 315 ALA A CA 1
ATOM 2534 C C . ALA A 1 315 ? 18.428 -0.048 -26.277 1.00 95.19 315 ALA A C 1
ATOM 2536 O O . ALA A 1 315 ? 18.486 -0.238 -27.493 1.00 95.19 315 ALA A O 1
ATOM 2537 N N . LEU A 1 316 ? 19.006 1.019 -25.709 1.00 94.56 316 LEU A N 1
ATOM 2538 C CA . LEU A 1 316 ? 19.743 2.046 -26.464 1.00 94.56 316 LEU A CA 1
ATOM 2539 C C . LEU A 1 316 ? 21.100 1.552 -27.003 1.00 94.56 316 LEU A C 1
ATOM 2541 O O . LEU A 1 316 ? 21.464 1.874 -28.135 1.00 94.56 316 LEU A O 1
ATOM 2545 N N . ASN A 1 317 ? 21.865 0.798 -26.206 1.00 91.94 317 ASN A N 1
ATOM 2546 C CA . ASN A 1 317 ? 23.263 0.467 -26.506 1.00 91.94 317 ASN A CA 1
ATOM 2547 C C . ASN A 1 317 ? 23.467 -0.908 -27.140 1.00 91.94 317 ASN A C 1
ATOM 2549 O O . ASN A 1 317 ? 24.323 -1.027 -28.015 1.00 91.94 317 ASN A O 1
ATOM 2553 N N . GLU A 1 318 ? 22.719 -1.927 -26.726 1.00 91.44 318 GLU A N 1
ATOM 2554 C CA . GLU A 1 318 ? 22.863 -3.301 -27.221 1.00 91.44 318 GLU A CA 1
ATOM 2555 C C . GLU A 1 318 ? 21.928 -3.516 -28.414 1.00 91.44 318 GLU A C 1
ATOM 2557 O O . GLU A 1 318 ? 22.385 -3.838 -29.508 1.00 91.44 318 GLU A O 1
ATOM 2562 N N . LEU A 1 319 ? 20.634 -3.215 -28.243 1.00 92.62 319 LEU A N 1
ATOM 2563 C CA . LEU A 1 319 ? 19.620 -3.374 -29.298 1.00 92.62 319 LEU A CA 1
ATOM 2564 C C . LEU A 1 319 ? 19.579 -2.215 -30.310 1.00 92.62 319 LEU A C 1
ATOM 2566 O O . LEU A 1 319 ? 18.833 -2.278 -31.287 1.00 92.62 319 LEU A O 1
ATOM 2570 N N . LYS A 1 320 ? 20.362 -1.151 -30.078 1.00 92.31 320 LYS A N 1
ATOM 2571 C CA . LYS A 1 320 ? 20.454 0.060 -30.920 1.00 92.31 320 LYS A CA 1
ATOM 2572 C C . LYS A 1 320 ? 19.095 0.723 -31.212 1.00 92.31 320 LYS A C 1
ATOM 2574 O O . LYS A 1 320 ? 18.905 1.322 -32.271 1.00 92.31 320 LYS A O 1
ATOM 2579 N N . TRP A 1 321 ? 18.132 0.625 -30.293 1.00 94.94 321 TRP A N 1
ATOM 2580 C CA . TRP A 1 321 ? 16.820 1.247 -30.474 1.00 94.94 321 TRP A CA 1
ATOM 2581 C C . TRP A 1 321 ? 16.916 2.775 -30.486 1.00 94.94 321 TRP A C 1
ATOM 2583 O O . TRP A 1 321 ? 17.701 3.384 -29.757 1.00 94.94 321 TRP A O 1
ATOM 2593 N N . GLN A 1 322 ? 16.052 3.410 -31.278 1.00 94.94 322 GLN A N 1
ATOM 2594 C CA . GLN A 1 322 ? 15.892 4.860 -31.248 1.00 94.94 322 GLN A CA 1
ATOM 2595 C C . GLN A 1 322 ? 15.360 5.325 -29.884 1.00 94.94 322 GLN A C 1
ATOM 2597 O O . GLN A 1 322 ? 14.519 4.668 -29.264 1.00 94.94 322 GLN A O 1
ATOM 2602 N N . GLN A 1 323 ? 15.798 6.511 -29.452 1.00 95.38 323 GLN A N 1
ATOM 2603 C CA . GLN A 1 323 ? 15.338 7.150 -28.213 1.00 95.38 323 GLN A CA 1
ATOM 2604 C C . GLN A 1 323 ? 13.805 7.284 -28.136 1.00 95.38 323 GLN A C 1
ATOM 2606 O O . GLN A 1 323 ? 13.229 7.124 -27.061 1.00 95.38 323 GLN A O 1
ATOM 2611 N N . SER A 1 324 ? 13.143 7.524 -29.272 1.00 95.50 324 SER A N 1
ATOM 2612 C CA . SER A 1 324 ? 11.682 7.554 -29.425 1.00 95.50 324 SER A CA 1
ATOM 2613 C C . SER A 1 324 ? 11.015 6.246 -28.981 1.00 95.50 324 SER A C 1
ATOM 2615 O O . SER A 1 324 ? 10.098 6.281 -28.161 1.00 95.50 324 SER A O 1
ATOM 2617 N N . HIS A 1 325 ? 11.503 5.099 -29.464 1.00 95.50 325 HIS A N 1
ATOM 2618 C CA . HIS A 1 325 ? 10.965 3.777 -29.129 1.00 95.50 325 HIS A CA 1
ATOM 2619 C C . HIS A 1 325 ? 11.181 3.435 -27.652 1.00 95.50 325 HIS A C 1
ATOM 2621 O O . HIS A 1 325 ? 10.246 3.000 -26.986 1.00 95.50 325 HIS A O 1
ATOM 2627 N N . VAL A 1 326 ? 12.370 3.714 -27.104 1.00 96.12 326 VAL A N 1
ATOM 2628 C CA . VAL A 1 326 ? 12.653 3.488 -25.674 1.00 96.12 326 VAL A CA 1
ATOM 2629 C C . VAL A 1 326 ? 11.763 4.370 -24.793 1.00 96.12 326 VAL A C 1
ATOM 2631 O O . VAL A 1 326 ? 11.180 3.882 -23.829 1.00 96.12 326 VAL A O 1
ATOM 2634 N N . LYS A 1 327 ? 11.575 5.649 -25.145 1.00 95.88 327 LYS A N 1
ATOM 2635 C CA . LYS A 1 327 ? 10.670 6.561 -24.425 1.00 95.88 327 LYS A CA 1
ATOM 2636 C C . LYS A 1 327 ? 9.210 6.088 -24.472 1.00 95.88 327 LYS A C 1
ATOM 2638 O O . LYS A 1 327 ? 8.519 6.166 -23.457 1.00 95.88 327 LYS A O 1
ATOM 2643 N N . ALA A 1 328 ? 8.746 5.587 -25.619 1.00 96.12 328 ALA A N 1
ATOM 2644 C CA . ALA A 1 328 ? 7.399 5.037 -25.774 1.00 96.12 328 ALA A CA 1
ATOM 2645 C C . ALA A 1 328 ? 7.201 3.764 -24.931 1.00 96.12 328 ALA A C 1
ATOM 2647 O O . ALA A 1 328 ? 6.267 3.707 -24.130 1.00 96.12 328 ALA A O 1
ATOM 2648 N N . ALA A 1 329 ? 8.124 2.800 -25.032 1.00 96.50 329 ALA A N 1
ATOM 2649 C CA . ALA A 1 329 ? 8.115 1.572 -24.239 1.00 96.50 329 ALA A CA 1
ATOM 2650 C C . ALA A 1 329 ? 8.153 1.869 -22.730 1.00 96.50 329 ALA A C 1
ATOM 2652 O O . ALA A 1 329 ? 7.377 1.303 -21.965 1.00 96.50 329 ALA A O 1
ATOM 2653 N N . MET A 1 330 ? 8.976 2.830 -22.291 1.00 96.94 330 MET A N 1
ATOM 2654 C CA . MET A 1 330 ? 9.003 3.250 -20.890 1.00 96.94 330 MET A CA 1
ATOM 2655 C C . MET A 1 330 ? 7.662 3.825 -20.421 1.00 96.94 330 MET A C 1
ATOM 2657 O O . MET A 1 330 ? 7.188 3.444 -19.354 1.00 96.94 330 MET A O 1
ATOM 2661 N N . LYS A 1 331 ? 7.013 4.693 -21.206 1.00 95.88 331 LYS A N 1
ATOM 2662 C CA . LYS A 1 331 ? 5.704 5.262 -20.843 1.00 95.88 331 LYS A CA 1
ATOM 2663 C C . LYS A 1 331 ? 4.598 4.195 -20.768 1.00 95.88 331 LYS A C 1
ATOM 2665 O O . LYS A 1 331 ? 3.739 4.252 -19.885 1.00 95.88 331 LYS A O 1
ATOM 2670 N N . ALA A 1 332 ? 4.619 3.223 -21.678 1.00 95.75 332 ALA A N 1
ATOM 2671 C CA . ALA A 1 332 ? 3.612 2.167 -21.753 1.00 95.75 332 ALA A CA 1
ATOM 2672 C C . ALA A 1 332 ? 3.797 1.060 -20.696 1.00 95.75 332 ALA A C 1
ATOM 2674 O O . ALA A 1 332 ? 2.808 0.572 -20.161 1.00 95.75 332 ALA A O 1
ATOM 2675 N N . LEU A 1 333 ? 5.039 0.683 -20.371 1.00 96.75 333 LEU A N 1
ATOM 2676 C CA . LEU A 1 333 ? 5.331 -0.601 -19.712 1.00 96.75 333 LEU A CA 1
ATOM 2677 C C . LEU A 1 333 ? 5.950 -0.464 -18.318 1.00 96.75 333 LEU A C 1
ATOM 2679 O O . LEU A 1 333 ? 5.869 -1.388 -17.515 1.00 96.75 333 LEU A O 1
ATOM 2683 N N . VAL A 1 334 ? 6.551 0.682 -17.983 1.00 96.31 334 VAL A N 1
ATOM 2684 C CA . VAL A 1 334 ? 7.152 0.878 -16.655 1.00 96.31 334 VAL A CA 1
ATOM 2685 C C . VAL A 1 334 ? 6.046 1.108 -15.612 1.00 96.31 334 VAL A C 1
ATOM 2687 O O . VAL A 1 334 ? 5.193 1.975 -15.832 1.00 96.31 334 VAL A O 1
ATOM 2690 N N . PRO A 1 335 ? 6.062 0.409 -14.457 1.00 95.06 335 PRO A N 1
ATOM 2691 C CA . PRO A 1 335 ? 5.094 0.593 -13.372 1.00 95.06 335 PRO A CA 1
ATOM 2692 C C . PRO A 1 335 ? 4.912 2.051 -12.942 1.00 95.06 335 PRO A C 1
ATOM 2694 O O . PRO A 1 335 ? 3.796 2.548 -12.838 1.00 95.06 335 PRO A O 1
ATOM 2697 N N . GLN A 1 336 ? 6.016 2.778 -12.754 1.00 92.94 336 GLN A N 1
ATOM 2698 C CA . GLN A 1 336 ? 5.994 4.174 -12.316 1.00 92.94 336 GLN A CA 1
ATOM 2699 C C . GLN A 1 336 ? 5.344 5.120 -13.340 1.00 92.94 336 GLN A C 1
ATOM 2701 O O . GLN A 1 336 ? 4.844 6.170 -12.947 1.00 92.94 336 GLN A O 1
ATOM 2706 N N . ALA A 1 337 ? 5.317 4.756 -14.628 1.00 95.19 337 ALA A N 1
ATOM 2707 C CA . ALA A 1 337 ? 4.719 5.578 -15.678 1.00 95.19 337 ALA A CA 1
ATOM 2708 C C . ALA A 1 337 ? 3.182 5.634 -15.598 1.00 95.19 337 ALA A C 1
ATOM 2710 O O . ALA A 1 337 ? 2.577 6.566 -16.124 1.00 95.19 337 ALA A O 1
ATOM 2711 N N . ALA A 1 338 ? 2.542 4.700 -14.881 1.00 95.56 338 ALA A N 1
ATOM 2712 C CA . ALA A 1 338 ? 1.106 4.756 -14.594 1.00 95.56 338 ALA A CA 1
ATOM 2713 C C . ALA A 1 338 ? 0.704 6.020 -13.802 1.00 95.56 338 ALA A C 1
ATOM 2715 O O . ALA A 1 338 ? -0.442 6.452 -13.867 1.00 95.56 338 ALA A O 1
ATOM 2716 N N . PHE A 1 339 ? 1.657 6.642 -13.097 1.00 94.44 339 PHE A N 1
ATOM 2717 C CA . PHE A 1 339 ? 1.462 7.879 -12.340 1.00 94.44 339 PHE A CA 1
ATOM 2718 C C . PHE A 1 339 ? 1.897 9.150 -13.099 1.00 94.44 339 PHE A C 1
ATOM 2720 O O . PHE A 1 339 ? 1.817 10.239 -12.534 1.00 94.44 339 PHE A O 1
ATOM 2727 N N . ASP A 1 340 ? 2.354 9.060 -14.358 1.00 94.31 340 ASP A N 1
ATOM 2728 C CA . ASP A 1 340 ? 2.863 10.223 -15.109 1.00 94.31 340 ASP A CA 1
ATOM 2729 C C . ASP A 1 340 ? 1.829 11.361 -15.204 1.00 94.31 340 ASP A C 1
ATOM 2731 O O . ASP A 1 340 ? 2.185 12.524 -15.032 1.00 94.31 340 ASP A O 1
ATOM 2735 N N . SER A 1 341 ? 0.548 11.044 -15.426 1.00 92.25 341 SER A N 1
ATOM 2736 C CA . SER A 1 341 ? -0.540 12.035 -15.513 1.00 92.25 341 SER A CA 1
ATOM 2737 C C . SER A 1 341 ? -0.926 12.666 -14.173 1.00 92.25 341 SER A C 1
ATOM 2739 O O . SER A 1 341 ? -1.668 13.642 -14.155 1.00 92.25 341 SER A O 1
ATOM 2741 N N . LEU A 1 342 ? -0.452 12.101 -13.060 1.00 92.50 342 LEU A N 1
ATOM 2742 C CA . LEU A 1 342 ? -0.677 12.593 -11.699 1.00 92.50 342 LEU A CA 1
ATOM 2743 C C . LEU A 1 342 ? 0.507 13.416 -11.178 1.00 92.50 342 LEU A C 1
ATOM 2745 O O . LEU A 1 342 ? 0.404 14.073 -10.142 1.00 92.50 342 LEU A O 1
ATOM 2749 N N . ALA A 1 343 ? 1.647 13.361 -11.870 1.00 91.19 343 ALA A N 1
ATOM 2750 C CA . ALA A 1 343 ? 2.848 14.080 -11.492 1.00 91.19 343 ALA A CA 1
ATOM 2751 C C . ALA A 1 343 ? 2.729 15.580 -11.801 1.00 91.19 343 ALA A C 1
ATOM 2753 O O . ALA A 1 343 ? 2.200 15.995 -12.832 1.00 91.19 343 ALA A O 1
ATOM 2754 N N . ARG A 1 344 ? 3.321 16.402 -10.932 1.00 89.00 344 ARG A N 1
ATOM 2755 C CA . ARG A 1 344 ? 3.562 17.826 -11.183 1.00 89.00 344 ARG A CA 1
ATOM 2756 C C . ARG A 1 344 ? 4.345 18.006 -12.488 1.00 89.00 344 ARG A C 1
ATOM 2758 O O . ARG A 1 344 ? 5.175 17.168 -12.854 1.00 89.00 344 ARG A O 1
ATOM 2765 N N . SER A 1 345 ? 4.109 19.124 -13.177 1.00 84.62 345 SER A N 1
ATOM 2766 C CA . SER A 1 345 ? 4.751 19.414 -14.466 1.00 84.62 345 SER A CA 1
ATOM 2767 C C . SER A 1 345 ? 6.278 19.257 -14.393 1.00 84.62 345 SER A C 1
ATOM 2769 O O . SER A 1 345 ? 6.925 19.707 -13.447 1.00 84.62 345 SER A O 1
ATOM 2771 N N . GLY A 1 346 ? 6.853 18.552 -15.370 1.00 82.50 346 GLY A N 1
ATOM 2772 C CA . GLY A 1 346 ? 8.285 18.236 -15.416 1.00 82.50 346 GLY A CA 1
ATOM 2773 C C . GLY A 1 346 ? 8.778 17.171 -14.420 1.00 82.50 346 GLY A C 1
ATOM 2774 O O . GLY A 1 346 ? 9.972 16.878 -14.419 1.00 82.50 346 GLY A O 1
ATOM 2775 N N . LYS A 1 347 ? 7.906 16.569 -13.594 1.00 88.88 347 LYS A N 1
ATOM 2776 C CA . LYS A 1 347 ? 8.259 15.521 -12.611 1.00 88.88 347 LYS A CA 1
ATOM 2777 C C . LYS A 1 347 ? 7.799 14.107 -12.989 1.00 88.88 347 LYS A C 1
ATOM 2779 O O . LYS A 1 347 ? 7.986 13.195 -12.189 1.00 88.88 347 LYS A O 1
ATOM 2784 N N . MET A 1 348 ? 7.233 13.911 -14.186 1.00 92.38 348 MET A N 1
ATOM 2785 C CA . MET A 1 348 ? 6.808 12.598 -14.704 1.00 92.38 348 MET A CA 1
ATOM 2786 C C . MET A 1 348 ? 7.868 11.506 -14.431 1.00 92.38 348 MET A C 1
ATOM 2788 O O . MET A 1 348 ? 9.010 11.639 -14.904 1.00 92.38 348 MET A O 1
ATOM 2792 N N . PRO A 1 349 ? 7.536 10.441 -13.673 1.00 91.00 349 PRO A N 1
ATOM 2793 C CA . PRO A 1 349 ? 8.478 9.376 -13.348 1.00 91.00 349 PRO A CA 1
ATOM 2794 C C . PRO A 1 349 ? 9.130 8.724 -14.570 1.00 91.00 349 PRO A C 1
ATOM 2796 O O . PRO A 1 349 ? 10.346 8.516 -14.560 1.00 91.00 349 PRO A O 1
ATOM 2799 N N . SER A 1 350 ? 8.372 8.443 -15.639 1.00 91.81 350 SER A N 1
ATOM 2800 C CA . SER A 1 350 ? 8.927 7.789 -16.835 1.00 91.81 350 SER A CA 1
ATOM 2801 C C . SER A 1 350 ? 9.979 8.660 -17.525 1.00 91.81 350 SER A C 1
ATOM 2803 O O . SER A 1 350 ? 11.077 8.193 -17.833 1.00 91.81 350 SER A O 1
ATOM 2805 N N . GLN A 1 351 ? 9.689 9.954 -17.688 1.00 91.81 351 GLN A N 1
ATOM 2806 C CA . GLN A 1 351 ? 10.595 10.917 -18.306 1.00 91.81 351 GLN A CA 1
ATOM 2807 C C . GLN A 1 351 ? 11.843 11.143 -17.445 1.00 91.81 351 GLN A C 1
ATOM 2809 O O . GLN A 1 351 ? 12.948 11.210 -17.983 1.00 91.81 351 GLN A O 1
ATOM 2814 N N . THR A 1 352 ? 11.686 11.206 -16.121 1.00 91.94 352 THR A N 1
ATOM 2815 C CA . THR A 1 352 ? 12.808 11.324 -15.178 1.00 91.94 352 THR A CA 1
ATOM 2816 C C . THR A 1 352 ? 13.773 10.143 -15.321 1.00 91.94 352 THR A C 1
ATOM 2818 O O . THR A 1 352 ? 14.975 10.344 -15.496 1.00 91.94 352 THR A O 1
ATOM 2821 N N . LEU A 1 353 ? 13.253 8.909 -15.317 1.00 92.62 353 LEU A N 1
ATOM 2822 C CA . LEU A 1 353 ? 14.055 7.694 -15.496 1.00 92.62 353 LEU A CA 1
ATOM 2823 C C . LEU A 1 353 ? 14.725 7.649 -16.881 1.00 92.62 353 LEU A C 1
ATOM 2825 O O . LEU A 1 353 ? 15.903 7.304 -16.979 1.00 92.62 353 LEU A O 1
ATOM 2829 N N . PHE A 1 354 ? 14.009 8.049 -17.936 1.00 93.88 354 PHE A N 1
ATOM 2830 C CA . PHE A 1 354 ? 14.529 8.093 -19.304 1.00 93.88 354 PHE A CA 1
ATOM 2831 C C . PHE A 1 354 ? 15.704 9.075 -19.453 1.00 93.88 354 PHE A C 1
ATOM 2833 O O . PHE A 1 354 ? 16.737 8.716 -20.016 1.00 93.88 354 PHE A O 1
ATOM 2840 N N . ILE A 1 355 ? 15.601 10.283 -18.885 1.00 92.62 355 ILE A N 1
ATOM 2841 C CA . ILE A 1 355 ? 16.682 11.285 -18.919 1.00 92.62 355 ILE A CA 1
ATOM 2842 C C . ILE A 1 355 ? 17.953 10.758 -18.228 1.00 92.62 355 ILE A C 1
ATOM 2844 O O . ILE A 1 355 ? 19.058 10.971 -18.728 1.00 92.62 355 ILE A O 1
ATOM 2848 N N . ILE A 1 356 ? 17.822 10.040 -17.106 1.00 91.81 356 ILE A N 1
ATOM 2849 C CA . ILE A 1 356 ? 18.970 9.445 -16.393 1.00 91.81 356 ILE A CA 1
ATOM 2850 C C . ILE A 1 356 ? 19.583 8.273 -17.189 1.00 91.81 356 ILE A C 1
ATOM 2852 O O . ILE A 1 356 ? 20.801 8.054 -17.150 1.00 91.81 356 ILE A O 1
ATOM 2856 N N . ALA A 1 357 ? 18.764 7.525 -17.936 1.00 91.62 357 ALA A N 1
ATOM 2857 C CA . ALA A 1 357 ? 19.249 6.485 -18.838 1.00 91.62 357 ALA A CA 1
ATOM 2858 C C . ALA A 1 357 ? 20.098 7.081 -19.970 1.00 91.62 357 ALA A C 1
ATOM 2860 O O . ALA A 1 357 ? 21.261 6.692 -20.098 1.00 91.62 357 ALA A O 1
ATOM 2861 N N . VAL A 1 358 ? 19.560 8.064 -20.706 1.00 91.94 358 VAL A N 1
ATOM 2862 C CA . VAL A 1 358 ? 20.229 8.723 -21.845 1.00 91.94 358 VAL A CA 1
ATOM 2863 C C . VAL A 1 358 ? 21.535 9.403 -21.430 1.00 91.94 358 VAL A C 1
ATOM 2865 O O . VAL A 1 358 ? 22.567 9.121 -22.033 1.00 91.94 358 VAL A O 1
ATOM 2868 N N . LYS A 1 359 ? 21.542 10.194 -20.346 1.00 89.88 359 LYS A N 1
ATOM 2869 C CA . LYS A 1 359 ? 22.767 10.862 -19.861 1.00 89.88 359 LYS A CA 1
ATOM 2870 C C . LYS A 1 359 ? 23.912 9.885 -19.575 1.00 89.88 359 LYS A C 1
ATOM 2872 O O . LYS A 1 359 ? 25.062 10.182 -19.877 1.00 89.88 359 LYS A O 1
ATOM 2877 N N . GLY A 1 360 ? 23.604 8.705 -19.029 1.00 84.06 360 GLY A N 1
ATOM 2878 C CA . GLY A 1 360 ? 24.615 7.667 -18.805 1.00 84.06 360 GLY A CA 1
ATOM 2879 C C . GLY A 1 360 ? 25.142 7.038 -20.098 1.00 84.06 360 GLY A C 1
ATOM 2880 O O . GLY A 1 360 ? 26.314 6.696 -20.175 1.00 84.06 360 GLY A O 1
ATOM 2881 N N . VAL A 1 361 ? 24.307 6.922 -21.137 1.00 84.69 361 VAL A N 1
ATOM 2882 C CA . VAL A 1 361 ? 24.758 6.472 -22.467 1.00 84.69 361 VAL A CA 1
ATOM 2883 C C . VAL A 1 361 ? 25.717 7.484 -23.093 1.00 84.69 361 VAL A C 1
ATOM 2885 O O . VAL A 1 361 ? 26.741 7.095 -23.647 1.00 84.69 361 VAL A O 1
ATOM 2888 N N . GLU A 1 362 ? 25.396 8.774 -23.005 1.00 86.00 362 GLU A N 1
ATOM 2889 C CA . GLU A 1 362 ? 26.225 9.860 -23.544 1.00 86.00 362 GLU A CA 1
ATOM 2890 C C . GLU A 1 362 ? 27.583 9.939 -22.832 1.00 86.00 362 GLU A C 1
ATOM 2892 O O . GLU A 1 362 ? 28.617 10.028 -23.491 1.00 86.00 362 GLU A O 1
ATOM 2897 N N . GLN A 1 363 ? 27.593 9.810 -21.500 1.00 82.19 363 GLN A N 1
ATOM 2898 C CA . GLN A 1 363 ? 28.819 9.758 -20.696 1.00 82.19 363 GLN A CA 1
ATOM 2899 C C . GLN A 1 363 ? 29.706 8.559 -21.054 1.00 82.19 363 GLN A C 1
ATOM 2901 O O . GLN A 1 363 ? 30.906 8.741 -21.251 1.00 82.19 363 GLN A O 1
ATOM 2906 N N . ASN A 1 364 ? 29.133 7.359 -21.200 1.00 78.56 364 ASN A N 1
ATOM 2907 C CA . ASN A 1 364 ? 29.899 6.172 -21.590 1.00 78.56 364 ASN A CA 1
ATOM 2908 C C . ASN A 1 364 ? 30.533 6.343 -22.979 1.00 78.56 364 ASN A C 1
ATOM 2910 O O . ASN A 1 364 ? 31.724 6.097 -23.133 1.00 78.56 364 ASN A O 1
ATOM 2914 N N . LYS A 1 365 ? 29.780 6.847 -23.967 1.00 79.69 365 LYS A N 1
ATOM 2915 C CA . LYS A 1 365 ? 30.306 7.1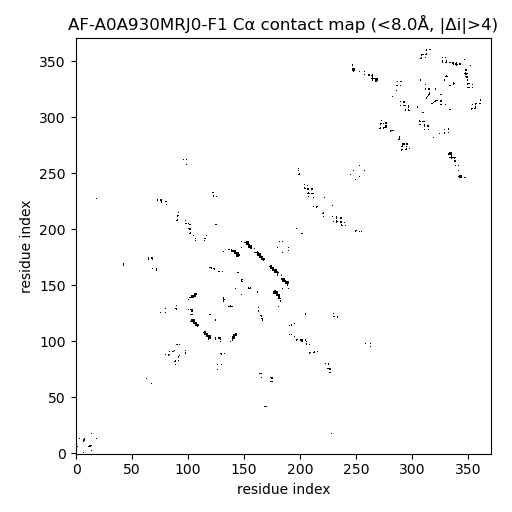07 -25.320 1.00 79.69 365 LYS A CA 1
ATOM 2916 C C . LYS A 1 365 ? 31.432 8.141 -25.327 1.00 79.69 365 LYS A C 1
ATOM 2918 O O . LYS A 1 365 ? 32.403 7.973 -26.055 1.00 79.69 365 LYS A O 1
ATOM 2923 N N . ALA A 1 366 ? 31.322 9.193 -24.514 1.00 74.44 366 ALA A N 1
ATOM 2924 C CA . ALA A 1 366 ? 32.379 10.193 -24.376 1.00 74.44 366 ALA A CA 1
ATOM 2925 C C . ALA A 1 366 ? 33.651 9.615 -23.727 1.00 74.44 366 ALA A C 1
ATOM 2927 O O . ALA A 1 366 ? 34.750 10.016 -24.092 1.00 74.44 366 ALA A O 1
ATOM 2928 N N . GLN A 1 367 ? 33.518 8.660 -22.799 1.00 72.50 367 GLN A N 1
ATOM 2929 C CA . GLN A 1 367 ? 34.656 7.945 -22.209 1.00 72.50 367 GLN A CA 1
ATOM 2930 C C . GLN A 1 367 ? 35.270 6.913 -23.165 1.00 72.50 367 GLN A C 1
ATOM 2932 O O . GLN A 1 367 ? 36.486 6.759 -23.177 1.00 72.50 367 GLN A O 1
ATOM 2937 N N . GLU A 1 368 ? 34.457 6.222 -23.966 1.00 72.75 368 GLU A N 1
ATOM 2938 C CA . GLU A 1 368 ? 34.921 5.290 -25.004 1.00 72.75 368 GLU A CA 1
ATOM 2939 C C . GLU A 1 368 ? 35.663 6.016 -26.134 1.00 72.75 368 GLU A C 1
ATOM 2941 O O . GLU A 1 368 ? 36.675 5.516 -26.601 1.00 72.75 368 GLU A O 1
ATOM 2946 N N . ALA A 1 369 ? 35.215 7.212 -26.531 1.00 71.75 369 ALA A N 1
ATOM 2947 C CA . ALA A 1 369 ? 35.881 8.041 -27.542 1.00 71.75 369 ALA A CA 1
ATOM 2948 C C . ALA A 1 369 ? 37.132 8.791 -27.029 1.00 71.75 369 ALA A C 1
ATOM 2950 O O . ALA A 1 369 ? 37.809 9.454 -27.813 1.00 71.75 369 ALA A O 1
ATOM 2951 N N . ALA A 1 370 ? 37.413 8.724 -25.724 1.00 68.19 370 ALA A N 1
ATOM 2952 C CA . ALA A 1 370 ? 38.578 9.329 -25.072 1.00 68.19 370 ALA A CA 1
ATOM 2953 C C . ALA A 1 370 ? 39.613 8.283 -24.602 1.00 68.19 370 ALA A C 1
ATOM 2955 O O . ALA A 1 370 ? 40.513 8.616 -23.827 1.00 68.19 370 ALA A O 1
ATOM 2956 N N . ARG A 1 371 ? 39.461 7.028 -25.042 1.00 58.22 371 ARG A N 1
ATOM 2957 C CA . ARG A 1 371 ? 40.391 5.908 -24.855 1.00 58.22 371 ARG A CA 1
ATOM 2958 C C . ARG A 1 371 ? 40.961 5.468 -26.199 1.00 58.22 371 ARG A C 1
ATOM 2960 O O . ARG A 1 371 ? 42.109 4.981 -26.167 1.00 58.22 371 ARG A O 1
#

Solvent-accessible surface area (backbone atoms only — not comparable to full-atom values): 21648 Å² total; per-residue (Å²): 137,85,53,75,66,69,38,59,77,70,69,55,83,73,51,76,67,56,53,47,56,48,52,54,50,53,56,55,56,57,56,70,66,53,76,78,78,73,86,80,86,87,80,79,82,94,74,89,85,90,84,83,90,86,79,94,69,81,87,72,80,82,74,50,64,68,52,56,53,49,51,45,49,46,59,44,28,55,50,52,49,54,26,50,75,70,60,65,27,66,41,64,47,58,71,73,62,48,67,73,55,63,54,51,31,37,45,42,74,43,100,86,68,48,78,45,80,42,74,65,55,72,88,38,42,63,61,48,53,41,49,29,58,78,71,74,45,86,63,41,41,28,36,42,44,71,59,50,74,68,38,91,43,32,48,69,46,93,84,55,77,62,46,70,36,70,46,65,49,84,88,64,46,68,45,77,50,45,28,31,49,49,85,35,48,40,60,85,61,51,80,84,80,78,80,80,86,55,54,64,49,28,59,38,49,42,39,26,36,51,47,51,23,56,28,49,80,67,72,67,57,67,88,88,42,53,57,59,52,51,51,50,20,48,53,51,17,48,54,49,47,64,58,43,59,78,29,31,57,69,90,80,55,58,57,70,60,52,53,51,24,53,52,52,16,47,58,32,45,50,56,23,72,70,46,68,73,81,68,89,64,62,87,81,45,57,63,65,43,48,38,29,37,38,29,49,37,69,71,51,91,72,98,68,83,56,38,66,32,53,27,47,38,44,41,46,70,74,70,60,45,54,70,68,58,53,53,50,42,36,48,74,52,39,34,61,20,46,42,31,91,62,29,43,90,96,43,27,49,34,60,54,45,48,53,58,19,51,53,53,53,54,51,51,52,56,54,62,76,71,109

Foldseek 3Di:
DDDPVVCVVVVHDDDPVVLVVVVVVVLVVVVVPVPPDDDDDDDDDDDDDDDDDDDDDDDDPPDDQVVLVVVLQVVLLVLQLVCVVVCNQLLSDDLVSLLLQFFAWEWDQDPVRDIDIDGAPLLCRRVLSSVCSVVVHSQSYKYFPVQQVVDPQKDFAPPWDWRWGWHAGPVRRIHITTITGLVRMDGPPRDPDDDDGQLLRSQLSSQLSNVQNVCVVVVNDDSPRPSVSSVVSNVRSVVVSVVVVQWFPSVPDDNVLVSVLQVQLVVLVVLLCPQDLPDDDDLVPLQNLLSSQLNVLVVDDDPDDDSLLRSLLCCCPVSVDDLVSSLVNLCNRHSQNSCQVRTDPPSRPSVVSSVSSVVVNVVVVVVVVVD

Mean predicted aligned error: 11.62 Å

pLDDT: mean 79.79, std 20.51, range [27.62, 97.12]

Sequence (371 aa):
METVKERKERGEALTAQEARAIADKLNAEEHHKKAQEEAKPMAEQEEKQPEKETQAKKPQEKKTTKELVSEASKAFSDRMQEAHASGNAVWQKPYEERQNIHAPVLIYQGRDGEHKSFYPPVANMLPAVQHQLDIGSQDNRWIPAKEAGANPDITIRKDAKAVTFVLFTKDKQPYTKKFFNMADVSGKGVPALAPTPELRRDAYLHDMIDYLARRTERGTFKGDNYFLMVMDAKEAANKSYQAKKEVYDFQNLDYGTYMKARLEANRRLDAILGADVREVVPAKDYEKTFIQLLAKEIREPSKETNYVIRAARKALNELKWQQSHVKAAMKALVPQAAFDSLARSGKMPSQTLFIIAVKGVEQNKAQEAAR

Secondary structure (DSSP, 8-state):
---HHHHHHHTPPPPHHHHHHHHHHHHHHHHHHGGGT---------------------------HHHHHHHHHHHHHHHHHHHHHTT-SGGGS-HHHHHS-PPPEEEEE-TTS-EEEEPPPGGGHHHHHHHHHHTT----EEEEHHHHHH-TT-EEPTT--PEEEEEE-TT--EEEEEEEEGGGEESTTS----PPP-HHHHHHHHHHHHHHHHHHHTT---TT-HHHHHHHHHHHHHHHHHHHHHH--TTT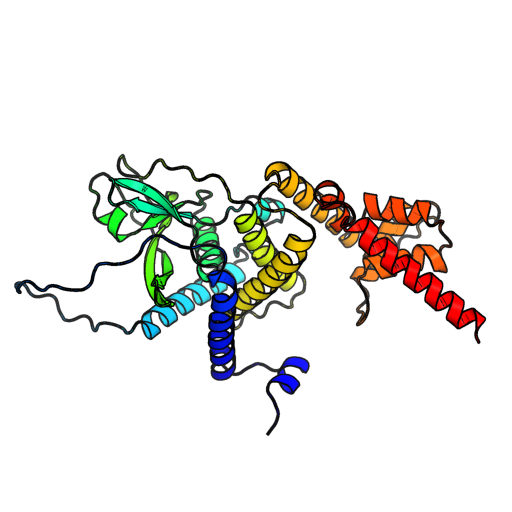--HHHHHHHHHHHHHHHHHHHT--SSS---TT-HHHHHHHHHHHHHHS--SSS-HHHHHHHHHHHTS---HHHHHHHHHHH-GGGGGGGGSPTT--HHHHHHHHHHHHHHHHHHHHTT-

Radius of gyration: 25.17 Å; Cα contacts (8 Å, |Δi|>4): 400; chains: 1; bounding box: 70×42×83 Å